Protein AF-A0A5N6PUS5-F1 (afdb_monomer)

Structure (mmCIF, N/CA/C/O backbone):
data_AF-A0A5N6PUS5-F1
#
_entry.id   AF-A0A5N6PUS5-F1
#
loop_
_atom_site.group_PDB
_atom_site.id
_atom_site.type_symbol
_atom_site.label_atom_id
_atom_site.label_alt_id
_atom_site.label_comp_id
_atom_site.label_asym_id
_atom_site.label_entity_id
_atom_site.label_seq_id
_atom_site.pdbx_PDB_ins_code
_atom_site.Cartn_x
_atom_site.Cartn_y
_atom_site.Cartn_z
_atom_site.occupancy
_atom_site.B_iso_or_equiv
_atom_site.auth_seq_id
_atom_site.auth_comp_id
_atom_site.auth_asym_id
_atom_site.auth_atom_id
_atom_site.pdbx_PDB_model_num
ATOM 1 N N . MET A 1 1 ? -18.507 -4.371 29.393 1.00 54.44 1 MET A N 1
ATOM 2 C CA . MET A 1 1 ? -17.569 -3.638 28.522 1.00 54.44 1 MET A CA 1
ATOM 3 C C . MET A 1 1 ? -17.018 -4.650 27.536 1.00 54.44 1 MET A C 1
ATOM 5 O O . MET A 1 1 ? -16.801 -5.781 27.949 1.00 54.44 1 MET A O 1
ATOM 9 N N . ALA A 1 2 ? -16.879 -4.298 26.260 1.00 67.06 2 ALA A N 1
ATOM 10 C CA . ALA A 1 2 ? -16.208 -5.157 25.285 1.00 67.06 2 ALA A CA 1
ATOM 11 C C . ALA A 1 2 ? -14.748 -4.707 25.155 1.00 67.06 2 ALA A C 1
ATOM 13 O O . ALA A 1 2 ? -14.490 -3.565 24.769 1.00 67.06 2 ALA A O 1
ATOM 14 N N . THR A 1 3 ? -13.807 -5.587 25.488 1.00 74.38 3 THR A N 1
ATOM 15 C CA . THR A 1 3 ? -12.372 -5.272 25.500 1.00 74.38 3 THR A CA 1
ATOM 16 C C . THR A 1 3 ? -11.717 -5.771 24.218 1.00 74.38 3 THR A C 1
ATOM 18 O O . THR A 1 3 ? -11.930 -6.908 23.800 1.00 74.38 3 THR A O 1
ATOM 21 N N . ARG A 1 4 ? -10.933 -4.910 23.560 1.00 80.06 4 ARG A N 1
ATOM 22 C CA . ARG A 1 4 ? -10.190 -5.272 22.345 1.00 80.06 4 ARG A CA 1
ATOM 23 C C . ARG A 1 4 ? -8.853 -5.885 22.725 1.00 80.06 4 ARG A C 1
ATOM 25 O O . ARG A 1 4 ? -8.134 -5.323 23.544 1.00 80.06 4 ARG A O 1
ATOM 32 N N . LEU A 1 5 ? -8.515 -6.992 22.078 1.00 77.88 5 LEU A N 1
ATOM 33 C CA . LEU A 1 5 ? -7.284 -7.725 22.326 1.00 77.88 5 LEU A CA 1
ATOM 34 C C . LEU A 1 5 ? -6.725 -8.280 21.016 1.00 77.88 5 LEU A C 1
ATOM 36 O O . LEU A 1 5 ? -7.470 -8.484 20.058 1.00 77.88 5 LEU A O 1
ATOM 40 N N . GLN A 1 6 ? -5.418 -8.529 20.989 1.00 83.06 6 GLN A N 1
ATOM 41 C CA . GLN A 1 6 ? -4.729 -9.219 19.900 1.00 83.06 6 GLN A CA 1
ATOM 42 C C . GLN A 1 6 ? -3.880 -10.352 20.475 1.00 83.06 6 GLN A C 1
ATOM 44 O O . GLN A 1 6 ? -3.219 -10.175 21.501 1.00 83.06 6 GLN A O 1
ATOM 49 N N . PHE A 1 7 ? -3.910 -11.513 19.822 1.00 80.88 7 PHE A N 1
ATOM 50 C CA . PHE A 1 7 ? -2.999 -12.613 20.119 1.00 80.88 7 PHE A CA 1
ATOM 51 C C . PHE A 1 7 ? -1.847 -12.539 19.122 1.00 80.88 7 PHE A C 1
ATOM 53 O O . PHE A 1 7 ? -2.042 -12.780 17.930 1.00 80.88 7 PHE A O 1
ATOM 60 N N . GLU A 1 8 ? -0.660 -12.162 19.600 1.00 86.31 8 GLU A N 1
ATOM 61 C CA . GLU A 1 8 ? 0.466 -11.787 18.736 1.00 86.31 8 GLU A CA 1
ATOM 62 C C . GLU A 1 8 ? 0.026 -10.702 17.730 1.00 86.31 8 GLU A C 1
ATOM 64 O O . GLU A 1 8 ? -0.339 -9.606 18.147 1.00 86.31 8 GLU A O 1
ATOM 69 N N . ASN A 1 9 ? 0.002 -11.011 16.431 1.00 84.25 9 ASN A N 1
ATOM 70 C CA . ASN A 1 9 ? -0.460 -10.107 15.371 1.00 84.25 9 ASN A CA 1
ATOM 71 C C . ASN A 1 9 ? -1.858 -10.468 14.831 1.00 84.25 9 ASN A C 1
ATOM 73 O O . ASN A 1 9 ? -2.300 -9.889 13.839 1.00 84.25 9 ASN A O 1
ATOM 77 N N . SER A 1 10 ? -2.551 -11.435 15.441 1.00 79.56 10 SER A N 1
ATOM 78 C CA . SER A 1 10 ? -3.880 -11.869 15.009 1.00 79.56 10 SER A CA 1
ATOM 79 C C . SER A 1 10 ? -4.992 -11.163 15.783 1.00 79.56 10 SER A C 1
ATOM 81 O O . SER A 1 10 ? -4.964 -11.059 17.013 1.00 79.56 10 SER A O 1
ATOM 83 N N . CYS A 1 11 ? -6.011 -10.718 15.046 1.00 82.88 11 CYS A N 1
ATOM 84 C CA . CYS A 1 11 ? -7.251 -10.169 15.602 1.00 82.88 11 CYS A CA 1
ATOM 85 C C . CYS A 1 11 ? -8.307 -11.259 15.886 1.00 82.88 11 CYS A C 1
ATOM 87 O O . CYS A 1 11 ? -9.386 -10.961 16.400 1.00 82.88 11 CYS A O 1
ATOM 89 N N . GLU A 1 12 ? -8.023 -12.525 15.569 1.00 80.56 12 GLU A N 1
ATOM 90 C CA . GLU A 1 12 ? -8.956 -13.648 15.720 1.00 80.56 12 GLU A CA 1
ATOM 91 C C . GLU A 1 12 ? -8.853 -14.294 17.106 1.00 80.56 12 GLU A C 1
ATOM 93 O O . GLU A 1 12 ? -8.429 -15.437 17.264 1.00 80.56 12 GLU A O 1
ATOM 98 N N . ILE A 1 13 ? -9.245 -13.559 18.146 1.00 86.44 13 ILE A N 1
ATOM 99 C CA . ILE A 1 13 ? -9.073 -14.013 19.535 1.00 86.44 13 ILE A CA 1
ATOM 100 C C . ILE A 1 13 ? -9.804 -15.328 19.830 1.00 86.44 13 ILE A C 1
ATOM 102 O O . ILE A 1 13 ? -9.251 -16.175 20.528 1.00 86.44 13 ILE A O 1
ATOM 106 N N . GLY A 1 14 ? -10.979 -15.553 19.230 1.00 84.88 14 GLY A N 1
ATOM 107 C CA . GLY A 1 14 ? -11.744 -16.797 19.379 1.00 84.88 14 GLY A CA 1
ATOM 108 C C . GLY A 1 14 ? -11.031 -18.051 18.856 1.00 84.88 14 GLY A C 1
ATOM 109 O O . GLY A 1 14 ? -11.430 -19.163 19.181 1.00 84.88 14 GLY A O 1
ATOM 110 N N . VAL A 1 15 ? -9.946 -17.907 18.086 1.00 87.69 15 VAL A N 1
ATOM 111 C CA . VAL A 1 15 ? -9.086 -19.040 17.713 1.00 87.69 15 VAL A CA 1
ATOM 112 C C . VAL A 1 15 ? -8.223 -19.495 18.891 1.00 87.69 15 VAL A C 1
ATOM 114 O O . VAL A 1 15 ? -7.979 -20.690 19.063 1.00 87.69 15 VAL A O 1
ATOM 117 N N . PHE A 1 16 ? -7.774 -18.551 19.716 1.00 91.00 16 PHE A N 1
ATOM 118 C CA . PHE A 1 16 ? -6.767 -18.758 20.758 1.00 91.00 16 PHE A CA 1
ATOM 119 C C . PHE A 1 16 ? -7.355 -18.782 22.171 1.00 91.00 16 PHE A C 1
ATOM 121 O O . PHE A 1 16 ? -6.625 -19.018 23.132 1.00 91.00 16 PHE A O 1
ATOM 128 N N . SER A 1 17 ? -8.655 -18.543 22.328 1.00 91.75 17 SER A N 1
ATOM 129 C CA . SER A 1 17 ? -9.325 -18.618 23.622 1.00 91.75 17 SER A CA 1
ATOM 130 C C . SER A 1 17 ? -10.715 -19.235 23.527 1.00 91.75 17 SER A C 1
ATOM 132 O O . SER A 1 17 ? -11.356 -19.238 22.476 1.00 91.75 17 SER A O 1
ATOM 134 N N . LYS A 1 18 ? -11.189 -19.764 24.656 1.00 92.69 18 LYS A N 1
ATOM 135 C CA . LYS A 1 18 ? -12.570 -20.207 24.841 1.00 92.69 18 LYS A CA 1
ATOM 136 C C . LYS A 1 18 ? -13.110 -19.608 26.130 1.00 92.69 18 LYS A C 1
ATOM 138 O O . LYS A 1 18 ? -12.505 -19.780 27.185 1.00 92.69 18 LYS A O 1
ATOM 143 N N . LEU A 1 19 ? -14.229 -18.898 26.053 1.00 91.62 19 LEU A N 1
ATOM 144 C CA . LEU A 1 19 ? -14.862 -18.259 27.204 1.00 91.62 19 LEU A CA 1
ATOM 145 C C . LEU A 1 19 ? -16.230 -18.889 27.456 1.00 91.62 19 LEU A C 1
ATOM 147 O O . LEU A 1 19 ? -17.052 -18.958 26.546 1.00 91.62 19 LEU A O 1
ATOM 151 N N . THR A 1 20 ? -16.468 -19.317 28.692 1.00 91.38 20 THR A N 1
ATOM 152 C CA . THR A 1 20 ? -17.756 -19.844 29.157 1.00 91.38 20 THR A CA 1
ATOM 153 C C . THR A 1 20 ? -18.191 -19.109 30.425 1.00 91.38 20 THR A C 1
ATOM 155 O O . THR A 1 20 ? -17.453 -18.282 30.961 1.00 91.38 20 THR A O 1
ATOM 158 N N . ASN A 1 21 ? -19.377 -19.432 30.944 1.00 88.62 21 ASN A N 1
ATOM 159 C CA . ASN A 1 21 ? -19.853 -18.863 32.206 1.00 88.62 21 ASN A CA 1
ATOM 160 C C . ASN A 1 21 ? -19.131 -19.417 33.451 1.00 88.62 21 ASN A C 1
ATOM 162 O O . ASN A 1 21 ? -19.280 -18.833 34.520 1.00 88.62 21 ASN A O 1
ATOM 166 N N . ALA A 1 22 ? -18.384 -20.526 33.345 1.00 89.25 22 ALA A N 1
ATOM 167 C CA . ALA A 1 22 ? -17.718 -21.165 34.490 1.00 89.25 22 ALA A CA 1
ATOM 168 C C . ALA A 1 22 ? -16.186 -21.151 34.418 1.00 89.25 22 ALA A C 1
ATOM 170 O O . ALA A 1 22 ? -15.532 -21.308 35.444 1.00 89.25 22 ALA A O 1
ATOM 171 N N . TYR A 1 23 ? -15.604 -21.000 33.229 1.00 92.94 23 TYR A N 1
ATOM 172 C CA . TYR A 1 23 ? -14.157 -21.038 33.022 1.00 92.94 23 TYR A CA 1
ATOM 173 C C . TYR A 1 23 ? -13.755 -20.345 31.720 1.00 92.94 23 TYR A C 1
ATOM 175 O O . TYR A 1 23 ? -14.545 -20.228 30.777 1.00 92.94 23 TYR A O 1
ATOM 183 N N . CYS A 1 24 ? -12.491 -19.935 31.651 1.00 93.19 24 CYS A N 1
ATOM 184 C CA . CYS A 1 24 ? -11.868 -19.419 30.444 1.00 93.19 24 CYS A CA 1
ATOM 185 C C . CYS A 1 24 ? -10.597 -20.213 30.128 1.00 93.19 24 CYS A C 1
ATOM 187 O O . CYS A 1 24 ? -9.759 -20.431 30.998 1.00 93.19 24 CYS A O 1
ATOM 189 N N . LEU A 1 25 ? -10.447 -20.640 28.877 1.00 94.25 25 LEU A N 1
ATOM 190 C CA . LEU A 1 25 ? -9.237 -21.270 28.363 1.00 94.25 25 LEU A CA 1
ATOM 191 C C . LEU A 1 25 ? -8.501 -20.278 27.467 1.00 94.25 25 LEU A C 1
ATOM 193 O O . LEU A 1 25 ? -9.117 -19.645 26.609 1.00 94.25 25 LEU A O 1
ATOM 197 N N . VAL A 1 26 ? -7.185 -20.181 27.623 1.00 93.50 26 VAL A N 1
ATOM 198 C CA . VAL A 1 26 ? -6.317 -19.335 26.794 1.00 93.50 26 VAL A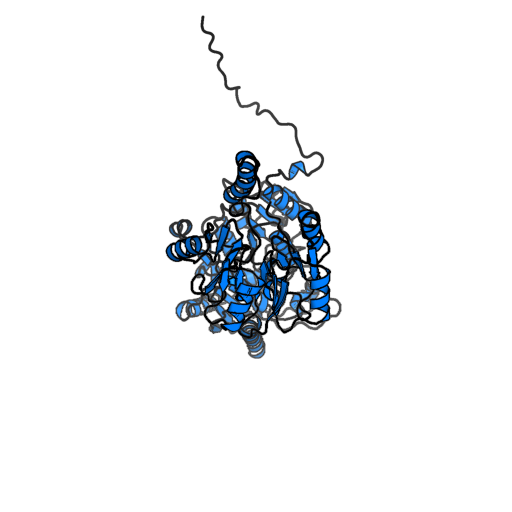 CA 1
ATOM 199 C C . VAL A 1 26 ? -5.114 -20.129 26.291 1.00 93.50 26 VAL A C 1
ATOM 201 O O . VAL A 1 26 ? -4.553 -20.961 27.007 1.00 93.50 26 VAL A O 1
ATOM 204 N N . ALA A 1 27 ? -4.731 -19.900 25.036 1.00 93.31 27 ALA A N 1
ATOM 205 C CA . ALA A 1 27 ? -3.623 -20.600 24.406 1.00 93.31 27 ALA A CA 1
ATOM 206 C C . ALA A 1 27 ? -2.291 -20.253 25.074 1.00 93.31 27 ALA A C 1
ATOM 208 O O . ALA A 1 27 ? -2.034 -19.096 25.407 1.00 93.31 27 ALA A O 1
ATOM 209 N N . ILE A 1 28 ? -1.413 -21.246 25.204 1.00 92.00 28 ILE A N 1
ATOM 210 C CA . ILE A 1 28 ? -0.015 -21.011 25.581 1.00 92.00 28 ILE A CA 1
ATOM 211 C C . ILE A 1 28 ? 0.748 -20.239 24.490 1.00 92.00 28 ILE A C 1
ATOM 213 O O . ILE A 1 28 ? 0.422 -20.294 23.303 1.00 92.00 28 ILE A O 1
ATOM 217 N N . GLY A 1 29 ? 1.816 -19.547 24.892 1.00 84.50 29 GLY A N 1
ATOM 218 C CA . GLY A 1 29 ? 2.688 -18.790 23.985 1.00 84.50 29 GLY A CA 1
ATOM 219 C C . GLY A 1 29 ? 2.187 -17.396 23.588 1.00 84.50 29 GLY A C 1
ATOM 220 O O . GLY A 1 29 ? 2.844 -16.746 22.787 1.00 84.50 29 GLY A O 1
ATOM 221 N N . GLY A 1 30 ? 1.070 -16.917 24.147 1.00 84.25 30 GLY A N 1
ATOM 222 C CA . GLY A 1 30 ? 0.651 -15.517 24.032 1.00 84.25 30 GLY A CA 1
ATOM 223 C C . GLY A 1 30 ? 1.570 -14.542 24.781 1.00 84.25 30 GLY A C 1
ATOM 224 O O . GLY A 1 30 ? 2.323 -14.937 25.675 1.00 84.25 30 GLY A O 1
ATOM 225 N N . SER A 1 31 ? 1.495 -13.257 24.425 1.00 87.06 31 SER A N 1
ATOM 226 C CA . SER A 1 31 ? 2.196 -12.176 25.130 1.00 87.06 31 SER A CA 1
ATOM 227 C C . SER A 1 31 ? 1.599 -11.932 26.521 1.00 87.06 31 SER A C 1
ATOM 229 O O . SER A 1 31 ? 0.433 -12.240 26.765 1.00 87.06 31 SER A O 1
ATOM 231 N N . GLU A 1 32 ? 2.361 -11.328 27.439 1.00 88.19 32 GLU A N 1
ATOM 232 C CA . GLU A 1 32 ? 1.824 -10.983 28.767 1.00 88.19 32 GLU A CA 1
ATOM 233 C C . GLU A 1 32 ? 0.604 -10.065 28.680 1.00 88.19 32 GLU A C 1
ATOM 235 O O . GLU A 1 32 ? -0.339 -10.258 29.436 1.00 88.19 32 GLU A O 1
ATOM 240 N N . ASN A 1 33 ? 0.570 -9.157 27.699 1.00 86.56 33 ASN A N 1
ATOM 241 C CA . ASN A 1 33 ? -0.585 -8.295 27.445 1.00 86.56 33 ASN A CA 1
ATOM 242 C C . ASN A 1 33 ? -1.867 -9.094 27.130 1.00 86.56 33 ASN A C 1
ATOM 244 O O . ASN A 1 33 ? -2.971 -8.712 27.524 1.00 86.56 33 ASN A O 1
ATOM 248 N N . PHE A 1 34 ? -1.726 -10.224 26.426 1.00 87.12 34 PHE A N 1
ATOM 249 C CA . PHE A 1 34 ? -2.846 -11.115 26.141 1.00 87.12 34 PHE A CA 1
ATOM 250 C C . PHE A 1 34 ? -3.414 -11.700 27.434 1.00 87.12 34 PHE A C 1
ATOM 252 O O . PHE A 1 34 ? -4.609 -11.582 27.696 1.00 87.12 34 PHE A O 1
ATOM 259 N N . TYR A 1 35 ? -2.556 -12.274 28.277 1.00 88.44 35 TYR A N 1
ATOM 260 C CA . TYR A 1 35 ? -2.996 -12.889 29.528 1.00 88.44 35 TYR A CA 1
ATOM 261 C C . TYR A 1 35 ? -3.499 -11.870 30.543 1.00 88.44 35 TYR A C 1
ATOM 263 O O . TYR A 1 35 ? -4.546 -12.100 31.142 1.00 88.44 35 TYR A O 1
ATOM 271 N N . SER A 1 36 ? -2.807 -10.739 30.697 1.00 87.75 36 SER A N 1
ATOM 272 C CA . SER A 1 36 ? -3.160 -9.714 31.679 1.00 87.75 36 SER A CA 1
ATOM 273 C C . SER A 1 36 ? -4.561 -9.168 31.452 1.00 87.75 36 SER A C 1
ATOM 275 O O . SER A 1 36 ? -5.240 -8.859 32.417 1.00 87.75 36 SER A O 1
ATOM 277 N N . THR A 1 37 ? -5.009 -9.092 30.195 1.00 87.19 37 THR A N 1
ATOM 278 C CA . THR A 1 37 ? -6.355 -8.619 29.849 1.00 87.19 37 THR A CA 1
ATOM 279 C C . THR A 1 37 ? -7.445 -9.606 30.278 1.00 87.19 37 THR A C 1
ATOM 281 O O . THR A 1 37 ? -8.481 -9.196 30.795 1.00 87.19 37 THR A O 1
ATOM 284 N N . PHE A 1 38 ? -7.233 -10.913 30.085 1.00 85.31 38 PHE A N 1
ATOM 285 C CA . PHE A 1 38 ? -8.179 -11.923 30.577 1.00 85.31 38 PHE A CA 1
ATOM 286 C C . PHE A 1 38 ? -8.151 -12.004 32.101 1.00 85.31 38 PHE A C 1
ATOM 288 O O . PHE A 1 38 ? -9.201 -12.049 32.732 1.00 85.31 38 PHE A O 1
ATOM 295 N N . GLU A 1 39 ? -6.960 -11.999 32.696 1.00 87.12 39 GLU A N 1
ATOM 296 C CA . GLU A 1 39 ? -6.797 -12.078 34.145 1.00 87.12 39 GLU A CA 1
ATOM 297 C C . GLU A 1 39 ? -7.387 -10.841 34.842 1.00 87.12 39 GLU A C 1
ATOM 299 O O . GLU A 1 39 ? -8.082 -10.997 35.839 1.00 87.12 39 GLU A O 1
ATOM 304 N N . SER A 1 40 ? -7.218 -9.633 34.292 1.00 86.56 40 SER A N 1
ATOM 305 C CA . SER A 1 40 ? -7.763 -8.408 34.893 1.00 86.56 40 SER A CA 1
ATOM 306 C C . SER A 1 40 ? -9.289 -8.360 34.916 1.00 86.56 40 SER A C 1
ATOM 308 O O . SER A 1 40 ? -9.860 -7.748 35.812 1.00 86.56 40 SER A O 1
ATOM 310 N N . GLU A 1 41 ? -9.948 -8.960 33.923 1.00 82.81 41 GLU A N 1
ATOM 311 C CA . GLU A 1 41 ? -11.410 -8.926 33.800 1.00 82.81 41 GLU A CA 1
ATOM 312 C C . GLU A 1 41 ? -12.089 -10.152 34.425 1.00 82.81 41 GLU A C 1
ATOM 314 O O . GLU A 1 41 ? -13.239 -10.063 34.855 1.00 82.81 41 GLU A O 1
ATOM 319 N N . LEU A 1 42 ? -11.414 -11.309 34.450 1.00 85.12 42 LEU A N 1
ATOM 320 C CA . LEU A 1 42 ? -12.048 -12.592 34.766 1.00 85.12 42 LEU A CA 1
ATOM 321 C C . LEU A 1 42 ? -11.478 -13.306 35.990 1.00 85.12 42 LEU A C 1
ATOM 323 O O . LEU A 1 42 ? -12.208 -14.117 36.556 1.00 85.12 42 LEU A O 1
ATOM 327 N N . ALA A 1 43 ? -10.230 -13.049 36.405 1.00 81.62 43 ALA A N 1
ATOM 328 C CA . ALA A 1 43 ? -9.564 -13.885 37.415 1.00 81.62 43 ALA A CA 1
ATOM 329 C C . ALA A 1 43 ? -10.289 -13.906 38.770 1.00 81.62 43 ALA A C 1
ATOM 331 O O . ALA A 1 43 ? -10.211 -14.904 39.484 1.00 81.62 43 ALA A O 1
ATOM 332 N N . ASP A 1 44 ? -11.027 -12.843 39.097 1.00 82.62 44 ASP A N 1
ATOM 333 C CA . ASP A 1 44 ? -11.814 -12.750 40.331 1.00 82.62 44 ASP A CA 1
ATOM 334 C C . ASP A 1 44 ? -13.121 -13.567 40.287 1.00 82.62 44 ASP A C 1
ATOM 336 O O . ASP A 1 44 ? -13.739 -13.797 41.327 1.00 82.62 44 ASP A O 1
ATOM 340 N N . VAL A 1 45 ? -13.571 -13.994 39.099 1.00 85.62 45 VAL A N 1
ATOM 341 C CA . VAL A 1 45 ? -14.897 -14.606 38.888 1.00 85.62 45 VAL A CA 1
ATOM 342 C C . VAL A 1 45 ? -14.801 -16.041 38.377 1.00 85.62 45 VAL A C 1
ATOM 344 O O . VAL A 1 45 ? -15.523 -16.909 38.866 1.00 85.62 45 VAL A O 1
ATOM 347 N N . ILE A 1 46 ? -13.932 -16.304 37.399 1.00 90.12 46 ILE A N 1
ATOM 348 C CA . ILE A 1 46 ? -13.758 -17.627 36.789 1.00 90.12 46 ILE A CA 1
ATOM 349 C C . ILE A 1 46 ? -12.272 -17.944 36.569 1.00 90.12 46 ILE A C 1
ATOM 351 O O . ILE A 1 46 ? -11.481 -17.045 36.278 1.00 90.12 46 ILE A O 1
ATOM 355 N N . PRO A 1 47 ? -11.866 -19.223 36.655 1.00 92.19 47 PRO A N 1
ATOM 356 C CA . PRO A 1 47 ? -10.489 -19.616 36.395 1.00 92.19 47 PRO A CA 1
ATOM 357 C C . PRO A 1 47 ? -10.102 -19.360 34.933 1.00 92.19 47 PRO A C 1
ATOM 359 O O . PRO A 1 47 ? -10.791 -19.799 34.006 1.00 92.19 47 PRO A O 1
ATOM 362 N N . VAL A 1 48 ? -8.964 -18.686 34.740 1.00 92.06 48 VAL A N 1
ATOM 363 C CA . VAL A 1 48 ? -8.304 -18.500 33.440 1.00 92.06 48 VAL A CA 1
ATOM 364 C C . VAL A 1 48 ? -7.177 -19.527 33.318 1.00 92.06 48 VAL A C 1
ATOM 366 O O . VAL A 1 48 ? -6.146 -19.425 33.982 1.00 92.06 48 VAL A O 1
ATOM 369 N N . VAL A 1 49 ? -7.374 -20.540 32.477 1.00 95.00 49 VAL A N 1
ATOM 370 C CA . VAL A 1 49 ? -6.479 -21.697 32.351 1.00 95.00 49 VAL A CA 1
ATOM 371 C C . VAL A 1 49 ? -5.655 -21.595 31.070 1.00 95.00 49 VAL A C 1
ATOM 373 O O . VAL A 1 49 ? -6.193 -21.599 29.962 1.00 95.00 49 VAL A O 1
ATOM 376 N N . LYS A 1 50 ? -4.328 -21.542 31.218 1.00 95.56 50 LYS A N 1
ATOM 377 C CA . LYS A 1 50 ? -3.369 -21.522 30.101 1.00 95.56 50 LYS A CA 1
ATOM 378 C C . LYS A 1 50 ? -3.100 -22.945 29.628 1.00 95.56 50 LYS A C 1
ATOM 380 O O . LYS A 1 50 ? -2.594 -23.753 30.399 1.00 95.56 50 LYS A O 1
ATOM 385 N N . THR A 1 51 ? -3.431 -23.278 28.384 1.00 95.81 51 THR A N 1
ATOM 386 C CA . THR A 1 51 ? -3.312 -24.661 27.897 1.00 95.81 51 THR A CA 1
ATOM 387 C C . THR A 1 51 ? -3.023 -24.755 26.396 1.00 95.81 51 THR A C 1
ATOM 389 O O . THR A 1 51 ? -3.123 -23.773 25.658 1.00 95.81 51 THR A O 1
ATOM 392 N N . SER A 1 52 ? -2.646 -25.949 25.950 1.00 95.88 52 SER A N 1
ATOM 393 C CA . SER A 1 52 ? -2.631 -26.366 24.548 1.00 95.88 52 SER A CA 1
ATOM 394 C C . SER A 1 52 ? -3.611 -27.520 24.362 1.00 95.88 52 SER A C 1
ATOM 396 O O . SER A 1 52 ? -3.978 -28.196 25.323 1.00 95.88 52 SER A O 1
ATOM 398 N N . ILE A 1 53 ? -4.046 -27.739 23.124 1.00 94.69 53 ILE A N 1
ATOM 399 C CA . ILE A 1 53 ? -4.879 -28.890 22.763 1.00 94.69 53 ILE A CA 1
ATOM 400 C C . ILE A 1 53 ? -4.211 -29.587 21.585 1.00 94.69 53 ILE A C 1
ATOM 402 O O . ILE A 1 53 ? -4.022 -28.980 20.524 1.00 94.69 53 ILE A O 1
ATOM 406 N N . GLY A 1 54 ? -3.796 -30.838 21.791 1.00 92.06 54 GLY A N 1
ATOM 407 C CA . GLY A 1 54 ? -3.042 -31.605 20.801 1.00 92.06 54 GLY A CA 1
ATOM 408 C C . GLY A 1 54 ? -1.702 -30.955 20.452 1.00 92.06 54 GLY A C 1
ATOM 409 O O . GLY A 1 54 ? -1.278 -30.999 19.300 1.00 92.06 54 GLY A O 1
ATOM 410 N N . GLY A 1 55 ? -1.070 -30.271 21.416 1.00 91.88 55 GLY A N 1
ATOM 411 C CA . GLY A 1 55 ? 0.174 -29.524 21.203 1.00 91.88 55 GLY A CA 1
ATOM 412 C C . GLY A 1 55 ? 0.027 -28.260 20.347 1.00 91.88 55 GLY A C 1
ATOM 413 O O . GLY A 1 55 ? 1.030 -27.676 19.938 1.00 91.88 55 GLY A O 1
ATOM 414 N N . THR A 1 56 ? -1.202 -27.818 20.061 1.00 92.94 56 THR A N 1
ATOM 415 C CA . THR A 1 56 ? -1.465 -26.623 19.248 1.00 92.94 56 THR A CA 1
ATOM 416 C C . THR A 1 56 ? -1.955 -25.438 20.082 1.00 92.94 56 THR A C 1
ATOM 418 O O . THR A 1 56 ? -2.414 -25.586 21.217 1.00 92.94 56 THR A O 1
ATOM 421 N N . ARG A 1 57 ? -1.875 -24.241 19.486 1.00 92.19 57 ARG A N 1
ATOM 422 C CA . ARG A 1 57 ? -2.312 -22.966 20.084 1.00 92.19 57 ARG A CA 1
ATOM 423 C C . ARG A 1 57 ? -3.739 -22.562 19.694 1.00 92.19 57 ARG A C 1
ATOM 425 O O . ARG A 1 57 ? -4.273 -21.612 20.247 1.00 92.19 57 ARG A O 1
ATOM 432 N N . ILE A 1 58 ? -4.380 -23.272 18.768 1.00 91.19 58 ILE A N 1
ATOM 433 C CA . ILE A 1 58 ? -5.709 -22.927 18.229 1.00 91.19 58 ILE A CA 1
ATOM 434 C C . ILE A 1 58 ? -6.847 -23.506 19.084 1.00 91.19 58 ILE A C 1
ATOM 436 O O . ILE A 1 58 ? -7.795 -24.116 18.586 1.00 91.19 58 ILE A O 1
ATOM 440 N N . ILE A 1 59 ? -6.727 -23.360 20.404 1.00 93.50 59 ILE A N 1
ATOM 441 C CA . ILE A 1 59 ? -7.570 -24.074 21.364 1.00 93.50 59 ILE A CA 1
ATOM 442 C C . ILE A 1 59 ? -9.058 -23.742 21.212 1.00 93.50 59 ILE A C 1
ATOM 444 O O . ILE A 1 59 ? -9.890 -24.631 21.364 1.00 93.50 59 ILE A O 1
ATOM 448 N N . GLY A 1 60 ? -9.404 -22.504 20.846 1.00 89.19 60 GLY A N 1
ATOM 449 C CA . GLY A 1 60 ? -10.794 -22.060 20.726 1.00 89.19 60 GLY A CA 1
ATOM 450 C C . GLY A 1 60 ? -11.535 -22.725 19.565 1.00 89.19 60 GLY A C 1
ATOM 451 O O . GLY A 1 60 ? -12.746 -22.932 19.647 1.00 89.19 60 GLY A O 1
ATOM 452 N N . ARG A 1 61 ? -10.785 -23.149 18.535 1.00 89.00 61 ARG A N 1
ATOM 453 C CA . ARG A 1 61 ? -11.286 -23.926 17.388 1.00 89.00 61 ARG A CA 1
ATOM 454 C C . ARG A 1 61 ? -11.384 -25.409 17.692 1.00 89.00 61 ARG A C 1
ATOM 456 O O . ARG A 1 61 ? -12.256 -26.088 17.165 1.00 89.00 61 ARG A O 1
ATOM 463 N N . LEU A 1 62 ? -10.474 -25.926 18.509 1.00 92.69 62 LEU A N 1
ATOM 464 C CA . LEU A 1 62 ? -10.395 -27.357 18.780 1.00 92.69 62 LEU A CA 1
ATOM 465 C C . LEU A 1 62 ? -11.379 -27.824 19.850 1.00 92.69 62 LEU A C 1
ATOM 467 O O . LEU A 1 62 ? -11.775 -28.983 19.804 1.00 92.69 62 LEU A O 1
ATOM 471 N N . CYS A 1 63 ? -11.786 -26.955 20.777 1.00 93.62 63 CYS A N 1
ATOM 472 C CA . CYS A 1 63 ? -12.717 -27.305 21.848 1.00 93.62 63 CYS A CA 1
ATOM 473 C C . CYS A 1 63 ? -14.018 -26.501 21.818 1.00 93.62 63 CYS A C 1
ATOM 475 O O . CYS A 1 63 ? -14.113 -25.401 21.260 1.00 93.62 63 CYS A O 1
ATOM 477 N N . ILE A 1 64 ? -15.026 -27.056 22.482 1.00 94.81 64 ILE A N 1
ATOM 478 C CA . ILE A 1 64 ? -16.305 -26.404 22.740 1.00 94.81 64 ILE A CA 1
ATOM 479 C C . ILE A 1 64 ? -16.764 -26.745 24.154 1.00 94.81 64 ILE A C 1
ATOM 481 O O . ILE A 1 64 ? -16.464 -27.822 24.665 1.00 94.81 64 ILE A O 1
ATOM 485 N N . GLY A 1 65 ? -17.464 -25.826 24.807 1.00 93.88 65 GLY A N 1
ATOM 486 C CA . GLY A 1 65 ? -17.913 -26.042 26.169 1.00 93.88 65 GLY A CA 1
ATOM 487 C C . GLY A 1 65 ? -18.845 -24.951 26.660 1.00 93.88 65 GLY A C 1
ATOM 488 O O . GLY A 1 65 ? -18.898 -23.853 26.103 1.00 93.88 65 GLY A O 1
ATOM 489 N N . ASN A 1 66 ? -19.564 -25.276 27.723 1.00 93.94 66 ASN A N 1
ATOM 490 C CA . ASN A 1 66 ? -20.427 -24.370 28.467 1.00 93.94 66 ASN A CA 1
ATOM 491 C C . ASN A 1 66 ? -20.114 -24.510 29.965 1.00 93.94 66 ASN A C 1
ATOM 493 O O . ASN A 1 66 ? -19.085 -25.077 30.334 1.00 93.94 66 ASN A O 1
ATOM 497 N N . LYS A 1 67 ? -20.975 -24.005 30.854 1.00 93.00 67 LYS A N 1
ATOM 498 C CA . LYS A 1 67 ? -20.713 -24.116 32.299 1.00 93.00 67 LYS A CA 1
ATOM 499 C C . LYS A 1 67 ? -20.715 -25.553 32.851 1.00 93.00 67 LYS A C 1
ATOM 501 O O . LYS A 1 67 ? -20.196 -25.756 33.943 1.00 93.00 67 LYS A O 1
ATOM 506 N N . ASN A 1 68 ? -21.328 -26.508 32.148 1.00 94.75 68 ASN A N 1
ATOM 507 C CA . ASN A 1 68 ? -21.528 -27.884 32.614 1.00 94.75 68 ASN A CA 1
ATOM 508 C C . ASN A 1 68 ? -20.431 -28.832 32.109 1.00 94.75 68 ASN A C 1
ATOM 510 O O . ASN A 1 68 ? -20.096 -29.800 32.786 1.00 94.75 68 ASN A O 1
ATOM 514 N N . GLY A 1 69 ? -19.857 -28.564 30.933 1.00 95.75 69 GLY A N 1
ATOM 515 C CA . GLY A 1 69 ? -18.902 -29.477 30.315 1.00 95.75 69 GLY A CA 1
ATOM 516 C C . GLY A 1 69 ? -17.943 -28.826 29.325 1.00 95.75 69 GLY A C 1
ATOM 517 O O . GLY A 1 69 ? -18.158 -27.706 28.855 1.00 95.75 69 GLY A O 1
ATOM 518 N N . LEU A 1 70 ? -16.867 -29.554 29.025 1.00 97.38 70 LEU A N 1
ATOM 519 C CA . LEU A 1 70 ? -15.836 -29.218 28.047 1.00 97.38 70 LEU A CA 1
ATOM 520 C C . LEU A 1 70 ? -15.554 -30.438 27.165 1.00 97.38 70 LEU A C 1
ATOM 522 O O . LEU A 1 70 ? -15.146 -31.494 27.655 1.00 97.38 70 LEU A O 1
ATOM 526 N N . LEU A 1 71 ? -15.716 -30.257 25.859 1.00 96.75 71 LEU A N 1
ATOM 527 C CA . LEU A 1 71 ? -15.451 -31.263 24.841 1.00 96.75 71 LEU A CA 1
ATOM 528 C C . LEU A 1 71 ? -14.118 -30.995 24.153 1.00 96.75 71 LEU A C 1
ATOM 530 O O . LEU A 1 71 ? -13.839 -29.886 23.690 1.00 96.75 71 LEU A O 1
ATOM 534 N N . LEU A 1 72 ? -13.303 -32.042 24.082 1.00 96.56 72 LEU A N 1
ATOM 535 C CA . LEU A 1 72 ? -11.944 -32.011 23.559 1.00 96.56 72 LEU A CA 1
ATOM 536 C C . LEU A 1 72 ? -11.788 -33.021 22.415 1.00 96.56 72 LEU A C 1
ATOM 538 O O . LEU A 1 72 ? -12.408 -34.086 22.454 1.00 96.56 72 LEU A O 1
ATOM 542 N N . PRO A 1 73 ? -10.937 -32.749 21.415 1.00 95.19 73 PRO A N 1
ATOM 543 C CA . PRO A 1 73 ? -10.699 -33.693 20.333 1.00 95.19 73 PRO A CA 1
ATOM 544 C C . PRO A 1 73 ? -9.886 -34.901 20.823 1.00 95.19 73 PRO A C 1
ATOM 546 O O . PRO A 1 73 ? -9.142 -34.816 21.809 1.00 95.19 73 PRO A O 1
ATOM 549 N N . HIS A 1 74 ? -9.960 -36.016 20.092 1.00 92.94 74 HIS A N 1
ATOM 550 C CA . HIS A 1 74 ? -9.171 -37.225 20.361 1.00 92.94 74 HIS A CA 1
ATOM 551 C C . HIS A 1 74 ? -7.649 -36.987 20.348 1.00 92.94 74 HIS A C 1
ATOM 553 O O . HIS A 1 74 ? -6.909 -37.725 20.992 1.00 92.94 74 HIS A O 1
ATOM 559 N N . THR A 1 75 ? -7.178 -35.946 19.652 1.00 93.62 75 THR A N 1
ATOM 560 C CA . THR A 1 75 ? -5.760 -35.554 19.578 1.00 93.62 75 THR A CA 1
ATOM 561 C C . THR A 1 75 ? -5.214 -34.964 20.881 1.00 93.62 75 THR A C 1
ATOM 563 O O . THR A 1 75 ? -4.004 -34.788 21.011 1.00 93.62 75 THR A O 1
ATOM 566 N N . THR A 1 76 ? -6.078 -34.662 21.854 1.00 96.12 76 THR A N 1
ATOM 567 C CA . THR A 1 76 ? -5.675 -34.102 23.149 1.00 96.12 76 THR A CA 1
ATOM 568 C C . THR A 1 76 ? -4.828 -35.091 23.942 1.00 96.12 76 THR A C 1
ATOM 570 O O . THR A 1 76 ? -5.242 -36.225 24.179 1.00 96.12 76 THR A O 1
ATOM 573 N N . THR A 1 77 ? -3.667 -34.655 24.428 1.00 96.19 77 THR A N 1
ATOM 574 C CA . THR A 1 77 ? -2.758 -35.519 25.197 1.00 96.19 77 THR A CA 1
ATOM 575 C C . THR A 1 77 ? -3.270 -35.786 26.618 1.00 96.19 77 THR A C 1
ATOM 577 O O . THR A 1 77 ? -4.080 -35.034 27.169 1.00 96.19 77 THR A O 1
ATOM 580 N N . ASP A 1 78 ? -2.804 -36.867 27.252 1.00 95.31 78 ASP A N 1
ATOM 581 C CA . ASP A 1 78 ? -3.159 -37.204 28.646 1.00 95.31 78 ASP A CA 1
ATOM 582 C C . ASP A 1 78 ? -2.678 -36.159 29.650 1.00 95.31 78 ASP A C 1
ATOM 584 O O . ASP A 1 78 ? -3.374 -35.880 30.624 1.00 95.31 78 ASP A O 1
ATOM 588 N N . GLN A 1 79 ? -1.550 -35.508 29.367 1.00 95.50 79 GLN A N 1
ATOM 589 C CA . GLN A 1 79 ? -1.051 -34.400 30.177 1.00 95.50 79 GLN A CA 1
ATOM 590 C C . GLN A 1 79 ? -1.962 -33.171 30.082 1.00 95.50 79 GLN A C 1
ATOM 592 O O . GLN A 1 79 ? -2.320 -32.607 31.114 1.00 95.50 79 GLN A O 1
ATOM 597 N N . GLU A 1 80 ? -2.387 -32.787 28.873 1.00 96.75 80 GLU A N 1
ATOM 598 C CA . GLU A 1 80 ? -3.325 -31.672 28.667 1.00 96.75 80 GLU A CA 1
ATOM 599 C C . GLU A 1 80 ? -4.682 -31.953 29.326 1.00 96.75 80 GLU A C 1
ATOM 601 O O . GLU A 1 80 ? -5.224 -31.096 30.021 1.00 96.75 80 GLU A O 1
ATOM 606 N N . LEU A 1 81 ? -5.208 -33.174 29.175 1.00 95.88 81 LEU A N 1
ATOM 607 C CA . LEU A 1 81 ? -6.475 -33.568 29.794 1.00 95.88 81 LEU A CA 1
ATOM 608 C C . LEU A 1 81 ? -6.395 -33.537 31.325 1.00 95.88 81 LEU A C 1
ATOM 610 O O . LEU A 1 81 ? -7.311 -33.034 31.975 1.00 95.88 81 LEU A O 1
ATOM 614 N N . GLN A 1 82 ? -5.312 -34.058 31.905 1.00 95.69 82 GLN A N 1
ATOM 615 C CA . GLN A 1 82 ? -5.119 -34.031 33.353 1.00 95.69 82 GLN A CA 1
ATOM 616 C C . GLN A 1 82 ? -4.962 -32.596 33.867 1.00 95.69 82 GLN A C 1
ATOM 618 O O . GLN A 1 82 ? -5.529 -32.256 34.902 1.00 95.69 82 GLN A O 1
ATOM 623 N N . HIS A 1 83 ? -4.229 -31.750 33.140 1.00 96.44 83 HIS A N 1
ATOM 624 C CA . HIS A 1 83 ? -4.088 -30.333 33.463 1.00 96.44 83 HIS A CA 1
ATOM 625 C C . HIS A 1 83 ? -5.449 -29.627 33.477 1.00 96.44 83 HIS A C 1
ATOM 627 O O . HIS A 1 83 ? -5.794 -28.995 34.470 1.00 96.44 83 HIS A O 1
ATOM 633 N N . LEU A 1 84 ? -6.262 -29.812 32.432 1.00 96.50 84 LEU A N 1
ATOM 634 C CA . LEU A 1 84 ? -7.609 -29.243 32.358 1.00 96.50 84 LEU A CA 1
ATOM 635 C C . LEU A 1 84 ? -8.497 -29.712 33.515 1.00 96.50 84 LEU A C 1
ATOM 637 O O . LEU A 1 84 ? -9.120 -28.882 34.167 1.00 96.50 84 LEU A O 1
ATOM 641 N N . ARG A 1 85 ? -8.503 -31.012 33.831 1.00 95.44 85 ARG A N 1
ATOM 642 C CA . ARG A 1 85 ? -9.273 -31.556 34.965 1.00 95.44 85 ARG A CA 1
ATOM 643 C C . ARG A 1 85 ? -8.836 -31.002 36.319 1.00 95.44 85 ARG A C 1
ATOM 645 O O . ARG A 1 85 ? -9.673 -30.837 37.190 1.00 95.44 85 ARG A O 1
ATOM 652 N N . ASN A 1 86 ? -7.548 -30.721 36.494 1.00 95.88 86 ASN A N 1
ATOM 653 C CA . ASN A 1 86 ? -7.030 -30.160 37.741 1.00 95.88 86 ASN A CA 1
ATOM 654 C C . ASN A 1 86 ? -7.318 -28.656 37.882 1.00 95.88 86 ASN A C 1
ATOM 656 O O . ASN A 1 86 ? -7.310 -28.141 38.997 1.00 95.88 86 ASN A O 1
ATOM 660 N N . SER A 1 87 ? -7.482 -27.939 36.766 1.00 95.44 87 SER A N 1
ATOM 661 C CA . SER A 1 87 ? -7.650 -26.480 36.752 1.00 95.44 87 SER A CA 1
ATOM 662 C C . SER A 1 87 ? -9.101 -26.018 36.615 1.00 95.44 87 SER A C 1
ATOM 664 O O . SER A 1 87 ? -9.399 -24.868 36.936 1.00 95.44 87 SER A O 1
ATOM 666 N N . LEU A 1 88 ? -9.990 -26.873 36.110 1.00 95.12 88 LEU A N 1
ATOM 667 C CA . LEU A 1 88 ? -11.412 -26.578 35.954 1.00 95.12 88 LEU A CA 1
ATOM 668 C C . LEU A 1 88 ? -12.193 -26.899 37.240 1.00 95.12 88 LEU A C 1
ATOM 670 O O . LEU A 1 88 ? -11.777 -27.771 38.000 1.00 95.12 88 LEU A O 1
ATOM 674 N N . PRO A 1 89 ? -13.332 -26.227 37.494 1.00 94.12 89 PRO A N 1
ATOM 675 C CA . PRO A 1 89 ? -14.203 -26.571 38.616 1.00 94.12 89 PRO A CA 1
ATOM 676 C C . PRO A 1 89 ? -14.724 -28.013 38.515 1.00 94.12 89 PRO A C 1
ATOM 678 O O . PRO A 1 89 ? -15.087 -28.450 37.425 1.00 94.12 89 PRO A O 1
ATOM 681 N N . ASP A 1 90 ? -14.877 -28.704 39.650 1.00 91.81 90 ASP A N 1
ATOM 682 C CA . ASP A 1 90 ? -15.332 -30.110 39.716 1.00 91.81 90 ASP A CA 1
ATOM 683 C C . ASP A 1 90 ? -16.700 -30.364 39.055 1.00 91.81 90 ASP A C 1
ATOM 685 O O . ASP A 1 90 ? -17.023 -31.489 38.681 1.00 91.81 90 ASP A O 1
ATOM 689 N N . ALA A 1 91 ? -17.519 -29.318 38.918 1.00 93.44 91 ALA A N 1
ATOM 690 C CA . ALA A 1 91 ? -18.815 -29.387 38.250 1.00 93.44 91 ALA A CA 1
ATOM 691 C C . ALA A 1 91 ? -18.710 -29.524 36.719 1.00 93.44 91 ALA A C 1
ATOM 693 O O . ALA A 1 91 ? -19.699 -29.881 36.084 1.00 93.44 91 ALA A O 1
ATOM 694 N N . VAL A 1 92 ? -17.548 -29.224 36.127 1.00 95.81 92 VAL A N 1
ATOM 695 C CA . VAL A 1 92 ? -17.339 -29.242 34.676 1.00 95.81 92 VAL A CA 1
ATOM 696 C C . VAL A 1 92 ? -16.880 -30.627 34.232 1.00 95.81 92 VAL A C 1
ATOM 698 O O . VAL A 1 92 ? -15.766 -31.063 34.528 1.00 95.81 92 VAL A O 1
ATOM 701 N N . VAL A 1 93 ? -17.710 -31.311 33.449 1.00 96.62 93 VAL A N 1
ATOM 702 C CA . VAL A 1 93 ? -17.369 -32.617 32.876 1.00 96.62 93 VAL A CA 1
ATOM 703 C C . VAL A 1 93 ? -16.430 -32.435 31.682 1.00 96.62 93 VAL A C 1
ATOM 705 O O . VAL A 1 93 ? -16.813 -31.887 30.651 1.00 96.62 93 VAL A O 1
ATOM 708 N N . VAL A 1 94 ? -15.189 -32.912 31.804 1.00 96.94 94 VAL A N 1
ATOM 709 C CA . VAL A 1 94 ? -14.183 -32.844 30.730 1.00 96.94 94 VAL A CA 1
ATOM 710 C C . VAL A 1 94 ? -14.084 -34.183 30.001 1.00 96.94 94 VAL A C 1
ATOM 712 O O . VAL A 1 94 ? -13.576 -35.166 30.565 1.00 96.94 94 VAL A O 1
ATOM 715 N N . GLN A 1 95 ? -14.511 -34.200 28.737 1.00 95.88 95 GLN A N 1
ATOM 716 C CA . GLN A 1 95 ? -14.622 -35.407 27.919 1.00 95.88 95 GLN A CA 1
ATOM 717 C C . GLN A 1 95 ? -13.909 -35.254 26.567 1.00 95.88 95 GLN A C 1
ATOM 719 O O . GLN A 1 95 ? -13.999 -34.218 25.910 1.00 95.88 95 GLN A O 1
ATOM 724 N N . ARG A 1 96 ? -13.202 -36.309 26.136 1.00 95.38 96 ARG A N 1
ATOM 725 C CA . ARG A 1 96 ? -12.668 -36.405 24.770 1.00 95.38 96 ARG A CA 1
ATOM 726 C C . ARG A 1 96 ? -13.673 -37.090 23.856 1.00 95.38 96 ARG A C 1
ATOM 728 O O . ARG A 1 96 ? -14.277 -38.082 24.260 1.00 95.38 96 ARG A O 1
ATOM 735 N N . ILE A 1 97 ? -13.777 -36.600 22.628 1.00 92.44 97 ILE A N 1
ATOM 736 C CA . ILE A 1 97 ? -14.625 -37.169 21.582 1.00 92.44 97 ILE A CA 1
ATOM 737 C C . ILE A 1 97 ? -13.771 -37.509 20.351 1.00 92.44 97 ILE A C 1
ATOM 739 O O . ILE A 1 97 ? -12.889 -36.734 19.965 1.00 92.44 97 ILE A O 1
ATOM 743 N N . ASP A 1 98 ? -14.026 -38.673 19.744 1.00 87.50 98 ASP A N 1
ATOM 744 C CA . ASP A 1 98 ? -13.487 -39.040 18.428 1.00 87.50 98 ASP A CA 1
ATOM 745 C C . ASP A 1 98 ? -14.453 -38.582 17.332 1.00 87.50 98 ASP A C 1
ATOM 747 O O . ASP A 1 98 ? -15.327 -39.327 16.910 1.00 87.50 98 ASP A O 1
ATOM 751 N N . GLU A 1 99 ? -14.296 -37.331 16.905 1.00 85.50 99 GLU A N 1
ATOM 752 C CA . GLU A 1 99 ? -15.006 -36.754 15.762 1.00 85.50 99 GLU A CA 1
ATOM 753 C C . GLU A 1 99 ? -13.998 -36.457 14.643 1.00 85.50 99 GLU A C 1
ATOM 755 O O . GLU A 1 99 ? -12.894 -35.965 14.907 1.00 85.50 99 GLU A O 1
ATOM 760 N N . ARG A 1 100 ? -14.355 -36.782 13.394 1.00 80.75 100 ARG A N 1
ATOM 761 C CA . ARG A 1 100 ? -13.444 -36.767 12.235 1.00 80.75 100 ARG A CA 1
ATOM 762 C C . ARG A 1 100 ? -13.818 -35.756 11.156 1.00 80.75 100 ARG A C 1
ATOM 764 O O . ARG A 1 100 ? -13.002 -35.531 10.266 1.00 80.75 100 ARG A O 1
ATOM 771 N N . LEU A 1 101 ? -15.003 -35.149 11.221 1.00 80.12 101 LEU A N 1
ATOM 772 C CA . LEU A 1 101 ? -15.468 -34.185 10.220 1.00 80.12 101 LEU A CA 1
ATOM 773 C C . LEU A 1 101 ? -14.630 -32.903 10.213 1.00 80.12 101 LEU A C 1
ATOM 775 O O . LEU A 1 101 ? -14.091 -32.498 9.185 1.00 80.12 101 LEU A O 1
ATOM 779 N N . SER A 1 102 ? -14.527 -32.243 11.365 1.00 84.69 102 SER A N 1
ATOM 780 C CA . SER A 1 102 ? -13.736 -31.025 11.539 1.00 84.69 102 SER A CA 1
ATOM 781 C C . SER A 1 102 ? -13.432 -30.791 13.018 1.00 84.69 102 SER A C 1
ATOM 783 O O . SER A 1 102 ? -13.772 -31.596 13.884 1.00 84.69 102 SER A O 1
ATOM 785 N N . ALA A 1 103 ? -12.787 -29.667 13.318 1.00 88.12 103 ALA A N 1
ATOM 786 C CA . ALA A 1 103 ? -12.552 -29.240 14.687 1.00 88.12 103 ALA A CA 1
ATOM 787 C C . ALA A 1 103 ? -13.883 -28.952 15.410 1.00 88.12 103 ALA A C 1
ATOM 789 O O . ALA A 1 103 ? -14.763 -28.292 14.853 1.00 88.12 103 ALA A O 1
ATOM 790 N N . LEU A 1 104 ? -14.013 -29.406 16.663 1.00 90.88 104 LEU A N 1
ATOM 791 C CA . LEU A 1 104 ? -15.263 -29.316 17.432 1.00 90.88 104 LEU A CA 1
ATOM 792 C C . LEU A 1 104 ? -15.792 -27.879 17.536 1.00 90.88 104 LEU A C 1
ATOM 794 O O . LEU A 1 104 ? -16.989 -27.657 17.401 1.00 90.88 104 LEU A O 1
ATOM 798 N N . GLY A 1 105 ? -14.906 -26.897 17.713 1.00 89.62 105 GLY A N 1
ATOM 799 C CA . GLY A 1 105 ? -15.275 -25.484 17.785 1.00 89.62 105 GLY A CA 1
ATOM 800 C C . GLY A 1 105 ? -15.744 -24.887 16.456 1.00 89.62 105 GLY A C 1
ATOM 801 O O . GLY A 1 105 ? -16.431 -23.884 16.484 1.00 89.62 105 GLY A O 1
ATOM 802 N N . ASN A 1 106 ? -15.445 -25.499 15.305 1.00 90.44 106 ASN A N 1
ATOM 803 C CA . ASN A 1 106 ? -16.010 -25.067 14.019 1.00 90.44 106 ASN A CA 1
ATOM 804 C C . ASN A 1 106 ? -17.378 -25.706 13.751 1.00 90.44 106 ASN A C 1
ATOM 806 O O . ASN A 1 106 ? -18.230 -25.108 13.095 1.00 90.44 106 ASN A O 1
ATOM 810 N N . CYS A 1 107 ? -17.577 -26.936 14.225 1.00 91.44 107 CYS A N 1
ATOM 811 C CA . CYS A 1 107 ? -18.800 -27.703 13.996 1.00 91.44 107 CYS A CA 1
ATOM 812 C C . CYS A 1 107 ? -19.913 -27.405 15.000 1.00 91.44 107 CYS A C 1
ATOM 814 O O . CYS A 1 107 ? -21.046 -27.805 14.747 1.00 91.44 107 CYS A O 1
ATOM 816 N N . ILE A 1 108 ? -19.601 -26.791 16.145 1.00 93.56 108 ILE A N 1
ATOM 817 C CA . ILE A 1 108 ? -20.521 -26.691 17.280 1.00 93.56 108 ILE A CA 1
ATOM 818 C C . ILE A 1 108 ? -20.494 -25.271 17.848 1.00 93.56 108 ILE A C 1
ATOM 820 O O . ILE A 1 108 ? -19.442 -24.783 18.260 1.00 93.56 108 ILE A O 1
ATOM 824 N N . ALA A 1 109 ? -21.668 -24.649 17.947 1.00 93.00 109 ALA A N 1
ATOM 825 C CA . ALA A 1 109 ? -21.892 -23.409 18.685 1.00 93.00 109 ALA A CA 1
ATOM 826 C C . ALA A 1 109 ? -22.901 -23.681 19.807 1.00 93.00 109 ALA A C 1
ATOM 828 O O . ALA A 1 109 ? -23.963 -24.239 19.546 1.00 93.00 109 ALA A O 1
ATOM 829 N N . CYS A 1 110 ? -22.604 -23.313 21.054 1.00 94.00 110 CYS A N 1
ATOM 830 C CA . CYS A 1 110 ? -23.482 -23.626 22.186 1.00 94.00 110 CYS A CA 1
ATOM 831 C C . CYS A 1 110 ? -23.550 -22.512 23.230 1.00 94.00 110 CYS A C 1
ATOM 833 O O . CYS A 1 110 ? -22.599 -21.750 23.412 1.00 94.00 110 CYS A O 1
ATOM 835 N N . ASN A 1 111 ? -24.649 -22.498 23.982 1.00 92.56 111 ASN A N 1
ATOM 836 C CA . ASN A 1 111 ? -24.771 -21.796 25.256 1.00 92.56 111 ASN A CA 1
ATOM 837 C C . ASN A 1 111 ? -25.059 -22.807 26.393 1.00 92.56 111 ASN A C 1
ATOM 839 O O . ASN A 1 111 ? -24.740 -23.991 26.270 1.00 92.56 111 ASN A O 1
ATOM 843 N N . ASP A 1 112 ? -25.617 -22.372 27.526 1.00 92.44 112 ASP A N 1
ATOM 844 C CA . ASP A 1 112 ? -25.913 -23.282 28.648 1.00 92.44 112 ASP A CA 1
ATOM 845 C C . ASP A 1 112 ? -27.206 -24.102 28.470 1.00 92.44 112 ASP A C 1
ATOM 847 O O . ASP A 1 112 ? -27.540 -24.892 29.352 1.00 92.44 112 ASP A O 1
ATOM 851 N N . HIS A 1 113 ? -27.962 -23.880 27.392 1.00 92.50 113 HIS A N 1
ATOM 852 C CA . HIS A 1 113 ? -29.300 -24.444 27.187 1.00 92.50 113 HIS A CA 1
ATOM 853 C C . HIS A 1 113 ? -29.444 -25.185 25.854 1.00 92.50 113 HIS A C 1
ATOM 855 O O . HIS A 1 113 ? -30.104 -26.220 25.798 1.00 92.50 113 HIS A O 1
ATOM 861 N N . VAL A 1 114 ? -28.824 -24.666 24.793 1.00 95.44 114 VAL A N 1
ATOM 862 C CA . VAL A 1 114 ? -28.970 -25.135 23.415 1.00 95.44 114 VAL A CA 1
ATOM 863 C C . VAL A 1 114 ? -27.606 -25.186 22.720 1.00 95.44 114 VAL A C 1
ATOM 865 O O . VAL A 1 114 ? -26.749 -24.322 22.936 1.00 95.44 114 VAL A O 1
ATOM 868 N N . ALA A 1 115 ? -27.420 -26.176 21.849 1.00 95.94 115 ALA A N 1
ATOM 869 C CA . ALA A 1 115 ? -26.299 -26.279 20.925 1.00 95.94 115 ALA A CA 1
ATOM 870 C C . ALA A 1 115 ? -26.775 -26.409 19.472 1.00 95.94 115 ALA A C 1
ATOM 872 O O . ALA A 1 115 ? -27.667 -27.193 19.158 1.00 95.94 115 ALA A O 1
ATOM 873 N N . LEU A 1 116 ? -26.125 -25.668 18.577 1.00 95.38 116 LEU A N 1
ATOM 874 C CA . LEU A 1 116 ? -26.198 -25.849 17.134 1.00 95.38 116 LEU A CA 1
ATOM 875 C C . LEU A 1 116 ? -25.015 -26.693 16.681 1.00 95.38 116 LEU A C 1
ATOM 877 O O . LEU A 1 116 ? -23.877 -26.439 17.084 1.00 95.38 116 LEU A O 1
ATOM 881 N N . THR A 1 117 ? -25.280 -27.665 15.818 1.00 95.56 117 THR A N 1
ATOM 882 C CA . THR A 1 117 ? -24.272 -28.592 15.299 1.00 95.56 117 THR A CA 1
ATOM 883 C C . THR A 1 117 ? -24.312 -28.694 13.782 1.00 95.56 117 THR A C 1
ATOM 885 O O . THR A 1 117 ? -25.324 -28.405 13.138 1.00 95.56 117 THR A O 1
ATOM 888 N N . HIS A 1 118 ? -23.184 -29.128 13.224 1.00 93.88 118 HIS A N 1
ATOM 889 C CA . HIS A 1 118 ? -23.049 -29.525 11.830 1.00 93.88 118 HIS A CA 1
ATOM 890 C C . HIS A 1 118 ? -24.109 -30.570 11.436 1.00 93.88 118 HIS A C 1
ATOM 892 O O . HIS A 1 118 ? -24.369 -31.514 12.182 1.00 93.88 118 HIS A O 1
ATOM 898 N N . THR A 1 119 ? -24.694 -30.451 10.241 1.00 90.75 119 THR A N 1
ATOM 899 C CA . THR A 1 119 ? -25.793 -31.329 9.791 1.00 90.75 119 THR A CA 1
ATOM 900 C C . THR A 1 119 ? -25.397 -32.797 9.670 1.00 90.75 119 THR A C 1
ATOM 902 O O . THR A 1 119 ? -26.216 -33.678 9.930 1.00 90.75 119 THR A O 1
ATOM 905 N N . ASP A 1 120 ? -24.136 -33.055 9.329 1.00 92.00 120 ASP A N 1
ATOM 906 C CA . ASP A 1 120 ? -23.618 -34.405 9.065 1.00 92.00 120 ASP A CA 1
ATOM 907 C C . ASP A 1 120 ? -22.925 -35.049 10.275 1.00 92.00 120 ASP A C 1
ATOM 909 O O . ASP A 1 120 ? -22.259 -36.065 10.117 1.00 92.00 120 ASP A O 1
ATOM 913 N N . LEU A 1 121 ? -23.053 -34.464 11.472 1.00 89.62 121 LEU A N 1
ATOM 914 C CA . LEU A 1 121 ? -22.416 -34.980 12.687 1.00 89.62 121 LEU A CA 1
ATOM 915 C C . LEU A 1 121 ? -22.919 -36.397 13.027 1.00 89.62 121 LEU A C 1
ATOM 917 O O . LEU A 1 121 ? -24.113 -36.695 12.873 1.00 89.62 121 LEU A O 1
ATOM 921 N N . ASP A 1 122 ? -22.030 -37.267 13.507 1.00 89.94 122 ASP A N 1
ATOM 922 C CA . ASP A 1 122 ? -22.397 -38.634 13.884 1.00 89.94 122 ASP A CA 1
ATOM 923 C C . ASP A 1 122 ? -23.354 -38.635 15.087 1.00 89.94 122 ASP A C 1
ATOM 925 O O . ASP A 1 122 ? -23.252 -37.809 15.996 1.00 89.94 122 ASP A O 1
ATOM 929 N N . ARG A 1 123 ? -24.306 -39.579 15.112 1.00 90.19 123 ARG A N 1
ATOM 930 C CA . ARG A 1 123 ? -25.326 -39.634 16.177 1.00 90.19 123 ARG A CA 1
ATOM 931 C C . ARG A 1 123 ? -24.711 -39.886 17.557 1.00 90.19 123 ARG A C 1
ATOM 933 O O . ARG A 1 123 ? -25.180 -39.331 18.540 1.00 90.19 123 ARG A O 1
ATOM 940 N N . GLU A 1 124 ? -23.644 -40.681 17.619 1.00 91.44 124 GLU A N 1
ATOM 941 C CA . GLU A 1 124 ? -22.895 -40.925 18.859 1.00 91.44 124 GLU A CA 1
ATOM 942 C C . GLU A 1 124 ? -22.235 -39.636 19.377 1.00 91.44 124 GLU A C 1
ATOM 944 O O . GLU A 1 124 ? -22.286 -39.346 20.572 1.00 91.44 124 GLU A O 1
ATOM 949 N N . THR A 1 125 ? -21.666 -38.823 18.478 1.00 91.88 125 THR A N 1
ATOM 950 C CA . THR A 1 125 ? -21.097 -37.509 18.809 1.00 91.88 125 THR A CA 1
ATOM 951 C C . THR A 1 125 ? -22.189 -36.563 19.321 1.00 91.88 125 THR A C 1
ATOM 953 O O . THR A 1 125 ? -21.981 -35.875 20.317 1.00 91.88 125 THR A O 1
ATOM 956 N N . GLU A 1 126 ? -23.365 -36.553 18.689 1.00 93.38 126 GLU A N 1
ATOM 957 C CA . GLU A 1 126 ? -24.516 -35.736 19.099 1.00 93.38 126 GLU A CA 1
ATOM 958 C C . GLU A 1 126 ? -25.030 -36.105 20.500 1.00 93.38 126 GLU A C 1
ATOM 960 O O . GLU A 1 126 ? -25.215 -35.219 21.336 1.00 93.38 126 GLU A O 1
ATOM 965 N N . GLU A 1 127 ? -25.187 -37.403 20.779 1.00 94.06 127 GLU A N 1
ATOM 966 C CA . GLU A 1 127 ? -25.575 -37.922 22.099 1.00 94.06 127 GLU A CA 1
ATOM 967 C C . GLU A 1 127 ? -24.549 -37.502 23.171 1.00 94.06 127 GLU A C 1
ATOM 969 O O . GLU A 1 127 ? -24.923 -36.986 24.224 1.00 94.06 127 GLU A O 1
ATOM 974 N N . MET A 1 128 ? -23.245 -37.592 22.874 1.00 93.75 128 MET A N 1
ATOM 975 C CA . MET A 1 128 ? -22.202 -37.121 23.793 1.00 93.75 128 MET A CA 1
ATOM 976 C C . MET A 1 128 ? -22.220 -35.604 24.020 1.00 93.75 128 MET A C 1
ATOM 978 O O . MET A 1 128 ? -21.924 -35.155 25.129 1.00 93.75 128 MET A O 1
ATOM 982 N N . ILE A 1 129 ? -22.549 -34.801 23.003 1.00 95.31 129 ILE A N 1
ATOM 983 C CA . ILE A 1 129 ? -22.685 -33.346 23.161 1.00 95.31 129 ILE A CA 1
ATOM 984 C C . ILE A 1 129 ? -23.841 -33.032 24.111 1.00 95.31 129 ILE A C 1
ATOM 986 O O . ILE A 1 129 ? -23.658 -32.244 25.042 1.00 95.31 129 ILE A O 1
ATOM 990 N N . ALA A 1 130 ? -24.997 -33.666 23.903 1.00 96.06 130 ALA A N 1
ATOM 991 C CA . ALA A 1 130 ? -26.173 -33.480 24.744 1.00 96.06 130 ALA A CA 1
ATOM 992 C C . ALA A 1 130 ? -25.894 -33.877 26.203 1.00 96.06 130 ALA A C 1
ATOM 994 O O . ALA A 1 130 ? -26.192 -33.103 27.114 1.00 96.06 130 ALA A O 1
ATOM 995 N N . ASP A 1 131 ? -25.248 -35.025 26.420 1.00 95.19 131 ASP A N 1
ATOM 996 C CA . ASP A 1 131 ? -24.966 -35.557 27.756 1.00 95.19 131 ASP A CA 1
ATOM 997 C C . ASP A 1 131 ? -23.916 -34.736 28.518 1.00 95.19 131 ASP A C 1
ATOM 999 O O . ASP A 1 131 ? -24.097 -34.431 29.698 1.00 95.19 131 ASP A O 1
ATOM 1003 N N . VAL A 1 132 ? -22.809 -34.361 27.864 1.00 96.19 132 VAL A N 1
ATOM 1004 C CA . VAL A 1 132 ? -21.698 -33.661 28.534 1.00 96.19 132 VAL A CA 1
ATOM 1005 C C . VAL A 1 132 ? -22.007 -32.182 28.750 1.00 96.19 132 VAL A C 1
ATOM 1007 O O . VAL A 1 132 ? -21.681 -31.634 29.804 1.00 96.19 132 VAL A O 1
ATOM 1010 N N . LEU A 1 133 ? -22.618 -31.513 27.768 1.00 96.19 133 LEU A N 1
ATOM 1011 C CA . LEU A 1 133 ? -22.964 -30.095 27.892 1.00 96.19 133 LEU A CA 1
ATOM 1012 C C . LEU A 1 133 ? -24.309 -29.890 28.603 1.00 96.19 133 LEU A C 1
ATOM 1014 O O . LEU A 1 133 ? -24.559 -28.799 29.122 1.00 96.19 133 LEU A O 1
ATOM 1018 N N . GLY A 1 134 ? -25.167 -30.911 28.665 1.00 95.56 134 GLY A N 1
ATOM 1019 C CA . GLY A 1 134 ? -26.494 -30.825 29.275 1.00 95.56 134 GLY A CA 1
ATOM 1020 C C . GLY A 1 134 ? -27.421 -29.870 28.522 1.00 95.56 134 GLY A C 1
ATOM 1021 O O . GLY A 1 134 ? -28.071 -29.036 29.151 1.00 95.56 134 GLY A O 1
ATOM 1022 N N . VAL A 1 135 ? -27.422 -29.940 27.188 1.00 96.19 135 VAL A N 1
ATOM 1023 C CA . VAL A 1 135 ? -28.151 -29.020 26.296 1.00 96.19 135 VAL A CA 1
ATOM 1024 C C . VAL A 1 135 ? -28.945 -29.770 25.238 1.00 96.19 135 VAL A C 1
ATOM 1026 O O . VAL A 1 135 ? -28.594 -30.886 24.858 1.00 96.19 135 VAL A O 1
ATOM 1029 N N . GLU A 1 136 ? -29.989 -29.128 24.720 1.00 95.06 136 GLU A N 1
ATOM 1030 C CA . GLU A 1 136 ? -30.687 -29.617 23.532 1.00 95.06 136 GLU A CA 1
ATOM 1031 C C . GLU A 1 136 ? -29.847 -29.340 22.282 1.00 95.06 136 GLU A C 1
ATOM 1033 O O . GLU A 1 136 ? -29.328 -28.235 22.104 1.00 95.06 136 GLU A O 1
ATOM 1038 N N . VAL A 1 137 ? -29.697 -30.346 21.420 1.00 96.31 137 VAL A N 1
ATOM 1039 C CA . VAL A 1 137 ? -28.862 -30.259 20.219 1.00 96.31 137 VAL A CA 1
ATOM 1040 C C . VAL A 1 137 ? -29.742 -30.155 18.980 1.00 96.31 137 VAL A C 1
ATOM 1042 O O . VAL A 1 137 ? -30.636 -30.970 18.769 1.00 96.31 137 VAL A O 1
ATOM 1045 N N . PHE A 1 138 ? -29.467 -29.158 18.141 1.00 95.56 138 PHE A N 1
ATOM 1046 C CA . PHE A 1 138 ? -30.130 -28.968 16.856 1.00 95.56 138 PHE A CA 1
ATOM 1047 C C . PHE A 1 138 ? -29.102 -28.949 15.730 1.00 95.56 138 PHE A C 1
ATOM 1049 O O . PHE A 1 138 ? -28.062 -28.291 15.812 1.00 95.56 138 PHE A O 1
ATOM 1056 N N . ARG A 1 139 ? -29.405 -29.662 14.649 1.00 94.62 139 ARG A N 1
ATOM 1057 C CA . ARG A 1 139 ? -28.628 -29.630 13.407 1.00 94.62 139 ARG A CA 1
ATOM 1058 C C . ARG A 1 139 ? -29.139 -28.486 12.547 1.00 94.62 139 ARG A C 1
ATOM 1060 O O . ARG A 1 139 ? -30.320 -28.471 12.210 1.00 94.62 139 ARG A O 1
ATOM 1067 N N . GLN A 1 140 ? -28.274 -27.537 12.207 1.00 93.44 140 GLN A N 1
ATOM 1068 C CA . GLN A 1 140 ? -28.682 -26.358 11.445 1.00 93.44 140 GLN A CA 1
ATOM 1069 C C . GLN A 1 140 ? -27.541 -25.838 10.564 1.00 93.44 140 GLN A C 1
ATOM 1071 O O . GLN A 1 140 ? -26.393 -26.248 10.712 1.00 93.44 140 GLN A O 1
ATOM 1076 N N . THR A 1 141 ? -27.854 -24.936 9.638 1.00 92.00 141 THR A N 1
ATOM 1077 C CA . THR A 1 141 ? -26.873 -24.195 8.833 1.00 92.00 141 THR A CA 1
ATOM 1078 C C . THR A 1 141 ? -27.028 -22.694 9.050 1.00 92.00 141 THR A C 1
ATOM 1080 O O . THR A 1 141 ? -28.108 -22.220 9.390 1.00 92.00 141 THR A O 1
ATOM 1083 N N . ILE A 1 142 ? -25.949 -21.930 8.863 1.00 89.06 142 ILE A N 1
ATOM 1084 C CA . ILE A 1 142 ? -25.963 -20.468 9.016 1.00 89.06 142 ILE A CA 1
ATOM 1085 C C . ILE A 1 142 ? -25.577 -19.823 7.688 1.00 89.06 142 ILE A C 1
ATOM 1087 O O . ILE A 1 142 ? -24.444 -19.972 7.225 1.00 89.06 142 ILE A O 1
ATOM 1091 N N . ALA A 1 143 ? -26.521 -19.117 7.059 1.00 87.19 143 ALA A N 1
ATOM 1092 C CA . ALA A 1 143 ? -26.344 -18.517 5.732 1.00 87.19 143 ALA A CA 1
ATOM 1093 C C . ALA A 1 143 ? -25.823 -19.524 4.678 1.00 87.19 143 ALA A C 1
ATOM 1095 O O . ALA A 1 143 ? -24.920 -19.213 3.902 1.00 87.19 143 ALA A O 1
ATOM 1096 N N . GLY A 1 144 ? -26.338 -20.759 4.705 1.00 85.62 144 GLY A N 1
ATOM 1097 C CA . GLY A 1 144 ? -25.905 -21.853 3.826 1.00 85.62 144 GLY A CA 1
ATOM 1098 C C . GLY A 1 144 ? -24.579 -22.522 4.212 1.00 85.62 144 GLY A C 1
ATOM 1099 O O . GLY A 1 144 ? -24.140 -23.434 3.516 1.00 85.62 144 GLY A O 1
ATOM 1100 N N . ASN A 1 145 ? -23.940 -22.112 5.314 1.00 87.56 145 ASN A N 1
ATOM 1101 C CA . ASN A 1 145 ? -22.714 -22.734 5.811 1.00 87.56 145 ASN A CA 1
ATOM 1102 C C . ASN A 1 145 ? -23.012 -23.797 6.871 1.00 87.56 145 ASN A C 1
ATOM 1104 O O . ASN A 1 145 ? -23.750 -23.561 7.826 1.00 87.56 145 ASN A O 1
ATOM 1108 N N . ILE A 1 146 ? -22.360 -24.949 6.724 1.00 90.88 146 ILE A N 1
ATOM 1109 C CA . ILE A 1 146 ? -22.467 -26.110 7.622 1.00 90.88 146 ILE A CA 1
ATOM 1110 C C . ILE A 1 146 ? -21.605 -25.985 8.892 1.00 90.88 146 ILE A C 1
ATOM 1112 O O . ILE A 1 146 ? -21.875 -26.634 9.900 1.00 90.88 146 ILE A O 1
ATOM 1116 N N . LEU A 1 147 ? -20.574 -25.132 8.874 1.00 89.50 147 LEU A N 1
ATOM 1117 C CA . LEU A 1 147 ? -19.683 -24.883 10.015 1.00 89.50 147 LEU A CA 1
ATOM 1118 C C . LEU A 1 147 ? -20.297 -23.858 10.974 1.00 89.50 147 LEU A C 1
ATOM 1120 O O . LEU A 1 147 ? -19.867 -22.706 11.041 1.00 89.50 147 LEU A O 1
ATOM 1124 N N . VAL A 1 148 ? -21.340 -24.272 11.689 1.00 90.94 148 VAL A N 1
ATOM 1125 C CA . VAL A 1 148 ? -22.133 -23.379 12.546 1.00 90.94 148 VAL A CA 1
ATOM 1126 C C . VAL A 1 148 ? -21.324 -22.699 13.645 1.00 90.94 148 VAL A C 1
ATOM 1128 O O . VAL A 1 148 ? -21.644 -21.564 13.969 1.00 90.94 148 VAL A O 1
ATOM 1131 N N . GLY A 1 149 ? -20.271 -23.341 14.162 1.00 86.75 149 GLY A N 1
ATOM 1132 C CA . GLY A 1 149 ? -19.322 -22.726 15.091 1.00 86.75 149 GLY A CA 1
ATOM 1133 C C . GLY A 1 149 ? -18.739 -21.472 14.466 1.00 86.75 149 GLY A C 1
ATOM 1134 O O . GLY A 1 149 ? -19.071 -20.366 14.864 1.00 86.75 149 GLY A O 1
ATOM 1135 N N . SER A 1 150 ? -18.019 -21.619 13.355 1.00 85.94 150 SER A N 1
ATOM 1136 C CA . SER A 1 150 ? -17.348 -20.515 12.656 1.00 85.94 150 SER A CA 1
ATOM 1137 C C . SER A 1 150 ? -18.243 -19.314 12.313 1.00 85.94 150 SER A C 1
ATOM 1139 O O . SER A 1 150 ? -17.754 -18.182 12.261 1.00 85.94 150 SER A O 1
ATOM 1141 N N . TYR A 1 151 ? -19.531 -19.560 12.057 1.00 87.00 151 TYR A N 1
ATOM 1142 C CA . TYR A 1 151 ? -20.490 -18.582 11.534 1.00 87.00 151 TYR A CA 1
ATOM 1143 C C . TYR A 1 151 ? -21.624 -18.211 12.503 1.00 87.00 151 TYR A C 1
ATOM 1145 O O . TYR A 1 151 ? -22.527 -17.458 12.121 1.00 87.00 151 TYR A O 1
ATOM 1153 N N . CYS A 1 152 ? -21.566 -18.657 13.763 1.00 87.62 152 CYS A N 1
ATOM 1154 C CA . CYS A 1 152 ? -22.495 -18.238 14.809 1.00 87.62 152 CYS A CA 1
ATOM 1155 C C . CYS A 1 152 ? -21.826 -18.245 16.187 1.00 87.62 152 CYS A C 1
ATOM 1157 O O . CYS A 1 152 ? -21.239 -19.234 16.608 1.00 87.62 152 CYS A O 1
ATOM 1159 N N . ALA A 1 153 ? -21.976 -17.152 16.934 1.00 88.00 153 ALA A N 1
ATOM 1160 C CA . ALA A 1 153 ? -21.587 -17.099 18.338 1.00 88.00 153 ALA A CA 1
ATOM 1161 C C . ALA A 1 153 ? -22.735 -16.548 19.176 1.00 88.00 153 ALA A C 1
ATOM 1163 O O . ALA A 1 153 ? -23.229 -15.446 18.932 1.00 88.00 153 ALA A O 1
ATOM 1164 N N . PHE A 1 154 ? -23.153 -17.297 20.193 1.00 88.56 154 PHE A N 1
ATOM 1165 C CA . PHE A 1 154 ? -24.274 -16.912 21.038 1.00 88.56 154 PHE A CA 1
ATOM 1166 C C . PHE A 1 154 ? -24.046 -17.268 22.503 1.00 88.56 154 PHE A C 1
ATOM 1168 O O . PHE A 1 154 ? -23.262 -18.142 22.854 1.00 88.56 154 PHE A O 1
ATOM 1175 N N . SER A 1 155 ? -24.738 -16.538 23.369 1.00 88.06 155 SER A N 1
ATOM 1176 C CA . SER A 1 155 ? -24.785 -16.755 24.812 1.00 88.06 155 SER A CA 1
ATOM 1177 C C . SER A 1 155 ? -26.218 -17.003 25.265 1.00 88.06 155 SER A C 1
ATOM 1179 O O . SER A 1 155 ? -27.145 -17.045 24.458 1.00 88.06 155 SER A O 1
ATOM 1181 N N . ASN A 1 156 ? -26.432 -17.090 26.576 1.00 87.25 156 ASN A N 1
ATOM 1182 C CA . ASN A 1 156 ? -27.776 -17.177 27.153 1.00 87.25 156 ASN A CA 1
ATOM 1183 C C . ASN A 1 156 ? -28.597 -15.883 26.980 1.00 87.25 156 ASN A C 1
ATOM 1185 O O . ASN A 1 156 ? -29.770 -15.858 27.333 1.00 87.25 156 ASN A O 1
ATOM 1189 N N . ARG A 1 157 ? -27.984 -14.778 26.528 1.00 82.44 157 ARG A N 1
ATOM 1190 C CA . ARG A 1 157 ? -28.646 -13.462 26.427 1.00 82.44 157 ARG A CA 1
ATOM 1191 C C . ARG A 1 157 ? -28.911 -13.010 24.999 1.00 82.44 157 ARG A C 1
ATOM 1193 O O . ARG A 1 157 ? -29.756 -12.145 24.793 1.00 82.44 157 ARG A O 1
ATOM 1200 N N . GLY A 1 158 ? -28.172 -13.553 24.045 1.00 85.19 158 GLY A N 1
ATOM 1201 C CA . GLY A 1 158 ? -28.217 -13.144 22.652 1.00 85.19 158 GLY A CA 1
ATOM 1202 C C . GLY A 1 158 ? -27.018 -13.672 21.887 1.00 85.19 158 GLY A C 1
ATOM 1203 O O . GLY A 1 158 ? -26.068 -14.198 22.480 1.00 85.19 158 GLY A O 1
ATOM 1204 N N . GLY A 1 159 ? -27.064 -13.518 20.572 1.00 84.25 159 GLY A N 1
ATOM 1205 C CA . GLY A 1 159 ? -26.026 -14.004 19.679 1.00 84.25 159 GLY A CA 1
ATOM 1206 C C . GLY A 1 159 ? -25.877 -13.184 18.412 1.00 84.25 159 GLY A C 1
ATOM 1207 O O . GLY A 1 159 ? -26.654 -12.274 18.123 1.00 84.25 159 GLY A O 1
ATOM 1208 N N . MET A 1 160 ? -24.832 -13.514 17.672 1.00 84.69 160 MET A N 1
ATOM 1209 C CA . MET A 1 160 ? -24.498 -12.903 16.404 1.00 84.69 160 MET A CA 1
ATOM 1210 C C . MET A 1 160 ? -24.209 -13.993 15.378 1.00 84.69 160 MET A C 1
ATOM 1212 O O . MET A 1 160 ? -23.531 -14.977 15.677 1.00 84.69 160 MET A O 1
ATOM 1216 N N . VAL A 1 161 ? -24.731 -13.796 14.175 1.00 87.62 161 VAL A N 1
ATOM 1217 C CA . VAL A 1 161 ? -24.611 -14.728 13.048 1.00 87.62 161 VAL A CA 1
ATOM 1218 C C . VAL A 1 161 ? -24.035 -14.022 11.828 1.00 87.62 161 VAL A C 1
ATOM 1220 O O . VAL A 1 161 ? -23.923 -12.791 11.797 1.00 87.62 161 VAL A O 1
ATOM 1223 N N . HIS A 1 162 ? -23.685 -14.809 10.812 1.00 85.62 162 HIS A N 1
ATOM 1224 C CA . HIS A 1 162 ? -23.113 -14.326 9.559 1.00 85.62 162 HIS A CA 1
ATOM 1225 C C . HIS A 1 162 ? -23.925 -13.159 8.955 1.00 85.62 162 HIS A C 1
ATOM 1227 O O . HIS A 1 162 ? -25.157 -13.231 8.929 1.00 85.62 162 HIS A O 1
ATOM 1233 N N . PRO A 1 163 ? -23.281 -12.099 8.422 1.00 83.44 163 PRO A N 1
ATOM 1234 C CA . PRO A 1 163 ? -23.969 -10.905 7.915 1.00 83.44 163 PRO A CA 1
ATOM 1235 C C . PRO A 1 163 ? -24.935 -11.178 6.754 1.00 83.44 163 PRO A C 1
ATOM 1237 O O . PRO A 1 163 ? -25.882 -10.425 6.565 1.00 83.44 163 PRO A O 1
ATOM 1240 N N . HIS A 1 164 ? -24.716 -12.253 5.990 1.00 85.19 164 HIS A N 1
ATOM 1241 C CA . HIS A 1 164 ? -25.601 -12.657 4.888 1.00 85.19 164 HIS A CA 1
ATOM 1242 C C . HIS A 1 164 ? -26.717 -13.623 5.319 1.00 85.19 164 HIS A C 1
ATOM 1244 O O . HIS A 1 164 ? -27.369 -14.214 4.463 1.00 85.19 164 HIS A O 1
ATOM 1250 N N . THR A 1 165 ? -26.918 -13.836 6.622 1.00 86.75 165 THR A N 1
ATOM 1251 C CA . THR A 1 165 ? -28.050 -14.638 7.112 1.00 86.75 165 THR A CA 1
ATOM 1252 C C . THR A 1 165 ? -29.346 -13.906 6.782 1.00 86.75 165 THR A C 1
ATOM 1254 O O . THR A 1 165 ? -29.458 -12.705 7.042 1.00 86.75 165 THR A O 1
ATOM 1257 N N . SER A 1 166 ? -30.305 -14.605 6.172 1.00 87.88 166 SER A N 1
ATOM 1258 C CA . SER A 1 166 ? -31.581 -13.995 5.804 1.00 87.88 166 SER A CA 1
ATOM 1259 C C . SER A 1 166 ? -32.380 -13.610 7.057 1.00 87.88 166 SER A C 1
ATOM 1261 O O . SER A 1 166 ? -32.151 -14.140 8.143 1.00 87.88 166 SER A O 1
ATOM 1263 N N . ILE A 1 167 ? -33.316 -12.666 6.923 1.00 88.44 167 ILE A N 1
ATOM 1264 C CA . ILE A 1 167 ? -34.183 -12.258 8.043 1.00 88.44 167 ILE A CA 1
ATOM 1265 C C . ILE A 1 167 ? -35.067 -13.433 8.494 1.00 88.44 167 ILE A C 1
ATOM 1267 O O . ILE A 1 167 ? -35.298 -13.599 9.685 1.00 88.44 167 ILE A O 1
ATOM 1271 N N . GLU A 1 168 ? -35.496 -14.275 7.553 1.00 90.62 168 GLU A N 1
ATOM 1272 C CA . GLU A 1 168 ? -36.283 -15.478 7.839 1.00 90.62 168 GLU A CA 1
ATOM 1273 C C . GLU A 1 168 ? -35.470 -16.485 8.667 1.00 90.62 168 GLU A C 1
ATOM 1275 O O . GLU A 1 168 ? -35.927 -16.903 9.731 1.00 90.62 168 GLU A O 1
ATOM 1280 N N . ASP A 1 169 ? -34.232 -16.786 8.252 1.00 90.00 169 ASP A N 1
ATOM 1281 C CA . ASP A 1 169 ? -33.335 -17.674 9.007 1.00 90.00 169 ASP A CA 1
ATOM 1282 C C . ASP A 1 169 ? -32.997 -17.088 10.387 1.00 90.00 169 ASP A C 1
ATOM 1284 O O . ASP A 1 169 ? -32.908 -17.813 11.375 1.00 90.00 169 ASP A O 1
ATOM 1288 N N . LEU A 1 170 ? -32.807 -15.766 10.481 1.00 87.31 170 LEU A N 1
ATOM 1289 C CA . LEU A 1 170 ? -32.565 -15.066 11.747 1.00 87.31 170 LEU A CA 1
ATOM 1290 C C . LEU A 1 170 ? -33.726 -15.243 12.731 1.00 87.31 170 LEU A C 1
ATOM 1292 O O . LEU A 1 170 ? -33.484 -15.531 13.904 1.00 87.31 170 LEU A O 1
ATOM 1296 N N . ASP A 1 171 ? -34.964 -15.066 12.269 1.00 86.56 171 ASP A N 1
ATOM 1297 C CA . ASP A 1 171 ? -36.164 -15.205 13.095 1.00 86.56 171 ASP A CA 1
ATOM 1298 C C . ASP A 1 171 ? -36.392 -16.666 13.513 1.00 86.56 171 ASP A C 1
ATOM 1300 O O . ASP A 1 171 ? -36.739 -16.934 14.671 1.00 86.56 171 ASP A O 1
ATOM 1304 N N . GLU A 1 172 ? -36.130 -17.620 12.614 1.00 91.19 172 GLU A N 1
ATOM 1305 C CA . GLU A 1 172 ? -36.168 -19.053 12.916 1.00 91.19 172 GLU A CA 1
ATOM 1306 C C . GLU A 1 172 ? -35.132 -19.419 13.986 1.00 91.19 172 GLU A C 1
ATOM 1308 O O . GLU A 1 172 ? -35.481 -19.996 15.018 1.00 91.19 172 GLU A O 1
ATOM 1313 N N . LEU A 1 173 ? -33.871 -19.022 13.793 1.00 91.38 173 LEU A N 1
ATOM 1314 C CA . LEU A 1 173 ? -32.778 -19.286 14.730 1.00 91.38 173 LEU A CA 1
ATOM 1315 C C . LEU A 1 173 ? -33.004 -18.606 16.085 1.00 91.38 173 LEU A C 1
ATOM 1317 O O . LEU A 1 173 ? -32.741 -19.205 17.125 1.00 91.38 173 LEU A O 1
ATOM 1321 N N . SER A 1 174 ? -33.508 -17.372 16.096 1.00 86.62 174 SER A N 1
ATOM 1322 C CA . SER A 1 174 ? -33.843 -16.633 17.321 1.00 86.62 174 SER A CA 1
ATOM 1323 C C . SER A 1 174 ? -34.951 -17.340 18.108 1.00 86.62 174 SER A C 1
ATOM 1325 O O . SER A 1 174 ? -34.872 -17.476 19.332 1.00 86.62 174 SER A O 1
ATOM 1327 N N . THR A 1 175 ? -35.953 -17.871 17.400 1.00 89.56 175 THR A N 1
ATOM 1328 C CA . THR A 1 175 ? -37.031 -18.670 17.996 1.00 89.56 175 THR A CA 1
ATOM 1329 C C . THR A 1 175 ? -36.513 -20.010 18.511 1.00 89.56 175 THR A C 1
ATOM 1331 O O . THR A 1 175 ? -36.875 -20.422 19.609 1.00 89.56 175 THR A O 1
ATOM 1334 N N . LEU A 1 176 ? -35.637 -20.683 17.769 1.00 91.69 176 LEU A N 1
ATOM 1335 C CA . LEU A 1 176 ? -35.062 -21.966 18.169 1.00 91.69 176 LEU A CA 1
ATOM 1336 C C . LEU A 1 176 ? -34.143 -21.823 19.391 1.00 91.69 176 LEU A C 1
ATOM 1338 O O . LEU A 1 176 ? -34.257 -22.591 20.341 1.00 91.69 176 LEU A O 1
ATOM 1342 N N . LEU A 1 177 ? -33.274 -20.809 19.411 1.00 88.94 177 LEU A N 1
ATOM 1343 C CA . LEU A 1 177 ? -32.338 -20.566 20.515 1.00 88.94 177 LEU A CA 1
ATOM 1344 C C . LEU A 1 177 ? -32.970 -19.841 21.712 1.00 88.94 177 LEU A C 1
ATOM 1346 O O . LEU A 1 177 ? -32.336 -19.746 22.763 1.00 88.94 177 LEU A O 1
ATOM 1350 N N . GLN A 1 178 ? -34.186 -19.302 21.557 1.00 89.31 178 GLN A N 1
ATOM 1351 C CA . GLN A 1 178 ? -34.888 -18.482 22.555 1.00 89.31 178 GLN A CA 1
ATOM 1352 C C . GLN A 1 178 ? -34.081 -17.248 23.013 1.00 89.31 178 GLN A C 1
ATOM 1354 O O . GLN A 1 178 ? -34.255 -16.749 24.127 1.00 89.31 178 GLN A O 1
ATOM 1359 N N . VAL A 1 179 ? -33.193 -16.734 22.154 1.00 86.81 179 VAL A N 1
ATOM 1360 C CA . VAL A 1 179 ? -32.374 -15.542 22.415 1.00 86.81 179 VAL A CA 1
ATOM 1361 C C . VAL A 1 179 ? -32.329 -14.642 21.180 1.00 86.81 179 VAL A C 1
ATOM 1363 O O . VAL A 1 179 ? -32.292 -15.150 20.062 1.00 86.81 179 VAL A O 1
ATOM 1366 N N . PRO A 1 180 ? -32.286 -13.307 21.346 1.00 82.88 180 PRO A N 1
ATOM 1367 C CA . PRO A 1 180 ? -32.216 -12.392 20.215 1.00 82.88 180 PRO A CA 1
ATOM 1368 C C . PRO A 1 180 ? -30.909 -12.566 19.434 1.00 82.88 180 PRO A C 1
ATOM 1370 O O . PRO A 1 180 ? -29.819 -12.565 20.017 1.00 82.88 180 PRO A O 1
ATOM 1373 N N . LEU A 1 181 ? -31.024 -12.650 18.108 1.00 84.38 181 LEU A N 1
ATOM 1374 C CA . LEU A 1 181 ? -29.895 -12.735 17.185 1.00 84.38 181 LEU A CA 1
ATOM 1375 C C . LEU A 1 181 ? -29.784 -11.489 16.311 1.00 84.38 181 LEU A C 1
ATOM 1377 O O . LEU A 1 181 ? -30.779 -10.848 15.976 1.00 84.38 181 LEU A O 1
ATOM 1381 N N . VAL A 1 182 ? -28.553 -11.159 15.929 1.00 82.75 182 VAL A N 1
ATOM 1382 C CA . VAL A 1 182 ? -28.250 -10.072 14.993 1.00 82.75 182 VAL A CA 1
ATOM 1383 C C . VAL A 1 182 ? -27.252 -10.572 13.953 1.00 82.75 182 VAL A C 1
ATOM 1385 O O . VAL A 1 182 ? -26.251 -11.195 14.299 1.00 82.75 182 VAL A O 1
ATOM 1388 N N . ALA A 1 183 ? -27.490 -10.280 12.677 1.00 84.00 183 ALA A N 1
ATOM 1389 C CA . ALA A 1 183 ? -26.492 -10.490 11.632 1.00 84.00 183 ALA A CA 1
ATOM 1390 C C . ALA A 1 183 ? -25.472 -9.342 11.641 1.00 84.00 183 ALA A C 1
ATOM 1392 O O . ALA A 1 183 ? -25.849 -8.167 11.642 1.00 84.00 183 ALA A O 1
ATOM 1393 N N . GLY A 1 184 ? -24.178 -9.662 11.663 1.00 79.44 184 GLY A N 1
ATOM 1394 C CA . GLY A 1 184 ? -23.138 -8.639 11.751 1.00 79.44 184 GLY A CA 1
ATOM 1395 C C . GLY A 1 184 ? -21.729 -9.157 11.498 1.00 79.44 184 GLY A C 1
ATOM 1396 O O . GLY A 1 184 ? -21.486 -10.357 11.431 1.00 79.44 184 GLY A O 1
ATOM 1397 N N . THR A 1 185 ? -20.790 -8.224 11.353 1.00 76.06 185 THR A N 1
ATOM 1398 C CA . THR A 1 185 ? -19.364 -8.514 11.149 1.00 76.06 185 THR A CA 1
ATOM 1399 C C . THR A 1 185 ? -18.533 -8.074 12.340 1.00 76.06 185 THR A C 1
ATOM 1401 O O . THR A 1 185 ? -18.818 -7.057 12.978 1.00 76.06 185 THR A O 1
ATOM 1404 N N . VAL A 1 186 ? -17.422 -8.765 12.549 1.00 73.06 186 VAL A N 1
ATOM 1405 C CA . VAL A 1 186 ? -16.347 -8.376 13.467 1.00 73.06 186 VAL A CA 1
ATOM 1406 C C . VAL A 1 186 ? -15.054 -8.163 12.680 1.00 73.06 186 VAL A C 1
ATOM 1408 O O . VAL A 1 186 ? -14.941 -8.588 11.532 1.00 73.06 186 VAL A O 1
ATOM 1411 N N . ASN A 1 187 ? -14.092 -7.445 13.270 1.00 72.25 187 ASN A N 1
ATOM 1412 C CA . ASN A 1 187 ? -12.757 -7.216 12.697 1.00 72.25 187 ASN A CA 1
ATOM 1413 C C . ASN A 1 187 ? -12.713 -6.594 11.283 1.00 72.25 187 ASN A C 1
ATOM 1415 O O . ASN A 1 187 ? -11.887 -6.997 10.475 1.00 72.25 187 ASN A O 1
ATOM 1419 N N . ARG A 1 188 ? -13.538 -5.570 10.998 1.00 55.59 188 ARG A N 1
ATOM 1420 C CA . ARG A 1 188 ? -13.531 -4.833 9.711 1.00 55.59 188 ARG A CA 1
ATOM 1421 C C . ARG A 1 188 ? -13.612 -5.780 8.495 1.00 55.59 188 ARG A C 1
ATOM 1423 O O . ARG A 1 188 ? -12.682 -5.810 7.699 1.00 55.59 188 ARG A O 1
ATOM 1430 N N . ASP A 1 189 ? -14.745 -6.479 8.364 1.00 52.94 189 ASP A N 1
ATOM 1431 C CA . ASP A 1 189 ? -15.143 -7.289 7.189 1.00 52.94 189 ASP A CA 1
ATOM 1432 C C . ASP A 1 189 ? -14.800 -8.797 7.216 1.00 52.94 189 ASP A C 1
ATOM 1434 O O . ASP A 1 189 ? -14.895 -9.480 6.200 1.00 52.94 189 ASP A O 1
ATOM 1438 N N . THR A 1 190 ? -14.464 -9.377 8.378 1.00 48.75 190 THR A N 1
ATOM 1439 C CA . THR A 1 190 ? -14.399 -10.849 8.493 1.00 48.75 190 THR A CA 1
ATOM 1440 C C . THR A 1 190 ? -15.778 -11.446 8.775 1.00 48.75 190 THR A C 1
ATOM 1442 O O . THR A 1 190 ? -16.505 -10.991 9.662 1.00 48.75 190 THR A O 1
ATOM 1445 N N . THR A 1 191 ? -16.128 -12.486 8.018 1.00 45.12 191 THR A N 1
ATOM 1446 C CA . THR A 1 191 ? -17.401 -13.218 8.094 1.00 45.12 191 THR A CA 1
ATOM 1447 C C . THR A 1 191 ? -17.452 -14.255 9.218 1.00 45.12 191 THR A C 1
ATOM 1449 O O . THR A 1 191 ? -18.524 -14.778 9.515 1.00 45.12 191 THR A O 1
ATOM 1452 N N . ALA A 1 192 ? -16.320 -14.542 9.867 1.00 44.72 192 ALA A N 1
ATOM 1453 C CA . ALA A 1 192 ? -16.259 -15.408 11.036 1.00 44.72 192 ALA A CA 1
ATOM 1454 C C . ALA A 1 192 ? -16.822 -14.661 12.254 1.00 44.72 192 ALA A C 1
ATOM 1456 O O . ALA A 1 192 ? -16.174 -13.792 12.834 1.00 44.72 192 ALA A O 1
ATOM 1457 N N . THR A 1 193 ? -18.054 -14.976 12.636 1.00 49.78 193 THR A N 1
ATOM 1458 C CA . THR A 1 193 ? -18.784 -14.307 13.728 1.00 49.78 193 THR A CA 1
ATOM 1459 C C . THR A 1 193 ? -18.370 -14.778 15.118 1.00 49.78 193 THR A C 1
ATOM 1461 O O . THR A 1 193 ? -18.917 -14.305 16.112 1.00 49.78 193 THR A O 1
ATOM 1464 N N . GLU A 1 194 ? -17.389 -15.674 15.218 1.00 48.41 194 GLU A N 1
ATOM 1465 C CA . GLU A 1 194 ? -16.821 -16.122 16.490 1.00 48.41 194 GLU A CA 1
ATOM 1466 C C . GLU A 1 194 ? -15.844 -15.110 17.088 1.00 48.41 194 GLU A C 1
ATOM 1468 O O . GLU A 1 194 ? -14.629 -15.311 17.145 1.00 48.41 194 GLU A O 1
ATOM 1473 N N . LEU A 1 195 ? -16.408 -14.017 17.596 1.00 38.66 195 LEU A N 1
ATOM 1474 C CA . LEU A 1 195 ? -15.771 -13.168 18.593 1.00 38.66 195 LEU A CA 1
ATOM 1475 C C . LEU A 1 195 ? -16.711 -12.993 19.792 1.00 38.66 195 LEU A C 1
ATOM 1477 O O . LEU A 1 195 ? -17.886 -12.679 19.634 1.00 38.66 195 LEU A O 1
ATOM 1481 N N . SER A 1 196 ? -16.163 -13.144 21.000 1.00 38.81 196 SER A N 1
ATOM 1482 C CA . SER A 1 196 ? -16.756 -12.693 22.265 1.00 38.81 196 SER A CA 1
ATOM 1483 C C . SER A 1 196 ? -17.003 -11.178 22.248 1.00 38.81 196 SER A C 1
ATOM 1485 O O . SER A 1 196 ? -16.206 -10.417 21.701 1.00 38.81 196 SER A O 1
ATOM 1487 N N . VAL A 1 197 ? -18.114 -10.745 22.846 1.00 46.97 197 VAL A N 1
ATOM 1488 C CA . VAL A 1 197 ? -19.055 -9.859 22.158 1.00 46.97 197 VAL A CA 1
ATOM 1489 C C . VAL A 1 197 ? -19.088 -8.396 22.620 1.00 46.97 197 VAL A C 1
ATOM 1491 O O . VAL A 1 197 ? -18.784 -8.027 23.752 1.00 46.97 197 VAL A O 1
ATOM 1494 N N . ILE A 1 198 ? -19.534 -7.587 21.659 1.00 39.84 198 ILE A N 1
ATOM 1495 C CA . ILE A 1 198 ? -20.038 -6.220 21.693 1.00 39.84 198 ILE A CA 1
ATOM 1496 C C . ILE A 1 198 ? -21.193 -6.030 22.700 1.00 39.84 198 ILE A C 1
ATOM 1498 O O . ILE A 1 198 ? -22.178 -6.760 22.777 1.00 39.84 198 ILE A O 1
ATOM 1502 N N . GLU A 1 199 ? -21.092 -4.929 23.425 1.00 36.16 199 GLU A N 1
ATOM 1503 C CA . GLU A 1 199 ? -21.973 -4.436 24.481 1.00 36.16 199 GLU A CA 1
ATOM 1504 C C . GLU A 1 199 ? -23.492 -4.424 24.190 1.00 36.16 199 GLU A C 1
ATOM 1506 O O . GLU A 1 199 ? -24.291 -4.536 25.122 1.00 36.16 199 GLU A O 1
ATOM 1511 N N . SER A 1 200 ? -23.913 -4.339 22.923 1.00 33.59 200 SER A N 1
ATOM 1512 C CA . SER A 1 200 ? -25.318 -4.155 22.527 1.00 33.59 200 SER A CA 1
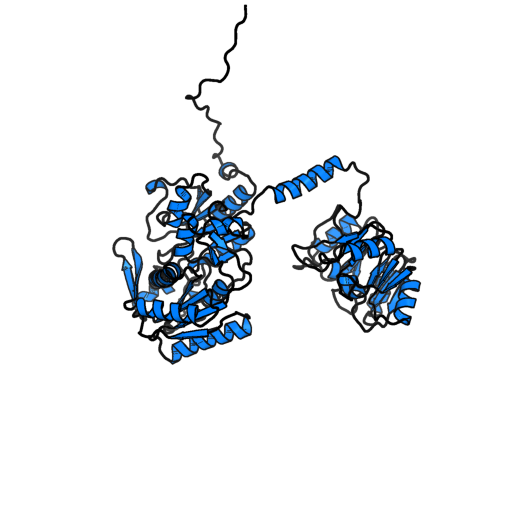ATOM 1513 C C . SER A 1 200 ? -26.188 -5.413 22.646 1.00 33.59 200 SER A C 1
ATOM 1515 O O . SER A 1 200 ? -27.371 -5.294 22.960 1.00 33.59 200 SER A O 1
ATOM 1517 N N . VAL A 1 201 ? -25.624 -6.610 22.448 1.00 41.88 201 VAL A N 1
ATOM 1518 C CA . VAL A 1 201 ? -26.382 -7.881 22.477 1.00 41.88 201 VAL A CA 1
ATOM 1519 C C . VAL A 1 201 ? -26.351 -8.531 23.871 1.00 41.88 201 VAL A C 1
ATOM 1521 O O . VAL A 1 201 ? -27.290 -9.215 24.266 1.00 41.88 201 VAL A O 1
ATOM 1524 N N . PHE A 1 202 ? -25.315 -8.261 24.677 1.00 48.62 202 PHE A N 1
ATOM 1525 C CA . PHE A 1 202 ? -25.040 -9.007 25.918 1.00 48.62 202 PHE A CA 1
ATOM 1526 C C . PHE A 1 202 ? -25.516 -8.297 27.200 1.00 48.62 202 PHE A C 1
ATOM 1528 O O . PHE A 1 202 ? -25.449 -8.878 28.290 1.00 48.62 202 PHE A O 1
ATOM 1535 N N . ARG A 1 203 ? -26.030 -7.057 27.085 1.00 43.12 203 ARG A N 1
ATOM 1536 C CA . ARG A 1 203 ? -26.593 -6.242 28.189 1.00 43.12 203 ARG A CA 1
ATOM 1537 C C . ARG A 1 203 ? -25.749 -6.314 29.477 1.00 43.12 203 ARG A C 1
ATOM 1539 O O . ARG A 1 203 ? -26.241 -6.677 30.543 1.00 43.12 203 ARG A O 1
ATOM 1546 N N . LEU A 1 204 ? -24.451 -6.017 29.383 1.00 48.94 204 LEU A N 1
ATOM 1547 C CA . LEU A 1 204 ? -23.473 -6.251 30.462 1.00 48.94 204 LEU A CA 1
ATOM 1548 C C . LEU A 1 204 ? -23.476 -5.202 31.605 1.00 48.94 204 LEU A C 1
ATOM 1550 O O . LEU A 1 204 ? -22.559 -5.218 32.422 1.00 48.94 204 LEU A O 1
ATOM 1554 N N . ARG A 1 205 ? -24.469 -4.299 31.710 1.00 40.16 205 ARG A N 1
ATOM 1555 C CA . ARG A 1 205 ? -24.628 -3.368 32.853 1.00 40.16 205 ARG A CA 1
ATOM 1556 C C . ARG A 1 205 ? -26.104 -3.078 33.174 1.00 40.16 205 ARG A C 1
ATOM 1558 O O . ARG A 1 205 ? -26.880 -2.793 32.270 1.00 40.16 205 ARG A O 1
ATOM 1565 N N . GLU A 1 206 ? -26.443 -3.043 34.469 1.00 39.88 206 GLU A N 1
ATOM 1566 C CA . GLU A 1 206 ? -27.641 -2.377 35.036 1.00 39.88 206 GLU A CA 1
ATOM 1567 C C . GLU A 1 206 ? -27.406 -0.871 35.311 1.00 39.88 206 GLU A C 1
ATOM 1569 O O . GLU A 1 206 ? -28.141 -0.228 36.056 1.00 39.88 206 GLU A O 1
ATOM 1574 N N . ALA A 1 207 ? -26.376 -0.266 34.717 1.00 34.31 207 ALA A N 1
ATOM 1575 C CA . ALA A 1 207 ? -26.151 1.174 34.812 1.00 34.31 207 ALA A CA 1
ATOM 1576 C C . ALA A 1 207 ? -26.880 1.880 33.665 1.00 34.31 207 ALA A C 1
ATOM 1578 O O . ALA A 1 207 ? -26.812 1.425 32.524 1.00 34.31 207 ALA A O 1
ATOM 1579 N N . GLN A 1 208 ? -27.584 2.972 33.987 1.00 34.47 208 GLN A N 1
ATOM 1580 C CA . GLN A 1 208 ? -28.456 3.702 33.067 1.00 34.47 208 GLN A CA 1
ATOM 1581 C C . GLN A 1 208 ? -27.847 3.847 31.656 1.00 34.47 208 GLN A C 1
ATOM 1583 O O . GLN A 1 208 ? -26.737 4.369 31.528 1.00 34.47 208 GLN A O 1
ATOM 1588 N N . PRO A 1 209 ? -28.583 3.445 30.599 1.00 38.78 209 PRO A N 1
ATOM 1589 C CA . PRO A 1 209 ? -28.093 3.434 29.223 1.00 38.78 209 PRO A CA 1
ATOM 1590 C C . PRO A 1 209 ? -27.583 4.787 28.729 1.00 38.78 209 PRO A C 1
ATOM 1592 O O . PRO A 1 209 ? -26.748 4.822 27.841 1.00 38.78 209 PRO A O 1
ATOM 1595 N N . SER A 1 210 ? -28.064 5.904 29.275 1.00 38.09 210 SER A N 1
ATOM 1596 C CA . SER A 1 210 ? -27.809 7.232 28.715 1.00 38.09 210 SER A CA 1
ATOM 1597 C C . SER A 1 210 ? -26.331 7.617 28.708 1.00 38.09 210 SER A C 1
ATOM 1599 O O . SER A 1 210 ? -25.853 8.063 27.680 1.00 38.09 210 SER A O 1
ATOM 1601 N N . ALA A 1 211 ? -25.571 7.394 29.783 1.00 36.22 211 ALA A N 1
ATOM 1602 C CA . ALA A 1 211 ? -24.198 7.907 29.859 1.00 36.22 211 ALA A CA 1
ATOM 1603 C C . ALA A 1 211 ? -23.206 7.144 28.960 1.00 36.22 211 ALA A C 1
ATOM 1605 O O . ALA A 1 211 ? -22.378 7.761 28.298 1.00 36.22 211 ALA A O 1
ATOM 1606 N N . ILE A 1 212 ? -23.312 5.812 28.905 1.00 44.56 212 ILE A N 1
ATOM 1607 C CA . ILE A 1 212 ? -22.391 4.955 28.136 1.00 44.56 212 ILE A CA 1
ATOM 1608 C C . ILE A 1 212 ? -22.846 4.839 26.685 1.00 44.56 212 ILE A C 1
ATOM 1610 O O . ILE A 1 212 ? -22.009 4.842 25.788 1.00 44.56 212 ILE A O 1
ATOM 1614 N N . VAL A 1 213 ? -24.162 4.817 26.425 1.00 40.81 213 VAL A N 1
ATOM 1615 C CA . VAL A 1 213 ? -24.653 4.993 25.059 1.00 40.81 213 VAL A CA 1
ATOM 1616 C C . VAL A 1 213 ? -24.255 6.375 24.580 1.00 40.81 213 VAL A C 1
ATOM 1618 O O . VAL A 1 213 ? -23.732 6.434 23.494 1.00 40.81 213 VAL A O 1
ATOM 1621 N N . ASP A 1 214 ? -24.345 7.466 25.339 1.00 37.97 214 ASP A N 1
ATOM 1622 C CA . ASP A 1 214 ? -23.868 8.767 24.843 1.00 37.97 214 ASP A CA 1
ATOM 1623 C C . ASP A 1 214 ? -22.344 8.828 24.642 1.00 37.97 214 ASP A C 1
ATOM 1625 O O . ASP A 1 214 ? -21.888 9.594 23.800 1.00 37.97 214 ASP A O 1
ATOM 1629 N N . GLU A 1 215 ? -21.549 8.003 25.329 1.00 39.78 215 GLU A N 1
ATOM 1630 C CA . GLU A 1 215 ? -20.086 7.936 25.183 1.00 39.78 215 GLU A CA 1
ATOM 1631 C C . GLU A 1 215 ? -19.632 7.009 24.036 1.00 39.78 215 GLU A C 1
ATOM 1633 O O . GLU A 1 215 ? -18.810 7.400 23.209 1.00 39.78 215 GLU A O 1
ATOM 1638 N N . MET A 1 216 ? -20.226 5.819 23.894 1.00 37.59 216 MET A N 1
ATOM 1639 C CA . MET A 1 216 ? -20.032 4.926 22.743 1.00 37.59 216 MET A CA 1
ATOM 1640 C C . MET A 1 216 ? -20.684 5.476 21.487 1.00 37.59 216 MET A C 1
ATOM 1642 O O . MET A 1 216 ? -20.127 5.348 20.405 1.00 37.59 216 MET A O 1
ATOM 1646 N N . ARG A 1 217 ? -21.853 6.103 21.615 1.00 37.97 217 ARG A N 1
ATOM 1647 C CA . ARG A 1 217 ? -22.479 6.868 20.547 1.00 37.97 217 ARG A CA 1
ATOM 1648 C C . ARG A 1 217 ? -21.631 8.093 20.292 1.00 37.97 217 ARG A C 1
ATOM 1650 O O . ARG A 1 217 ? -21.468 8.330 19.129 1.00 37.97 217 ARG A O 1
ATOM 1657 N N . LYS A 1 218 ? -20.983 8.779 21.245 1.00 36.69 218 LYS A N 1
ATOM 1658 C CA . LYS A 1 218 ? -19.953 9.793 20.922 1.00 36.69 218 LYS A CA 1
ATOM 1659 C C . LYS A 1 218 ? -18.752 9.213 20.190 1.00 36.69 218 LYS A C 1
ATOM 1661 O O . LYS A 1 218 ? -18.316 9.846 19.258 1.00 36.69 218 LYS A O 1
ATOM 1666 N N . SER A 1 219 ? -18.244 8.030 20.530 1.00 39.72 219 SER A N 1
ATOM 1667 C CA . SER A 1 219 ? -17.114 7.400 19.824 1.00 39.72 219 SER A CA 1
ATOM 1668 C C . SER A 1 219 ? -17.495 6.900 18.423 1.00 39.72 219 SER A C 1
ATOM 1670 O O . SER A 1 219 ? -16.752 7.100 17.464 1.00 39.72 219 SER A O 1
ATOM 1672 N N . LEU A 1 220 ? -18.669 6.284 18.280 1.00 38.34 220 LEU A N 1
ATOM 1673 C CA . LEU A 1 220 ? -19.225 5.833 17.008 1.00 38.34 220 LEU A CA 1
ATOM 1674 C C . LEU A 1 220 ? -19.705 7.023 16.174 1.00 38.34 220 LEU A C 1
ATOM 1676 O O . LEU A 1 220 ? -19.381 7.062 15.005 1.00 38.34 220 LEU A O 1
ATOM 1680 N N . ILE A 1 221 ? -20.371 8.026 16.746 1.00 41.06 221 ILE A N 1
ATOM 1681 C CA . ILE A 1 221 ? -20.690 9.323 16.114 1.00 41.06 221 ILE A CA 1
ATOM 1682 C C . ILE A 1 221 ? -19.387 10.019 15.740 1.00 41.06 221 ILE A C 1
ATOM 1684 O O . ILE A 1 221 ? -19.248 10.375 14.591 1.00 41.06 221 ILE A O 1
ATOM 1688 N N . ASP A 1 222 ? -18.377 10.124 16.597 1.00 42.47 222 ASP A N 1
ATOM 1689 C CA . ASP A 1 222 ? -17.097 10.757 16.244 1.00 42.47 222 ASP A CA 1
ATOM 1690 C C . ASP A 1 222 ? -16.396 10.027 15.090 1.00 42.47 222 ASP A C 1
ATOM 1692 O O . ASP A 1 222 ? -15.678 10.666 14.328 1.00 42.47 222 ASP A O 1
ATOM 1696 N N . THR A 1 223 ? -16.637 8.722 14.906 1.00 41.53 223 THR A N 1
ATOM 1697 C CA . THR A 1 223 ? -16.129 7.944 13.758 1.00 41.53 223 THR A CA 1
ATOM 1698 C C . THR A 1 223 ? -17.065 7.997 12.536 1.00 41.53 223 THR A C 1
ATOM 1700 O O . THR A 1 223 ? -16.599 7.943 11.407 1.00 41.53 223 THR A O 1
ATOM 1703 N N . TYR A 1 224 ? -18.379 8.146 12.731 1.00 41.03 224 TYR A N 1
ATOM 1704 C CA . TYR A 1 224 ? -19.384 8.338 11.673 1.00 41.03 224 TYR A CA 1
ATOM 1705 C C . TYR A 1 224 ? -19.456 9.796 11.185 1.00 41.03 224 TYR A C 1
ATOM 1707 O O . TYR A 1 224 ? -20.031 10.065 10.135 1.00 41.03 224 TYR A O 1
ATOM 1715 N N . TRP A 1 225 ? -18.908 10.742 11.951 1.00 46.94 225 TRP A N 1
ATOM 1716 C CA . TRP A 1 225 ? -18.970 12.184 11.700 1.00 46.94 225 TRP A CA 1
ATOM 1717 C C . TRP A 1 225 ? -17.612 12.757 11.297 1.00 46.94 225 TRP A C 1
ATOM 1719 O O . TRP A 1 225 ? -17.559 13.873 10.778 1.00 46.94 225 TRP A O 1
ATOM 1729 N N . LYS A 1 226 ? -16.515 12.012 11.490 1.00 62.16 226 LYS A N 1
ATOM 1730 C CA . LYS A 1 226 ? -15.205 12.375 10.947 1.00 62.16 226 LYS A CA 1
ATOM 1731 C C . LYS A 1 226 ? -14.967 11.621 9.649 1.00 62.16 226 LYS A C 1
ATOM 1733 O O . LYS A 1 226 ? -14.873 10.398 9.626 1.00 62.16 226 LYS A O 1
ATOM 1738 N N . ARG A 1 227 ? -14.872 12.386 8.563 1.00 83.19 227 ARG A N 1
ATOM 1739 C CA . ARG A 1 227 ? -14.416 11.886 7.264 1.00 83.19 227 ARG A CA 1
ATOM 1740 C C . ARG A 1 227 ? -13.039 11.204 7.408 1.00 83.19 227 ARG A C 1
ATOM 1742 O O . ARG A 1 227 ? -12.255 11.662 8.245 1.00 83.19 227 ARG A O 1
ATOM 1749 N N . PRO A 1 228 ? -12.730 10.160 6.614 1.00 90.38 228 PRO A N 1
ATOM 1750 C CA . PRO A 1 228 ? -11.394 9.571 6.574 1.00 90.38 228 PRO A CA 1
ATOM 1751 C C . PRO A 1 228 ? -10.330 10.636 6.319 1.00 90.38 228 PRO A C 1
ATOM 1753 O O . PRO A 1 228 ? -10.494 11.468 5.427 1.00 90.38 228 PRO A O 1
ATOM 1756 N N . TYR A 1 229 ? -9.245 10.595 7.088 1.00 95.94 229 TYR A N 1
ATOM 1757 C CA . TYR A 1 229 ? -8.161 11.552 6.951 1.00 95.94 229 TYR A CA 1
ATOM 1758 C C . TYR A 1 229 ? -7.270 11.193 5.760 1.00 95.94 229 TYR A C 1
ATOM 1760 O O . TYR A 1 229 ? -6.569 10.174 5.795 1.00 95.94 229 TYR A O 1
ATOM 1768 N N . THR A 1 230 ? -7.270 12.040 4.730 1.00 97.31 230 THR A N 1
ATOM 1769 C CA . THR A 1 230 ? -6.522 11.792 3.490 1.00 97.31 230 THR A CA 1
ATOM 1770 C C . THR A 1 230 ? -5.285 12.681 3.402 1.00 97.31 230 THR A C 1
ATOM 1772 O O . THR A 1 230 ? -5.378 13.911 3.381 1.00 97.31 230 THR A O 1
ATOM 1775 N N . SER A 1 231 ? -4.110 12.063 3.301 1.00 98.38 231 SER A N 1
ATOM 1776 C CA . SER A 1 231 ? -2.832 12.753 3.118 1.00 98.38 231 SER A CA 1
ATOM 1777 C C . SER A 1 231 ? -2.278 12.540 1.716 1.00 98.38 231 SER A C 1
ATOM 1779 O O . SER A 1 231 ? -2.310 11.431 1.200 1.00 98.38 231 SER A O 1
ATOM 1781 N N . VAL A 1 232 ? -1.696 13.575 1.118 1.00 98.56 232 VAL A N 1
ATOM 1782 C CA . VAL A 1 232 ? -0.907 13.459 -0.115 1.00 98.56 232 VAL A CA 1
ATOM 1783 C C . VAL A 1 232 ? 0.573 13.589 0.238 1.00 98.56 232 VAL A C 1
ATOM 1785 O O . VAL A 1 232 ? 0.959 14.539 0.916 1.00 98.56 232 VAL A O 1
ATOM 1788 N N . LEU A 1 233 ? 1.406 12.653 -0.216 1.00 98.44 233 LEU A N 1
ATOM 1789 C CA . LEU A 1 233 ? 2.864 12.723 -0.095 1.00 98.44 233 LEU A CA 1
ATOM 1790 C C . LEU A 1 233 ? 3.474 12.918 -1.482 1.00 98.44 233 LEU A C 1
ATOM 1792 O O . LEU A 1 233 ? 3.336 12.044 -2.341 1.00 98.44 233 LEU A O 1
ATOM 1796 N N . ILE A 1 234 ? 4.149 14.051 -1.674 1.00 97.56 234 ILE A N 1
ATOM 1797 C CA . ILE A 1 234 ? 4.744 14.459 -2.947 1.00 97.56 234 ILE A CA 1
ATOM 1798 C C . ILE A 1 234 ? 6.253 14.594 -2.763 1.00 97.56 234 ILE A C 1
ATOM 1800 O O . ILE A 1 234 ? 6.712 15.402 -1.959 1.00 97.56 234 ILE A O 1
ATOM 1804 N N . VAL A 1 235 ? 7.022 13.841 -3.544 1.00 95.88 235 VAL A N 1
ATOM 1805 C CA . VAL A 1 235 ? 8.456 14.076 -3.742 1.00 95.88 235 VAL A CA 1
ATOM 1806 C C . VAL A 1 235 ? 8.713 14.094 -5.245 1.00 95.88 235 VAL A C 1
ATOM 1808 O O . VAL A 1 235 ? 8.806 13.022 -5.844 1.00 95.88 235 VAL A O 1
ATOM 1811 N N . PRO A 1 236 ? 8.767 15.276 -5.884 1.00 91.56 236 PRO A N 1
ATOM 1812 C CA . PRO A 1 236 ? 8.805 15.335 -7.337 1.00 91.56 236 PRO A CA 1
ATOM 1813 C C . PRO A 1 236 ? 10.012 14.599 -7.918 1.00 91.56 236 PRO A C 1
ATOM 1815 O O . PRO A 1 236 ? 11.105 14.586 -7.357 1.00 91.56 236 PRO A O 1
ATOM 1818 N N . THR A 1 237 ? 9.784 13.976 -9.061 1.00 88.12 237 THR A N 1
ATOM 1819 C CA . THR A 1 237 ? 10.753 13.135 -9.754 1.00 88.12 237 THR A CA 1
ATOM 1820 C C . THR A 1 237 ? 11.875 13.981 -10.377 1.00 88.12 237 THR A C 1
ATOM 1822 O O . THR A 1 237 ? 11.607 15.036 -10.947 1.00 88.12 237 THR A O 1
ATOM 1825 N N . GLY A 1 238 ? 13.133 13.530 -10.296 1.00 87.56 238 GLY A N 1
ATOM 1826 C CA . GLY A 1 238 ? 14.258 14.150 -11.021 1.00 87.56 238 GLY A CA 1
ATOM 1827 C C . GLY A 1 238 ? 14.757 15.498 -10.480 1.00 87.56 238 GLY A C 1
ATOM 1828 O O . GLY A 1 238 ? 15.454 16.225 -11.189 1.00 87.56 238 GLY A O 1
ATOM 1829 N N . ILE A 1 239 ? 14.423 15.850 -9.233 1.00 91.31 239 ILE A N 1
ATOM 1830 C CA . ILE A 1 239 ? 14.845 17.115 -8.595 1.00 91.31 239 ILE A CA 1
ATOM 1831 C C . ILE A 1 239 ? 16.012 16.954 -7.608 1.00 91.31 239 ILE A C 1
ATOM 1833 O O . ILE A 1 239 ? 16.361 17.905 -6.911 1.00 91.31 239 ILE A O 1
ATOM 1837 N N . GLY A 1 240 ? 16.584 15.752 -7.495 1.00 90.44 240 GLY A N 1
ATOM 1838 C CA . GLY A 1 240 ? 17.679 15.474 -6.559 1.00 90.44 240 GLY A CA 1
ATOM 1839 C C . GLY A 1 240 ? 17.276 15.622 -5.090 1.00 90.44 240 GLY A C 1
ATOM 1840 O O . GLY A 1 240 ? 18.039 16.173 -4.304 1.00 90.44 240 GLY A O 1
ATOM 1841 N N . ALA A 1 241 ? 16.063 15.191 -4.729 1.00 93.75 241 ALA A N 1
ATOM 1842 C CA . ALA A 1 241 ? 15.589 15.258 -3.352 1.00 93.75 241 ALA A CA 1
ATOM 1843 C C . ALA A 1 241 ? 16.471 14.417 -2.415 1.00 93.75 241 ALA A C 1
ATOM 1845 O O . ALA A 1 241 ? 16.801 13.269 -2.710 1.00 93.75 241 ALA A O 1
ATOM 1846 N N . SER A 1 242 ? 16.815 14.967 -1.252 1.00 93.94 242 SER A N 1
ATOM 1847 C CA . SER A 1 242 ? 17.629 14.278 -0.239 1.00 93.94 242 SER A CA 1
ATOM 1848 C C . SER A 1 242 ? 16.979 12.993 0.302 1.00 93.94 242 SER A C 1
ATOM 1850 O O . SER A 1 242 ? 17.685 12.078 0.749 1.00 93.94 242 SER A O 1
ATOM 1852 N N . ILE A 1 243 ? 15.644 12.932 0.277 1.00 93.56 243 ILE A N 1
ATOM 1853 C CA . ILE A 1 243 ? 14.800 11.764 0.555 1.00 93.56 243 ILE A CA 1
ATOM 1854 C C . ILE A 1 243 ? 13.749 11.675 -0.560 1.00 93.56 243 ILE A C 1
ATOM 1856 O O . ILE A 1 243 ? 12.976 12.612 -0.751 1.00 93.56 243 ILE A O 1
ATOM 1860 N N . GLY A 1 244 ? 13.681 10.548 -1.262 1.00 91.44 244 GLY A N 1
ATOM 1861 C CA . GLY A 1 244 ? 12.835 10.338 -2.446 1.00 91.44 244 GLY A CA 1
ATOM 1862 C C . GLY A 1 244 ? 13.515 10.705 -3.765 1.00 91.44 244 GLY A C 1
ATOM 1863 O O . GLY A 1 244 ? 12.833 10.842 -4.779 1.00 91.44 244 GLY A O 1
ATOM 1864 N N . GLY A 1 245 ? 14.835 10.916 -3.743 1.00 90.94 245 GLY A N 1
ATOM 1865 C CA . GLY A 1 245 ? 15.668 11.086 -4.938 1.00 90.94 245 GLY A CA 1
ATOM 1866 C C . GLY A 1 245 ? 16.297 9.783 -5.444 1.00 90.94 245 GLY A C 1
ATOM 1867 O O . GLY A 1 245 ? 16.945 9.804 -6.490 1.00 90.94 245 GLY A O 1
ATOM 1868 N N . TYR A 1 246 ? 16.118 8.676 -4.715 1.00 90.69 246 TYR A N 1
ATOM 1869 C CA . TYR A 1 246 ? 16.621 7.344 -5.062 1.00 90.69 246 TYR A CA 1
ATOM 1870 C C . TYR A 1 246 ? 15.471 6.345 -5.088 1.00 90.69 246 TYR A C 1
ATOM 1872 O O . TYR A 1 246 ? 14.482 6.529 -4.374 1.00 90.69 246 TYR A O 1
ATOM 1880 N N . ALA A 1 247 ? 15.581 5.266 -5.865 1.00 88.31 247 ALA A N 1
ATOM 1881 C CA . ALA A 1 247 ? 14.501 4.288 -5.929 1.00 88.31 247 ALA A CA 1
ATOM 1882 C C . ALA A 1 247 ? 14.194 3.699 -4.535 1.00 88.31 247 ALA A C 1
ATOM 1884 O O . ALA A 1 247 ? 14.946 2.895 -3.980 1.00 88.31 247 ALA A O 1
ATOM 1885 N N . GLY A 1 248 ? 13.042 4.072 -3.974 1.00 86.38 248 GLY A N 1
ATOM 1886 C CA . GLY A 1 248 ? 12.501 3.506 -2.742 1.00 86.38 248 GLY A CA 1
ATOM 1887 C C . GLY A 1 248 ? 12.946 4.157 -1.439 1.00 86.38 248 GLY A C 1
ATOM 1888 O O . GLY A 1 248 ? 12.478 3.738 -0.379 1.00 86.38 248 GLY A O 1
ATOM 1889 N N . ASP A 1 249 ? 13.804 5.177 -1.459 1.00 92.31 249 ASP A N 1
ATOM 1890 C CA . ASP A 1 249 ? 14.318 5.781 -0.222 1.00 92.31 249 ASP A CA 1
ATOM 1891 C C . ASP A 1 249 ? 13.269 6.643 0.516 1.00 92.31 249 ASP A C 1
ATOM 1893 O O . ASP A 1 249 ? 13.374 6.840 1.729 1.00 92.31 249 ASP A O 1
ATOM 1897 N N . ALA A 1 250 ? 12.199 7.069 -0.168 1.00 94.81 250 ALA A N 1
ATOM 1898 C CA . ALA A 1 250 ? 11.008 7.673 0.444 1.00 94.81 250 ALA A CA 1
ATOM 1899 C C . ALA A 1 250 ? 9.937 6.656 0.890 1.00 94.81 250 ALA A C 1
ATOM 1901 O O . ALA A 1 250 ? 8.996 7.025 1.602 1.00 94.81 250 ALA A O 1
ATOM 1902 N N . LEU A 1 251 ? 10.074 5.368 0.557 1.00 94.50 251 LEU A N 1
ATOM 1903 C CA . LEU A 1 251 ? 9.111 4.333 0.948 1.00 94.50 251 LEU A CA 1
ATOM 1904 C C . LEU A 1 251 ? 8.933 4.217 2.480 1.00 94.50 251 LEU A C 1
ATOM 1906 O O . LEU A 1 251 ? 7.792 4.074 2.933 1.00 94.50 251 LEU A O 1
ATOM 1910 N N . PRO A 1 252 ? 9.985 4.343 3.322 1.00 96.38 252 PRO A N 1
ATOM 1911 C CA . PRO A 1 252 ? 9.822 4.397 4.777 1.00 96.38 252 PRO A CA 1
ATOM 1912 C C . PRO A 1 252 ? 8.958 5.573 5.252 1.00 96.38 252 PRO A C 1
ATOM 1914 O O . PRO A 1 252 ? 8.185 5.419 6.203 1.00 96.38 252 PRO A O 1
ATOM 1917 N N . VAL A 1 253 ? 9.044 6.731 4.586 1.00 97.38 253 VAL A N 1
ATOM 1918 C CA . VAL A 1 253 ? 8.207 7.903 4.888 1.00 97.38 253 VAL A CA 1
ATOM 1919 C C . VAL A 1 253 ? 6.752 7.597 4.554 1.00 97.38 253 VAL A C 1
ATOM 1921 O O . VAL A 1 253 ? 5.888 7.769 5.414 1.00 97.38 253 VAL A O 1
ATOM 1924 N N . ALA A 1 254 ? 6.486 7.078 3.352 1.00 97.38 254 ALA A N 1
ATOM 1925 C CA . ALA A 1 254 ? 5.141 6.695 2.925 1.00 97.38 254 ALA A CA 1
ATOM 1926 C C . ALA A 1 254 ? 4.518 5.660 3.871 1.00 97.38 254 ALA A C 1
ATOM 1928 O O . ALA A 1 254 ? 3.386 5.833 4.320 1.00 97.38 254 ALA A O 1
ATOM 1929 N N . ARG A 1 255 ? 5.285 4.633 4.258 1.00 96.81 255 ARG A N 1
ATOM 1930 C CA . ARG A 1 255 ? 4.849 3.593 5.200 1.00 96.81 255 ARG A CA 1
ATOM 1931 C C . ARG A 1 255 ? 4.521 4.153 6.577 1.00 96.81 255 ARG A C 1
ATOM 1933 O O . ARG A 1 255 ? 3.520 3.767 7.179 1.00 96.81 255 ARG A O 1
ATOM 1940 N N . THR A 1 256 ? 5.354 5.055 7.087 1.00 97.81 256 THR A N 1
ATOM 1941 C CA . THR A 1 256 ? 5.123 5.659 8.403 1.00 97.81 256 THR A CA 1
ATOM 1942 C C . THR A 1 256 ? 3.908 6.584 8.358 1.00 97.81 256 THR A C 1
ATOM 1944 O O . THR A 1 256 ? 3.052 6.508 9.237 1.00 97.81 256 THR A O 1
ATOM 1947 N N . LEU A 1 257 ? 3.757 7.384 7.299 1.00 98.19 257 LEU A N 1
ATOM 1948 C CA . LEU A 1 257 ? 2.582 8.229 7.087 1.00 98.19 257 LEU A CA 1
ATOM 1949 C C . LEU A 1 257 ? 1.292 7.402 6.979 1.00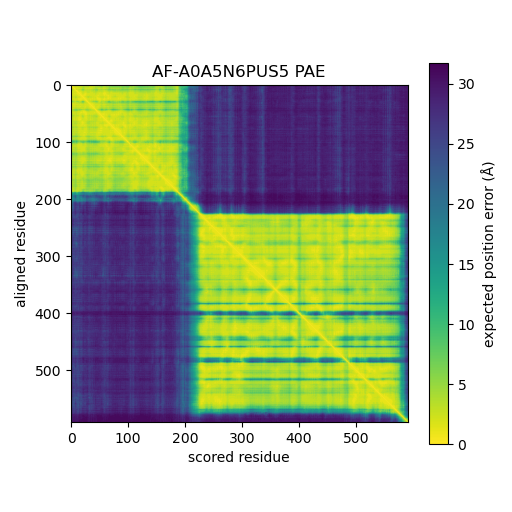 98.19 257 LEU A C 1
ATOM 1951 O O . LEU A 1 257 ? 0.291 7.751 7.604 1.00 98.19 257 LEU A O 1
ATOM 1955 N N . ALA A 1 258 ? 1.330 6.279 6.260 1.00 97.00 258 ALA A N 1
ATOM 1956 C CA . ALA A 1 258 ? 0.207 5.356 6.111 1.00 97.00 258 ALA A CA 1
ATOM 1957 C C . ALA A 1 258 ? -0.232 4.707 7.434 1.00 97.00 258 ALA A C 1
ATOM 1959 O O . ALA A 1 258 ? -1.367 4.258 7.544 1.00 97.00 258 ALA A O 1
ATOM 1960 N N . SER A 1 259 ? 0.622 4.682 8.463 1.00 96.50 259 SER A N 1
ATOM 1961 C CA . SER A 1 259 ? 0.215 4.226 9.800 1.00 96.50 259 SER A CA 1
ATOM 1962 C C . SER A 1 259 ? -0.624 5.255 10.572 1.00 96.50 259 SER A C 1
ATOM 1964 O O . SER A 1 259 ? -1.308 4.898 11.530 1.00 96.50 259 SER A O 1
ATOM 1966 N N . VAL A 1 260 ? -0.581 6.528 10.159 1.00 96.94 260 VAL A N 1
ATOM 1967 C CA . VAL A 1 260 ? -1.254 7.649 10.832 1.00 96.94 260 VAL A CA 1
ATOM 1968 C C . VAL A 1 260 ? -2.463 8.138 10.031 1.00 96.94 260 VAL A C 1
ATOM 1970 O O . VAL A 1 260 ? -3.527 8.368 10.610 1.00 96.94 260 VAL A O 1
ATOM 1973 N N . ALA A 1 261 ? -2.332 8.295 8.713 1.00 96.88 261 ALA A N 1
ATOM 1974 C CA . ALA A 1 261 ? -3.422 8.699 7.826 1.00 96.88 261 ALA A CA 1
ATOM 1975 C C . ALA A 1 261 ? -4.355 7.518 7.502 1.00 96.88 261 ALA A C 1
ATOM 1977 O O . ALA A 1 261 ? -3.926 6.367 7.476 1.00 96.88 261 ALA A O 1
ATOM 1978 N N . ASP A 1 262 ? -5.639 7.794 7.250 1.00 95.94 262 ASP A N 1
ATOM 1979 C CA . ASP A 1 262 ? -6.589 6.744 6.847 1.00 95.94 262 ASP A CA 1
ATOM 1980 C C . ASP A 1 262 ? -6.434 6.392 5.365 1.00 95.94 262 ASP A C 1
ATOM 1982 O O . ASP A 1 262 ? -6.612 5.237 4.990 1.00 95.94 262 ASP A O 1
ATOM 1986 N N . CYS A 1 263 ? -6.047 7.368 4.540 1.00 96.88 263 CYS A N 1
ATOM 1987 C CA . CYS A 1 263 ? -5.672 7.186 3.144 1.00 96.88 263 CYS A CA 1
ATOM 1988 C C . CYS A 1 263 ? -4.438 8.037 2.824 1.00 96.88 263 CYS A C 1
ATOM 1990 O O . CYS A 1 263 ? -4.360 9.202 3.217 1.00 96.88 263 CYS A O 1
ATOM 1992 N N . VAL A 1 264 ? -3.479 7.466 2.096 1.00 98.38 264 VAL A N 1
ATOM 1993 C CA . VAL A 1 264 ? -2.323 8.193 1.568 1.00 98.38 264 VAL A CA 1
ATOM 1994 C C . VAL A 1 264 ? -2.350 8.138 0.052 1.00 98.38 264 VAL A C 1
ATOM 1996 O O . VAL A 1 264 ? -2.411 7.065 -0.530 1.00 98.38 264 VAL A O 1
ATOM 1999 N N . ILE A 1 265 ? -2.260 9.285 -0.601 1.00 98.44 265 ILE A N 1
ATOM 2000 C CA . ILE A 1 265 ? -2.072 9.383 -2.044 1.00 98.44 265 ILE A CA 1
ATOM 2001 C C . ILE A 1 265 ? -0.602 9.706 -2.286 1.00 98.44 265 ILE A C 1
ATOM 2003 O O . ILE A 1 265 ? -0.082 10.690 -1.758 1.00 98.44 265 ILE A O 1
ATOM 2007 N N . SER A 1 266 ? 0.081 8.880 -3.070 1.00 97.44 266 SER A N 1
ATOM 2008 C CA . SER A 1 266 ? 1.454 9.154 -3.489 1.00 97.44 266 SER A CA 1
ATOM 2009 C C . SER A 1 266 ? 1.710 8.571 -4.873 1.00 97.44 266 SER A C 1
ATOM 2011 O O . SER A 1 266 ? 0.814 7.993 -5.485 1.00 97.44 266 SER A O 1
ATOM 2013 N N . HIS A 1 267 ? 2.914 8.760 -5.392 1.00 95.19 267 HIS A N 1
ATOM 2014 C CA . HIS A 1 267 ? 3.227 8.521 -6.795 1.00 95.19 267 HIS A CA 1
ATOM 2015 C C . HIS A 1 267 ? 4.389 7.535 -6.971 1.00 95.19 267 HIS A C 1
ATOM 2017 O O . HIS A 1 267 ? 5.126 7.286 -6.011 1.00 95.19 267 HIS A O 1
ATOM 2023 N N . PRO A 1 268 ? 4.589 6.984 -8.187 1.00 93.50 268 PRO A N 1
ATOM 2024 C CA . PRO A 1 268 ? 5.611 5.976 -8.472 1.00 93.50 268 PRO A CA 1
ATOM 2025 C C . PRO A 1 268 ? 6.991 6.282 -7.879 1.00 93.50 268 PRO A C 1
ATOM 2027 O O . PRO A 1 268 ? 7.542 5.431 -7.198 1.00 93.50 268 PRO A O 1
ATOM 2030 N N . ASN A 1 269 ? 7.501 7.510 -8.037 1.00 91.94 269 ASN A N 1
ATOM 2031 C CA . ASN A 1 269 ? 8.821 7.905 -7.516 1.00 91.94 269 ASN A CA 1
ATOM 2032 C C . ASN A 1 269 ? 8.990 7.723 -5.988 1.00 91.94 269 ASN A C 1
ATOM 2034 O O . ASN A 1 269 ? 10.089 7.469 -5.519 1.00 91.94 269 ASN A O 1
ATOM 2038 N N . VAL A 1 270 ? 7.912 7.784 -5.197 1.00 94.12 270 VAL A N 1
ATOM 2039 C CA . VAL A 1 270 ?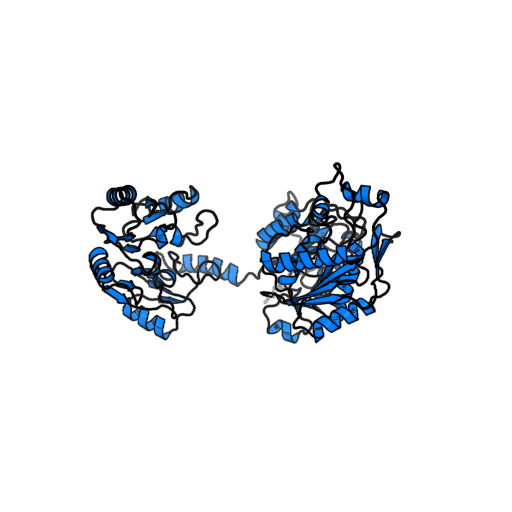 7.972 7.508 -3.747 1.00 94.12 270 VAL A CA 1
ATOM 2040 C C . VAL A 1 270 ? 7.815 6.015 -3.436 1.00 94.12 270 VAL A C 1
ATOM 2042 O O . VAL A 1 270 ? 8.354 5.524 -2.445 1.00 94.12 270 VAL A O 1
ATOM 2045 N N . LEU A 1 271 ? 7.024 5.302 -4.241 1.00 94.31 271 LEU A N 1
ATOM 2046 C CA . LEU A 1 271 ? 6.531 3.958 -3.924 1.00 94.31 271 LEU A CA 1
ATOM 2047 C C . LEU A 1 271 ? 7.340 2.831 -4.583 1.00 94.31 271 LEU A C 1
ATOM 2049 O O . LEU A 1 271 ? 7.317 1.699 -4.097 1.00 94.31 271 LEU A O 1
ATOM 2053 N N . ASN A 1 272 ? 8.042 3.128 -5.673 1.00 92.25 272 ASN A N 1
ATOM 2054 C CA . ASN A 1 272 ? 8.853 2.176 -6.418 1.00 92.25 272 ASN A CA 1
ATOM 2055 C C . ASN A 1 272 ? 10.247 2.063 -5.804 1.00 92.25 272 ASN A C 1
ATOM 2057 O O . ASN A 1 272 ? 10.897 3.072 -5.561 1.00 92.25 272 ASN A O 1
ATOM 2061 N N . ALA A 1 273 ? 10.723 0.834 -5.608 1.00 91.38 273 ALA A N 1
ATOM 2062 C CA . ALA A 1 273 ? 12.049 0.542 -5.066 1.00 91.38 273 ALA A CA 1
ATOM 2063 C C . ALA A 1 273 ? 12.739 -0.574 -5.874 1.00 91.38 273 ALA A C 1
ATOM 2065 O O . ALA A 1 273 ? 13.262 -1.543 -5.323 1.00 91.38 273 ALA A O 1
ATOM 2066 N N . ALA A 1 274 ? 12.677 -0.459 -7.205 1.00 88.56 274 ALA A N 1
ATOM 2067 C CA . ALA A 1 274 ? 13.146 -1.451 -8.172 1.00 88.56 274 ALA A CA 1
ATOM 2068 C C . ALA A 1 274 ? 12.544 -2.857 -7.941 1.00 88.56 274 ALA A C 1
ATOM 2070 O O . ALA A 1 274 ? 11.389 -3.111 -8.292 1.00 88.56 274 ALA A O 1
ATOM 2071 N N . MET A 1 275 ? 13.308 -3.785 -7.356 1.00 87.19 275 MET A N 1
ATOM 2072 C CA . MET A 1 275 ? 12.812 -5.120 -6.986 1.00 87.19 275 MET A CA 1
ATOM 2073 C C . MET A 1 275 ? 12.085 -5.157 -5.643 1.00 87.19 275 MET A C 1
ATOM 2075 O O . MET A 1 275 ? 11.339 -6.099 -5.369 1.00 87.19 275 MET A O 1
ATOM 2079 N N . LEU A 1 276 ? 12.318 -4.163 -4.791 1.00 86.81 276 LEU A N 1
ATOM 2080 C CA . LEU A 1 276 ? 11.688 -4.068 -3.490 1.00 86.81 276 LEU A CA 1
ATOM 2081 C C . LEU A 1 276 ? 10.307 -3.430 -3.653 1.00 86.81 276 LEU A C 1
ATOM 2083 O O . LEU A 1 276 ? 10.112 -2.463 -4.387 1.00 86.81 276 LEU A O 1
ATOM 2087 N N . TYR A 1 277 ? 9.327 -3.984 -2.953 1.00 85.31 277 TYR A N 1
ATOM 2088 C CA . TYR A 1 277 ? 8.010 -3.383 -2.815 1.00 85.31 277 TYR A CA 1
ATOM 2089 C C . TYR A 1 277 ? 7.479 -3.697 -1.417 1.00 85.31 277 TYR A C 1
ATOM 2091 O O . TYR A 1 277 ? 7.817 -4.727 -0.828 1.00 85.31 277 TYR A O 1
ATOM 2099 N N . TRP A 1 278 ? 6.650 -2.808 -0.873 1.00 88.00 278 TRP A N 1
ATOM 2100 C CA . TRP A 1 278 ? 6.010 -3.010 0.424 1.00 88.00 278 TRP A CA 1
ATOM 2101 C C . TRP A 1 278 ? 4.496 -2.828 0.286 1.00 88.00 278 TRP A C 1
ATOM 2103 O O . TRP A 1 278 ? 4.058 -1.739 -0.093 1.00 88.00 278 TRP A O 1
ATOM 2113 N N . PRO A 1 279 ? 3.674 -3.851 0.582 1.00 85.62 279 PRO A N 1
ATOM 2114 C CA . PRO A 1 279 ? 2.229 -3.736 0.448 1.00 85.62 279 PRO A CA 1
ATOM 2115 C C . PRO A 1 279 ? 1.667 -2.779 1.507 1.00 85.62 279 PRO A C 1
ATOM 2117 O O . PRO A 1 279 ? 1.873 -2.964 2.708 1.00 85.62 279 PRO A O 1
ATOM 2120 N N . MET A 1 280 ? 0.944 -1.753 1.057 1.00 93.50 280 MET A N 1
ATOM 2121 C CA . MET A 1 280 ? 0.269 -0.777 1.916 1.00 93.50 280 MET A CA 1
ATOM 2122 C C . MET A 1 280 ? -1.188 -0.627 1.452 1.00 93.50 280 MET A C 1
ATOM 2124 O O . MET A 1 280 ? -1.431 0.034 0.445 1.00 93.50 280 MET A O 1
ATOM 2128 N N . PRO A 1 281 ? -2.165 -1.242 2.145 1.00 90.31 281 PRO A N 1
ATOM 2129 C CA . PRO A 1 281 ? -3.547 -1.336 1.658 1.00 90.31 281 PRO A CA 1
ATOM 2130 C C . PRO A 1 281 ? -4.289 0.007 1.623 1.00 90.31 281 PRO A C 1
ATOM 2132 O O . PRO A 1 281 ? -5.309 0.126 0.955 1.00 90.31 281 PRO A O 1
ATOM 2135 N N . ASN A 1 282 ? -3.793 1.018 2.336 1.00 95.12 282 ASN A N 1
ATOM 2136 C CA . ASN A 1 282 ? -4.372 2.357 2.397 1.00 95.12 282 ASN A CA 1
ATOM 2137 C C . ASN A 1 282 ? -3.562 3.414 1.625 1.00 95.12 282 ASN A C 1
ATOM 2139 O O . ASN A 1 282 ? -3.762 4.611 1.840 1.00 95.12 282 ASN A O 1
ATOM 2143 N N . VAL A 1 283 ? -2.651 2.990 0.743 1.00 97.25 283 VAL A N 1
ATOM 2144 C CA . VAL A 1 283 ? -1.876 3.887 -0.123 1.00 97.25 283 VAL A CA 1
ATOM 2145 C C . VAL A 1 283 ? -2.364 3.755 -1.563 1.00 97.25 283 VAL A C 1
ATOM 2147 O O . VAL A 1 283 ? -2.367 2.666 -2.130 1.00 97.25 283 VAL A O 1
ATOM 2150 N N . LEU A 1 284 ? -2.749 4.873 -2.170 1.00 97.50 284 LEU A N 1
ATOM 2151 C CA . LEU A 1 284 ? -3.133 4.959 -3.571 1.00 97.50 284 LEU A CA 1
ATOM 2152 C C . LEU A 1 284 ? -1.924 5.317 -4.433 1.00 97.50 284 LEU A C 1
ATOM 2154 O O . LEU A 1 284 ? -1.289 6.351 -4.223 1.00 97.50 284 LEU A O 1
ATOM 2158 N N . TYR A 1 285 ? -1.653 4.460 -5.416 1.00 97.44 285 TYR A N 1
ATOM 2159 C CA . TYR A 1 285 ? -0.568 4.594 -6.384 1.00 97.44 285 TYR A CA 1
ATOM 2160 C C . TYR A 1 285 ? -1.011 5.465 -7.568 1.00 97.44 285 TYR A C 1
ATOM 2162 O O . TYR A 1 285 ? -1.655 4.984 -8.500 1.00 97.44 285 TYR A O 1
ATOM 2170 N N . VAL A 1 286 ? -0.720 6.764 -7.518 1.00 97.81 286 VAL A N 1
ATOM 2171 C CA . VAL A 1 286 ? -1.234 7.758 -8.471 1.00 97.81 286 VAL A CA 1
ATOM 2172 C C . VAL A 1 286 ? -0.094 8.377 -9.262 1.00 97.81 286 VAL A C 1
ATOM 2174 O O . VAL A 1 286 ? 0.831 8.952 -8.705 1.00 97.81 286 VAL A O 1
ATOM 2177 N N . GLU A 1 287 ? -0.168 8.267 -10.580 1.00 97.12 287 GLU A N 1
ATOM 2178 C CA . GLU A 1 287 ? 0.788 8.877 -11.497 1.00 97.12 287 GLU A CA 1
ATOM 2179 C C . GLU A 1 287 ? 0.804 10.420 -11.341 1.00 97.12 287 GLU A C 1
ATOM 2181 O O . GLU A 1 287 ? -0.206 11.022 -10.976 1.00 97.12 287 GLU A O 1
ATOM 2186 N N . GLY A 1 288 ? 1.953 11.069 -11.559 1.00 95.12 288 GLY A N 1
ATOM 2187 C CA . GLY A 1 288 ? 2.155 12.496 -11.276 1.00 95.12 288 GLY A CA 1
ATOM 2188 C C . GLY A 1 288 ? 1.202 13.428 -12.033 1.00 95.12 288 GLY A C 1
ATOM 2189 O O . GLY A 1 288 ? 0.569 14.276 -11.410 1.00 95.12 288 GLY A O 1
ATOM 2190 N N . TYR A 1 289 ? 0.999 13.220 -13.337 1.00 96.75 289 TYR A N 1
ATOM 2191 C CA . TYR A 1 289 ? 0.036 14.021 -14.097 1.00 96.75 289 TYR A CA 1
ATOM 2192 C C . TYR A 1 289 ? -1.398 13.771 -13.616 1.00 96.75 289 TYR A C 1
ATOM 2194 O O . TYR A 1 289 ? -2.181 14.711 -13.469 1.00 96.75 289 TYR A O 1
ATOM 2202 N N . ALA A 1 290 ? -1.760 12.519 -13.313 1.00 97.50 290 ALA A N 1
ATOM 2203 C CA . ALA A 1 290 ? -3.058 12.223 -12.702 1.00 97.50 290 ALA A CA 1
ATOM 2204 C C . ALA A 1 290 ? -3.245 12.941 -11.354 1.00 97.50 290 ALA A C 1
ATOM 2206 O O . ALA A 1 290 ? -4.342 13.433 -11.074 1.00 97.50 290 ALA A O 1
ATOM 2207 N N . LEU A 1 291 ? -2.189 13.035 -10.540 1.00 97.62 291 LEU A N 1
ATOM 2208 C CA . LEU A 1 291 ? -2.197 13.753 -9.268 1.00 97.62 291 LEU A CA 1
ATOM 2209 C C . LEU A 1 291 ? -2.436 15.256 -9.468 1.00 97.62 291 LEU A C 1
ATOM 2211 O O . LEU A 1 291 ? -3.240 15.836 -8.734 1.00 97.62 291 LEU A O 1
ATOM 2215 N N . ASP A 1 292 ? -1.826 15.866 -10.486 1.00 96.94 292 ASP A N 1
ATOM 2216 C CA . ASP A 1 292 ? -2.074 17.265 -10.851 1.00 96.94 292 ASP A CA 1
ATOM 2217 C C . ASP A 1 292 ? -3.545 17.479 -11.244 1.00 96.94 292 ASP A C 1
ATOM 2219 O O . ASP A 1 292 ? -4.241 18.333 -10.687 1.00 96.94 292 ASP A O 1
ATOM 2223 N N . ARG A 1 293 ? -4.082 16.637 -12.141 1.00 97.19 293 ARG A N 1
ATOM 2224 C CA . ARG A 1 293 ? -5.494 16.714 -12.573 1.00 97.19 293 ARG A CA 1
ATOM 2225 C C . ARG A 1 293 ? -6.480 16.460 -11.433 1.00 97.19 293 ARG A C 1
ATOM 2227 O O . ARG A 1 293 ? -7.567 17.054 -11.411 1.00 97.19 293 ARG A O 1
ATOM 2234 N N . PHE A 1 294 ? -6.118 15.586 -10.498 1.00 96.69 294 PHE A N 1
ATOM 2235 C CA . PHE A 1 294 ? -6.863 15.354 -9.267 1.00 96.69 294 PHE A CA 1
ATOM 2236 C C . PHE A 1 294 ? -6.866 16.612 -8.398 1.00 96.69 294 PHE A C 1
ATOM 2238 O O . PHE A 1 294 ? -7.943 17.097 -8.056 1.00 96.69 294 PHE A O 1
ATOM 2245 N N . ALA A 1 295 ? -5.701 17.196 -8.107 1.00 96.44 295 ALA A N 1
ATOM 2246 C CA . ALA A 1 295 ? -5.563 18.406 -7.296 1.00 96.44 295 ALA A CA 1
ATOM 2247 C C . ALA A 1 295 ? -6.371 19.592 -7.859 1.00 96.44 295 ALA A C 1
ATOM 2249 O O . ALA A 1 295 ? -7.087 20.280 -7.119 1.00 96.44 295 ALA A O 1
ATOM 2250 N N . GLU A 1 296 ? -6.365 19.758 -9.185 1.00 95.31 296 GLU A N 1
ATOM 2251 C CA . GLU A 1 296 ? -7.190 20.726 -9.925 1.00 95.31 296 GLU A CA 1
ATOM 2252 C C . GLU A 1 296 ? -8.706 20.462 -9.831 1.00 95.31 296 GLU A C 1
ATOM 2254 O O . GLU A 1 296 ? -9.520 21.279 -10.261 1.00 95.31 296 GLU A O 1
ATOM 2259 N N . SER A 1 297 ? -9.121 19.344 -9.229 1.00 93.12 297 SER A N 1
ATOM 2260 C CA . SER A 1 297 ? -10.519 18.896 -9.114 1.00 93.12 297 SER A CA 1
ATOM 2261 C C . SER A 1 297 ? -11.186 18.627 -10.462 1.00 93.12 297 SER A C 1
ATOM 2263 O O . SER A 1 297 ? -12.407 18.759 -10.603 1.00 93.12 297 SER A O 1
ATOM 2265 N N . VAL A 1 298 ? -10.380 18.272 -11.464 1.00 94.12 298 VAL A N 1
ATOM 2266 C CA . VAL A 1 298 ? -10.879 17.853 -12.774 1.00 94.12 298 VAL A CA 1
ATOM 2267 C C . VAL A 1 298 ? -11.069 16.344 -12.803 1.00 94.12 298 VAL A C 1
ATOM 2269 O O . VAL A 1 298 ? -12.005 15.877 -13.450 1.00 94.12 298 VAL A O 1
ATOM 2272 N N . TRP A 1 299 ? -10.223 15.594 -12.094 1.00 95.25 299 TRP A N 1
ATOM 2273 C CA . TRP A 1 299 ? -10.331 14.143 -11.948 1.00 95.25 299 TRP A CA 1
ATOM 2274 C C . TRP A 1 299 ? -10.667 13.745 -10.507 1.00 95.25 299 TRP A C 1
ATOM 2276 O O . TRP A 1 299 ? -10.337 14.458 -9.558 1.00 95.25 299 TRP A O 1
ATOM 2286 N N . ALA A 1 300 ? -11.310 12.590 -10.358 1.00 95.31 300 ALA A N 1
ATOM 2287 C CA . ALA A 1 300 ? -11.473 11.884 -9.092 1.00 95.31 300 ALA A CA 1
ATOM 2288 C C . ALA A 1 300 ? -10.781 10.518 -9.173 1.00 95.31 300 ALA A C 1
ATOM 2290 O O . ALA A 1 300 ? -10.618 9.959 -10.260 1.00 95.31 300 ALA A O 1
ATOM 2291 N N . LEU A 1 301 ? -10.371 9.989 -8.025 1.00 96.38 301 LEU A N 1
ATOM 2292 C CA . LEU A 1 301 ? -9.702 8.697 -7.918 1.00 96.38 301 LEU A CA 1
ATOM 2293 C C . LEU A 1 301 ? -10.716 7.647 -7.479 1.00 96.38 301 LEU A C 1
ATOM 2295 O O . LEU A 1 301 ? -11.368 7.807 -6.450 1.00 96.38 301 LEU A O 1
ATOM 2299 N N . GLN A 1 302 ? -10.844 6.568 -8.236 1.00 95.00 302 GLN A N 1
ATOM 2300 C CA . GLN A 1 302 ? -11.683 5.431 -7.887 1.00 95.00 302 GLN A CA 1
ATOM 2301 C C . GLN A 1 302 ? -10.790 4.273 -7.436 1.00 95.00 302 GLN A C 1
ATOM 2303 O O . GLN A 1 302 ? -10.137 3.656 -8.281 1.00 95.00 302 GLN A O 1
ATOM 2308 N N . PRO A 1 303 ? -10.736 3.963 -6.129 1.00 94.12 303 PRO A N 1
ATOM 2309 C CA . PRO A 1 303 ? -10.061 2.767 -5.650 1.00 94.12 303 PRO A CA 1
ATOM 2310 C C . PRO A 1 303 ? -10.620 1.516 -6.328 1.00 94.12 303 PRO A C 1
ATOM 2312 O O . PRO A 1 303 ? -11.818 1.418 -6.601 1.00 94.12 303 PRO A O 1
ATOM 2315 N N . VAL A 1 304 ? -9.745 0.552 -6.583 1.00 92.50 304 VAL A N 1
ATOM 2316 C CA . VAL A 1 304 ? -10.090 -0.718 -7.221 1.00 92.50 304 VAL A CA 1
ATOM 2317 C C . VAL A 1 304 ? -9.570 -1.871 -6.385 1.00 92.50 304 VAL A C 1
ATOM 2319 O O . VAL A 1 304 ? -8.573 -1.739 -5.681 1.00 92.50 304 VAL A O 1
ATOM 2322 N N . HIS A 1 305 ? -10.241 -3.015 -6.485 1.00 88.62 305 HIS A N 1
ATOM 2323 C CA . HIS A 1 305 ? -9.733 -4.245 -5.887 1.00 88.62 305 HIS A CA 1
ATOM 2324 C C . HIS A 1 305 ? -8.539 -4.796 -6.671 1.00 88.62 305 HIS A C 1
ATOM 2326 O O . HIS A 1 305 ? -7.599 -5.310 -6.078 1.00 88.62 305 HIS A O 1
ATOM 2332 N N . GLN A 1 306 ? -8.602 -4.711 -8.005 1.00 92.94 306 GLN A N 1
ATOM 2333 C CA . GLN A 1 306 ? -7.575 -5.235 -8.891 1.00 92.94 306 GLN A CA 1
ATOM 2334 C C . GLN A 1 306 ? -7.719 -4.648 -10.308 1.00 92.94 306 GLN A C 1
ATOM 2336 O O . GLN A 1 306 ? -8.819 -4.612 -10.865 1.00 92.94 306 GLN A O 1
ATOM 2341 N N . ASN A 1 307 ? -6.606 -4.229 -10.908 1.00 95.94 307 ASN A N 1
ATOM 2342 C CA . ASN A 1 307 ? -6.506 -3.830 -12.313 1.00 95.94 307 ASN A CA 1
ATOM 2343 C C . ASN A 1 307 ? -6.125 -5.004 -13.216 1.00 95.94 307 ASN A C 1
ATOM 2345 O O . ASN A 1 307 ? -5.611 -6.010 -12.763 1.00 95.94 307 ASN A O 1
ATOM 2349 N N . LYS A 1 308 ? -6.332 -4.862 -14.518 1.00 96.19 308 LYS A N 1
ATOM 2350 C CA . LYS A 1 308 ? -5.813 -5.735 -15.570 1.00 96.19 308 LYS A CA 1
ATOM 2351 C C . LYS A 1 308 ? -4.675 -4.994 -16.257 1.00 96.19 308 LYS A C 1
ATOM 2353 O O . LYS A 1 308 ? -4.922 -4.030 -16.984 1.00 96.19 308 LYS A O 1
ATOM 2358 N N . VAL A 1 309 ? -3.443 -5.414 -15.983 1.00 97.62 309 VAL A N 1
ATOM 2359 C CA . VAL A 1 309 ? -2.244 -4.672 -16.395 1.00 97.62 309 VAL A CA 1
ATOM 2360 C C . VAL A 1 309 ? -1.766 -5.154 -17.765 1.00 97.62 309 VAL A C 1
ATOM 2362 O O . VAL A 1 309 ? -1.574 -6.353 -17.971 1.00 97.62 309 VAL A O 1
ATOM 2365 N N . GLY A 1 310 ? -1.573 -4.223 -18.698 1.00 97.69 310 GLY A N 1
ATOM 2366 C CA . GLY A 1 310 ? -0.911 -4.455 -19.982 1.00 97.69 310 GLY A CA 1
ATOM 2367 C C . GLY A 1 310 ? 0.532 -3.959 -19.959 1.00 97.69 310 GLY A C 1
ATOM 2368 O O . GLY A 1 310 ? 0.850 -3.010 -19.242 1.00 97.69 310 GLY A O 1
ATOM 2369 N N . LEU A 1 311 ? 1.406 -4.593 -20.738 1.00 98.06 311 LEU A N 1
ATOM 2370 C CA . LEU A 1 311 ? 2.824 -4.236 -20.816 1.00 98.06 311 LEU A CA 1
ATOM 2371 C C . LEU A 1 311 ? 3.195 -3.720 -22.209 1.00 98.06 311 LEU A C 1
ATOM 2373 O O . LEU A 1 311 ? 2.997 -4.411 -23.204 1.00 98.06 311 LEU A O 1
ATOM 2377 N N . VAL A 1 312 ? 3.800 -2.539 -22.287 1.00 98.50 312 VAL A N 1
ATOM 2378 C CA . VAL A 1 312 ? 4.428 -2.035 -23.514 1.00 98.50 312 VAL A CA 1
ATOM 2379 C C . VAL A 1 312 ? 5.938 -2.165 -23.383 1.00 98.50 312 VAL A C 1
ATOM 2381 O O . VAL A 1 312 ? 6.521 -1.648 -22.434 1.00 98.50 312 VAL A O 1
ATOM 2384 N N . LEU A 1 313 ? 6.566 -2.833 -24.346 1.00 98.50 313 LEU A N 1
ATOM 2385 C CA . LEU A 1 313 ? 8.015 -2.955 -24.462 1.00 98.50 313 LEU A CA 1
ATOM 2386 C C . LEU A 1 313 ? 8.495 -2.121 -25.650 1.00 98.50 313 LEU A C 1
ATOM 2388 O O . LEU A 1 313 ? 7.978 -2.247 -26.759 1.00 98.50 313 LEU A O 1
ATOM 2392 N N . ASP A 1 314 ? 9.492 -1.278 -25.439 1.00 98.38 314 ASP A N 1
ATOM 2393 C CA . ASP A 1 314 ? 10.131 -0.533 -26.518 1.00 98.38 314 ASP A CA 1
ATOM 2394 C C . ASP A 1 314 ? 10.883 -1.472 -27.479 1.00 98.38 314 ASP A C 1
ATOM 2396 O O . ASP A 1 314 ? 11.659 -2.334 -27.062 1.00 98.38 314 ASP A O 1
ATOM 2400 N N . ALA A 1 315 ? 10.673 -1.294 -28.785 1.00 97.94 315 ALA A N 1
ATOM 2401 C CA . ALA A 1 315 ? 11.397 -1.995 -29.844 1.00 97.94 315 ALA A CA 1
ATOM 2402 C C . ALA A 1 315 ? 12.912 -1.758 -29.816 1.00 97.94 315 ALA A C 1
ATOM 2404 O O . ALA A 1 315 ? 13.654 -2.546 -30.399 1.00 97.94 315 ALA A O 1
ATOM 2405 N N . GLY A 1 316 ? 13.372 -0.690 -29.159 1.00 96.81 316 GLY A N 1
ATOM 2406 C CA . GLY A 1 316 ? 14.793 -0.430 -28.937 1.00 96.81 316 GLY A CA 1
ATOM 2407 C C . GLY A 1 316 ? 15.469 -1.386 -27.947 1.00 96.81 316 GLY A C 1
ATOM 2408 O O . GLY A 1 316 ? 16.693 -1.404 -27.889 1.00 96.81 316 GLY A O 1
ATOM 2409 N N . ILE A 1 317 ? 14.707 -2.170 -27.174 1.00 96.69 317 ILE A N 1
ATOM 2410 C CA . ILE A 1 317 ? 15.255 -3.096 -26.174 1.00 96.69 317 ILE A CA 1
ATOM 2411 C C . ILE A 1 317 ? 15.853 -4.328 -26.865 1.00 96.69 317 ILE A C 1
ATOM 2413 O O . ILE A 1 317 ? 15.182 -5.020 -27.635 1.00 96.69 317 ILE A O 1
ATOM 2417 N N . GLU A 1 318 ? 17.098 -4.647 -26.524 1.00 95.31 318 GLU A N 1
ATOM 2418 C CA . GLU A 1 318 ? 17.823 -5.819 -27.008 1.00 95.31 318 GLU A CA 1
ATOM 2419 C C . GLU A 1 318 ? 17.126 -7.129 -26.602 1.00 95.31 318 GLU A C 1
ATOM 2421 O O . GLU A 1 318 ? 16.532 -7.232 -25.528 1.00 95.31 318 GLU A O 1
ATOM 2426 N N . ASP A 1 319 ? 17.234 -8.174 -27.429 1.00 94.56 319 ASP A N 1
ATOM 2427 C CA . ASP A 1 319 ? 16.493 -9.431 -27.236 1.00 94.56 319 ASP A CA 1
ATOM 2428 C C . ASP A 1 319 ? 16.728 -10.086 -25.863 1.00 94.56 319 ASP A C 1
ATOM 2430 O O . ASP A 1 319 ? 15.787 -10.601 -25.247 1.00 94.56 319 ASP A O 1
ATOM 2434 N N . GLU A 1 320 ? 17.963 -10.051 -25.354 1.00 93.50 320 GLU A N 1
ATOM 2435 C CA . GLU A 1 320 ? 18.290 -10.589 -24.029 1.00 93.50 320 GLU A CA 1
ATOM 2436 C C . GLU A 1 320 ? 17.616 -9.775 -22.919 1.00 93.50 320 GLU A C 1
ATOM 2438 O O . GLU A 1 320 ? 16.928 -10.341 -22.065 1.00 93.50 320 GLU A O 1
ATOM 2443 N N . LEU A 1 321 ? 17.743 -8.447 -22.960 1.00 93.62 321 LEU A N 1
ATOM 2444 C CA . LEU A 1 321 ? 17.152 -7.553 -21.968 1.00 93.62 321 LEU A CA 1
ATOM 2445 C C . LEU A 1 321 ? 15.620 -7.626 -22.006 1.00 93.62 321 LEU A C 1
ATOM 2447 O O . LEU A 1 321 ? 14.972 -7.691 -20.959 1.00 93.62 321 LEU A O 1
ATOM 2451 N N . ARG A 1 322 ? 15.026 -7.727 -23.198 1.00 95.88 322 ARG A N 1
ATOM 2452 C CA . ARG A 1 322 ? 13.586 -7.943 -23.383 1.00 95.88 322 ARG A CA 1
ATOM 2453 C C . ARG A 1 322 ? 13.138 -9.260 -22.754 1.00 95.88 322 ARG A C 1
ATOM 2455 O O . ARG A 1 322 ? 12.134 -9.295 -22.046 1.00 95.88 322 ARG A O 1
ATOM 2462 N N . THR A 1 323 ? 13.908 -10.330 -22.952 1.00 95.94 323 THR A N 1
ATOM 2463 C CA . THR A 1 323 ? 13.638 -11.639 -22.337 1.00 95.94 323 THR A CA 1
ATOM 2464 C C . THR A 1 323 ? 13.670 -11.554 -20.811 1.00 95.94 323 THR A C 1
ATOM 2466 O O . THR A 1 323 ? 12.807 -12.132 -20.154 1.00 95.94 323 THR A O 1
ATOM 2469 N N . ARG A 1 324 ? 14.602 -10.791 -20.225 1.00 94.69 324 ARG A N 1
ATOM 2470 C CA . ARG A 1 324 ? 14.646 -10.565 -18.769 1.00 94.69 324 ARG A CA 1
ATOM 2471 C C . ARG A 1 324 ? 13.396 -9.860 -18.245 1.00 94.69 324 ARG A C 1
ATOM 2473 O O . ARG A 1 324 ? 12.853 -10.289 -17.230 1.00 94.69 324 ARG A O 1
ATOM 2480 N N . HIS A 1 325 ? 12.897 -8.843 -18.945 1.00 96.50 325 HIS A N 1
ATOM 2481 C CA . HIS A 1 325 ? 11.652 -8.168 -18.561 1.00 96.50 325 HIS A CA 1
ATOM 2482 C C . HIS A 1 325 ? 10.443 -9.111 -18.635 1.00 96.50 325 HIS A C 1
ATOM 2484 O O . HIS A 1 325 ? 9.622 -9.127 -17.720 1.00 96.50 325 HIS A O 1
ATOM 2490 N N . LEU A 1 326 ? 10.361 -9.959 -19.665 1.00 97.19 326 LEU A N 1
ATOM 2491 C CA . LEU A 1 326 ? 9.309 -10.978 -19.763 1.00 97.19 326 LEU A CA 1
ATOM 2492 C C . LEU A 1 326 ? 9.407 -12.024 -18.639 1.00 97.19 326 LEU A C 1
ATOM 2494 O O . LEU A 1 326 ? 8.394 -12.380 -18.046 1.00 97.19 326 LEU A O 1
ATOM 2498 N N . GLN A 1 327 ? 10.615 -12.448 -18.262 1.00 96.12 327 GLN A N 1
ATOM 2499 C CA . GLN A 1 327 ? 10.813 -13.337 -17.109 1.00 96.12 327 GLN A CA 1
ATOM 2500 C C . GLN A 1 327 ? 10.344 -12.699 -15.794 1.00 96.12 327 GLN A C 1
ATOM 2502 O O . GLN A 1 327 ? 9.791 -13.391 -14.944 1.00 96.12 327 GLN A O 1
ATOM 2507 N N . VAL A 1 328 ? 10.529 -11.387 -15.621 1.00 95.50 328 VAL A N 1
ATOM 2508 C CA . VAL A 1 328 ? 10.004 -10.649 -14.460 1.00 95.50 328 VAL A CA 1
ATOM 2509 C C . VAL A 1 328 ? 8.477 -10.628 -14.456 1.00 95.50 328 VAL A C 1
ATOM 2511 O O . VAL A 1 328 ? 7.854 -10.820 -13.410 1.00 95.50 328 VAL A O 1
ATOM 2514 N N . VAL A 1 329 ? 7.858 -10.441 -15.619 1.00 96.94 329 VAL A N 1
ATOM 2515 C CA . VAL A 1 329 ? 6.400 -10.513 -15.771 1.00 96.94 329 VAL A CA 1
ATOM 2516 C C . VAL A 1 329 ? 5.897 -11.897 -15.369 1.00 96.94 329 VAL A C 1
ATOM 2518 O O . VAL A 1 329 ? 5.030 -12.001 -14.506 1.00 96.94 329 VAL A O 1
ATOM 2521 N N . ASP A 1 330 ? 6.489 -12.966 -15.898 1.00 97.56 330 ASP A N 1
ATOM 2522 C CA . ASP A 1 330 ? 6.107 -14.335 -15.540 1.00 97.56 330 ASP A CA 1
ATOM 2523 C C . ASP A 1 330 ? 6.329 -14.621 -14.047 1.00 97.56 330 ASP A C 1
ATOM 2525 O O . ASP A 1 330 ? 5.465 -15.201 -13.385 1.00 97.56 330 ASP A O 1
ATOM 2529 N N . ALA A 1 331 ? 7.445 -14.154 -13.481 1.00 95.81 331 ALA A N 1
ATOM 2530 C CA . ALA A 1 331 ? 7.760 -14.326 -12.066 1.00 95.81 331 ALA A CA 1
ATOM 2531 C C . ALA A 1 331 ? 6.762 -13.602 -11.151 1.00 95.81 331 ALA A C 1
ATOM 2533 O O . ALA A 1 331 ? 6.343 -14.167 -10.140 1.00 95.81 331 ALA A O 1
ATOM 2534 N N . THR A 1 332 ? 6.353 -12.377 -11.495 1.00 94.75 332 THR A N 1
ATOM 2535 C CA . THR A 1 332 ? 5.368 -11.608 -10.714 1.00 94.75 332 THR A CA 1
ATOM 2536 C C . THR A 1 332 ? 3.958 -12.177 -10.852 1.00 94.75 332 THR A C 1
ATOM 2538 O O . THR A 1 332 ? 3.239 -12.258 -9.857 1.00 94.75 332 THR A O 1
ATOM 2541 N N . ARG A 1 333 ? 3.574 -12.679 -12.031 1.00 96.50 333 ARG A N 1
ATOM 2542 C CA . ARG A 1 333 ? 2.329 -13.445 -12.205 1.00 96.50 333 ARG A CA 1
ATOM 2543 C C . ARG A 1 333 ? 2.316 -14.693 -11.323 1.00 96.50 333 ARG A C 1
ATOM 2545 O O . ARG A 1 333 ? 1.349 -14.920 -10.606 1.00 96.50 333 ARG A O 1
ATOM 2552 N N . ALA A 1 334 ? 3.390 -15.481 -11.357 1.00 97.25 334 ALA A N 1
ATOM 2553 C CA . ALA A 1 334 ? 3.465 -16.757 -10.649 1.00 97.25 334 ALA A CA 1
ATOM 2554 C C . ALA A 1 334 ? 3.617 -16.602 -9.128 1.00 97.25 334 ALA A C 1
ATOM 2556 O O . ALA A 1 334 ? 3.012 -17.358 -8.373 1.00 97.25 334 ALA A O 1
ATOM 2557 N N . SER A 1 335 ? 4.422 -15.638 -8.675 1.00 94.12 335 SER A N 1
ATOM 2558 C CA . SER A 1 335 ? 4.804 -15.517 -7.259 1.00 94.12 335 SER A CA 1
ATOM 2559 C C . SER A 1 335 ? 3.940 -14.523 -6.489 1.00 94.12 335 SER A C 1
ATOM 2561 O O . SER A 1 335 ? 3.676 -14.734 -5.310 1.00 94.12 335 SER A O 1
ATOM 2563 N N . LEU A 1 336 ? 3.516 -13.434 -7.140 1.00 93.25 336 LEU A N 1
ATOM 2564 C CA . LEU A 1 336 ? 2.716 -12.372 -6.518 1.00 93.25 336 LEU A CA 1
ATOM 2565 C C . LEU A 1 336 ? 1.237 -12.423 -6.932 1.00 93.25 336 LEU A C 1
ATOM 2567 O O . LEU A 1 336 ? 0.431 -11.671 -6.391 1.00 93.25 336 LEU A O 1
ATOM 2571 N N . GLY A 1 337 ? 0.872 -13.281 -7.891 1.00 95.25 337 GLY A N 1
ATOM 2572 C CA . GLY A 1 337 ? -0.503 -13.399 -8.380 1.00 95.25 337 GLY A CA 1
ATOM 2573 C C . GLY A 1 337 ? -0.972 -12.185 -9.181 1.00 95.25 337 GLY A C 1
ATOM 2574 O O . GLY A 1 337 ? -2.172 -11.911 -9.223 1.00 95.25 337 GLY A O 1
ATOM 2575 N N . LEU A 1 338 ? -0.048 -11.421 -9.782 1.00 95.06 338 LEU A N 1
ATOM 2576 C CA . LEU A 1 338 ? -0.422 -10.182 -10.461 1.00 95.06 338 LEU A CA 1
ATOM 2577 C C . LEU A 1 338 ? -1.186 -10.447 -11.776 1.00 95.06 338 LEU A C 1
ATOM 2579 O O . LEU A 1 338 ? -0.786 -11.298 -12.575 1.00 95.06 338 LEU A O 1
ATOM 2583 N N . PRO A 1 339 ? -2.253 -9.678 -12.043 1.00 93.56 339 PRO A N 1
ATOM 2584 C CA . PRO A 1 339 ? -3.174 -9.830 -13.176 1.00 93.56 339 PRO A CA 1
ATOM 2585 C C . PRO A 1 339 ? -2.635 -9.166 -14.454 1.00 93.56 339 PRO A C 1
ATOM 2587 O O . PRO A 1 339 ? -3.257 -8.274 -15.039 1.00 93.56 339 PRO A O 1
ATOM 2590 N N . ILE A 1 340 ? -1.445 -9.573 -14.881 1.00 95.50 340 ILE A N 1
ATOM 2591 C CA . ILE A 1 340 ? -0.836 -9.066 -16.113 1.00 95.50 340 ILE A CA 1
ATOM 2592 C C . ILE A 1 340 ? -1.406 -9.878 -17.270 1.00 95.50 340 ILE A C 1
ATOM 2594 O O . ILE A 1 340 ? -1.340 -11.104 -17.234 1.00 95.50 340 ILE A O 1
ATOM 2598 N N . LEU A 1 341 ? -2.016 -9.229 -18.260 1.00 92.81 341 LEU A N 1
ATOM 2599 C CA . LEU A 1 341 ? -2.736 -9.939 -19.320 1.00 92.81 341 LEU A CA 1
ATOM 2600 C C . LEU A 1 341 ? -1.828 -10.257 -20.500 1.00 92.81 341 LEU A C 1
ATOM 2602 O O . LEU A 1 341 ? -1.570 -11.427 -20.781 1.00 92.81 341 LEU A O 1
ATOM 2606 N N . GLU A 1 342 ? -1.336 -9.211 -21.156 1.00 93.06 342 GLU A N 1
ATOM 2607 C CA . GLU A 1 342 ? -0.651 -9.285 -22.443 1.00 93.06 342 GLU A CA 1
ATOM 2608 C C . GLU A 1 342 ? 0.441 -8.215 -22.529 1.00 93.06 342 GLU A C 1
ATOM 2610 O O . GLU A 1 342 ? 0.446 -7.241 -21.766 1.00 93.06 342 GLU A O 1
ATOM 2615 N N . TYR A 1 343 ? 1.365 -8.403 -23.472 1.00 96.69 343 TYR A N 1
ATOM 2616 C CA . TYR A 1 343 ? 2.370 -7.408 -23.815 1.00 96.69 343 TYR A CA 1
ATOM 2617 C C . TYR A 1 343 ? 2.333 -7.080 -25.307 1.00 96.69 343 TYR A C 1
ATOM 2619 O O . TYR A 1 343 ? 1.958 -7.914 -26.130 1.00 96.69 343 TYR A O 1
ATOM 2627 N N . ILE A 1 344 ? 2.775 -5.876 -25.652 1.00 97.56 344 ILE A N 1
ATOM 2628 C CA . ILE A 1 344 ? 2.997 -5.435 -27.027 1.00 97.56 344 ILE A CA 1
ATOM 2629 C C . ILE A 1 344 ? 4.386 -4.812 -27.141 1.00 97.56 344 ILE A C 1
ATOM 2631 O O . ILE A 1 344 ? 4.897 -4.232 -26.182 1.00 97.56 344 ILE A O 1
ATOM 2635 N N . VAL A 1 345 ? 4.994 -4.923 -28.319 1.00 98.31 345 VAL A N 1
ATOM 2636 C CA . VAL A 1 345 ? 6.235 -4.216 -28.647 1.00 98.31 345 VAL A CA 1
ATOM 2637 C C . VAL A 1 345 ? 5.888 -3.014 -29.518 1.00 98.31 345 VAL A C 1
ATOM 2639 O O . VAL A 1 345 ? 5.043 -3.130 -30.407 1.00 98.31 345 VAL A O 1
ATOM 2642 N N . THR A 1 346 ? 6.501 -1.861 -29.256 1.00 98.50 346 THR A N 1
ATOM 2643 C CA . THR A 1 346 ? 6.302 -0.665 -30.085 1.00 98.50 346 THR A CA 1
ATOM 2644 C C . THR A 1 346 ? 6.726 -0.921 -31.540 1.00 98.50 346 THR A C 1
ATOM 2646 O O . THR A 1 346 ? 7.546 -1.792 -31.815 1.00 98.50 346 THR A O 1
ATOM 2649 N N . ASP A 1 347 ? 6.157 -0.203 -32.513 1.00 97.56 347 ASP A N 1
ATOM 2650 C CA . ASP A 1 347 ? 6.467 -0.438 -33.937 1.00 97.56 347 ASP A CA 1
ATOM 2651 C C . ASP A 1 347 ? 7.779 0.228 -34.384 1.00 97.56 347 ASP A C 1
ATOM 2653 O O . ASP A 1 347 ? 8.344 -0.101 -35.426 1.00 97.56 347 ASP A O 1
ATOM 2657 N N . THR A 1 348 ? 8.278 1.177 -33.598 1.00 97.88 348 THR A N 1
ATOM 2658 C CA . THR A 1 348 ? 9.558 1.868 -33.787 1.00 97.88 348 THR A CA 1
ATOM 2659 C C . THR A 1 348 ? 10.200 2.137 -32.421 1.00 97.88 348 THR A C 1
ATOM 2661 O O . THR A 1 348 ? 9.456 2.445 -31.477 1.00 97.88 348 THR A O 1
ATOM 2664 N N . PRO A 1 349 ? 11.543 2.059 -32.292 1.00 98.06 349 PRO A N 1
ATOM 2665 C CA . PRO A 1 349 ? 12.245 2.414 -31.061 1.00 98.06 349 PRO A CA 1
ATOM 2666 C C . PRO A 1 349 ? 11.872 3.809 -30.556 1.00 98.06 349 PRO A C 1
ATOM 2668 O O . PRO A 1 349 ? 11.748 4.737 -31.356 1.00 98.06 349 PRO A O 1
ATOM 2671 N N . LEU A 1 350 ? 11.698 3.986 -29.247 1.00 97.50 350 LEU A N 1
ATOM 2672 C CA . LEU A 1 350 ? 11.288 5.284 -28.692 1.00 97.50 350 LEU A CA 1
ATOM 2673 C C . LEU A 1 350 ? 12.395 6.345 -28.763 1.00 97.50 350 LEU A C 1
ATOM 2675 O O . LEU A 1 350 ? 12.081 7.535 -28.848 1.00 97.50 350 LEU A O 1
ATOM 2679 N N . GLU A 1 351 ? 13.658 5.904 -28.780 1.00 96.19 351 GLU A N 1
ATOM 2680 C CA . GLU A 1 351 ? 14.866 6.740 -28.780 1.00 96.19 351 GLU A CA 1
ATOM 2681 C C . GLU A 1 351 ? 14.825 7.796 -27.666 1.00 96.19 351 GLU A C 1
ATOM 2683 O O . GLU A 1 351 ? 14.587 8.985 -27.902 1.00 96.19 351 GLU A O 1
ATOM 2688 N N . VAL A 1 352 ? 15.026 7.327 -26.433 1.00 96.19 352 VAL A N 1
ATOM 2689 C CA . VAL A 1 352 ? 15.084 8.169 -25.237 1.00 96.19 352 VAL A CA 1
ATOM 2690 C C . VAL A 1 352 ? 16.343 9.041 -25.253 1.00 96.19 352 VAL A C 1
ATOM 2692 O O . VAL A 1 352 ? 17.458 8.551 -25.414 1.00 96.19 352 VAL A O 1
ATOM 2695 N N . GLU A 1 353 ? 16.166 10.339 -25.019 1.00 94.00 353 GLU A N 1
ATOM 2696 C CA . GLU A 1 353 ? 17.238 11.297 -24.753 1.00 94.00 353 GLU A CA 1
ATOM 2697 C C . GLU A 1 353 ? 17.014 11.933 -23.378 1.00 94.00 353 GLU A C 1
ATOM 2699 O O . GLU A 1 353 ? 15.899 12.364 -23.078 1.00 94.00 353 GLU A O 1
ATOM 2704 N N . LYS A 1 354 ? 18.069 12.026 -22.563 1.00 91.81 354 LYS A N 1
ATOM 2705 C CA . LYS A 1 354 ? 18.039 12.567 -21.195 1.00 91.81 354 LYS A CA 1
ATOM 2706 C C . LYS A 1 354 ? 19.118 13.636 -21.003 1.00 91.81 354 LYS A C 1
ATOM 2708 O O . LYS A 1 354 ? 20.188 13.536 -21.598 1.00 91.81 354 LYS A O 1
ATOM 2713 N N . TRP A 1 355 ? 18.830 14.676 -20.223 1.00 90.75 355 TRP A N 1
ATOM 2714 C CA . TRP A 1 355 ? 19.777 15.744 -19.879 1.00 90.75 355 TRP A CA 1
ATOM 2715 C C . TRP A 1 355 ? 19.359 16.485 -18.602 1.00 90.75 355 TRP A C 1
ATOM 2717 O O . TRP A 1 355 ? 18.197 16.472 -18.198 1.00 90.75 355 TRP A O 1
ATOM 2727 N N . VAL A 1 356 ? 20.298 17.211 -17.992 1.00 89.19 356 VAL A N 1
ATOM 2728 C CA . VAL A 1 356 ? 20.000 18.152 -16.902 1.00 89.19 356 VAL A CA 1
ATOM 2729 C C . VAL A 1 356 ? 19.646 19.513 -17.485 1.00 89.19 356 VAL A C 1
ATOM 2731 O O . VAL A 1 356 ? 20.362 20.058 -18.328 1.00 89.19 356 VAL A O 1
ATOM 2734 N N . ASN A 1 357 ? 18.535 20.096 -17.045 1.00 87.81 357 ASN A N 1
ATOM 2735 C CA . ASN A 1 357 ? 18.143 21.432 -17.457 1.00 87.81 357 ASN A CA 1
ATOM 2736 C C . ASN A 1 357 ? 19.113 22.474 -16.863 1.00 87.81 357 ASN A C 1
ATOM 2738 O O . ASN A 1 357 ? 19.164 22.648 -15.644 1.00 87.81 357 ASN A O 1
ATOM 2742 N N . PRO A 1 358 ? 19.836 23.244 -17.697 1.00 86.44 358 PRO A N 1
ATOM 2743 C CA . PRO A 1 358 ? 20.877 24.155 -17.223 1.00 86.44 358 PRO A CA 1
ATOM 2744 C C . PRO A 1 358 ? 20.339 25.352 -16.425 1.00 86.44 358 PRO A C 1
ATOM 2746 O O . PRO A 1 358 ? 21.119 26.066 -15.802 1.00 86.44 358 PRO A O 1
ATOM 2749 N N . LYS A 1 359 ? 19.026 25.622 -16.466 1.00 85.56 359 LYS A N 1
ATOM 2750 C CA . LYS A 1 359 ? 18.420 26.767 -15.768 1.00 85.56 359 LYS A CA 1
ATOM 2751 C C . LYS A 1 359 ? 18.019 26.457 -14.331 1.00 85.56 359 LYS A C 1
ATOM 2753 O O . LYS A 1 359 ? 18.109 27.344 -13.491 1.00 85.56 359 LYS A O 1
ATOM 2758 N N . ASN A 1 360 ? 17.513 25.254 -14.077 1.00 83.25 360 ASN A N 1
ATOM 2759 C CA . ASN A 1 360 ? 16.935 24.876 -12.784 1.00 83.25 360 ASN A CA 1
ATOM 2760 C C . ASN A 1 360 ? 17.523 23.578 -12.210 1.00 83.25 360 ASN A C 1
ATOM 2762 O O . ASN A 1 360 ? 17.082 23.152 -11.153 1.00 83.25 360 ASN A O 1
ATOM 2766 N N . GLY A 1 361 ? 18.480 22.947 -12.896 1.00 85.31 361 GLY A N 1
ATOM 2767 C CA . GLY A 1 361 ? 19.177 21.755 -12.421 1.00 85.31 361 GLY A CA 1
ATOM 2768 C C . GLY A 1 361 ? 18.360 20.465 -12.463 1.00 85.31 361 GLY A C 1
ATOM 2769 O O . GLY A 1 361 ? 18.887 19.437 -12.077 1.00 85.31 361 GLY A O 1
ATOM 2770 N N . GLN A 1 362 ? 17.108 20.472 -12.925 1.00 89.69 362 GLN A N 1
ATOM 2771 C CA . GLN A 1 362 ? 16.267 19.267 -12.936 1.00 89.69 362 GLN A CA 1
ATOM 2772 C C . GLN A 1 362 ? 16.677 18.291 -14.042 1.00 89.69 362 GLN A C 1
ATOM 2774 O O . GLN A 1 362 ? 16.985 18.718 -15.159 1.00 89.69 362 GLN A O 1
ATOM 2779 N N . ALA A 1 363 ? 16.587 16.989 -13.774 1.00 90.06 363 ALA A N 1
ATOM 2780 C CA . ALA A 1 363 ? 16.659 15.973 -14.817 1.00 90.06 363 ALA A CA 1
ATOM 2781 C C . ALA A 1 363 ? 15.413 16.033 -15.712 1.00 90.06 363 ALA A C 1
ATOM 2783 O O . ALA A 1 363 ? 14.280 16.133 -15.241 1.00 90.06 363 ALA A O 1
ATOM 2784 N N . THR A 1 364 ? 15.610 15.990 -17.025 1.00 91.56 364 THR A N 1
ATOM 2785 C CA . THR A 1 364 ? 14.531 16.027 -18.014 1.00 91.56 364 THR A CA 1
ATOM 2786 C C . THR A 1 364 ? 14.963 15.319 -19.297 1.00 91.56 364 THR A C 1
ATOM 2788 O O . THR A 1 364 ? 16.085 14.827 -19.407 1.00 91.56 364 THR A O 1
ATOM 2791 N N . GLY A 1 365 ? 14.080 15.252 -20.287 1.00 93.12 365 GLY A N 1
ATOM 2792 C CA . GLY A 1 365 ? 14.453 14.707 -21.580 1.00 93.12 365 GLY A CA 1
ATOM 2793 C C . GLY A 1 365 ? 13.307 14.635 -22.576 1.00 93.12 365 GLY A C 1
ATOM 2794 O O . GLY A 1 365 ? 12.367 15.430 -22.518 1.00 93.12 365 GLY A O 1
ATOM 2795 N N . ARG A 1 366 ? 13.392 13.700 -23.523 1.00 94.62 366 ARG A N 1
ATOM 2796 C CA . ARG A 1 366 ? 12.336 13.427 -24.508 1.00 94.62 366 ARG A CA 1
ATOM 2797 C C . ARG A 1 366 ? 12.443 12.017 -25.081 1.00 94.62 366 ARG A C 1
ATOM 2799 O O . ARG A 1 366 ? 13.492 11.388 -25.020 1.00 94.62 366 ARG A O 1
ATOM 2806 N N . ILE A 1 367 ? 11.367 11.583 -25.726 1.00 96.50 367 ILE A N 1
ATOM 2807 C CA . ILE A 1 367 ? 11.359 10.455 -26.663 1.00 96.50 367 ILE A CA 1
ATOM 2808 C C . ILE A 1 367 ? 11.162 11.003 -28.077 1.00 96.50 367 ILE A C 1
ATOM 2810 O O . ILE A 1 367 ? 10.362 11.925 -28.264 1.00 96.50 367 ILE A O 1
ATOM 2814 N N . LYS A 1 368 ? 11.883 10.483 -29.075 1.00 97.06 368 LYS A N 1
ATOM 2815 C CA . LYS A 1 368 ? 11.744 10.979 -30.458 1.00 97.06 368 LYS A CA 1
ATOM 2816 C C . LYS A 1 368 ? 10.494 10.468 -31.154 1.00 97.06 368 LYS A C 1
ATOM 2818 O O . LYS A 1 368 ? 9.935 11.187 -31.976 1.00 97.06 368 LYS A O 1
ATOM 2823 N N . ASN A 1 369 ? 10.053 9.259 -30.806 1.00 97.12 369 ASN A N 1
ATOM 2824 C CA . ASN A 1 369 ? 8.937 8.582 -31.467 1.00 97.12 369 ASN A CA 1
ATOM 2825 C C . ASN A 1 369 ? 7.735 8.380 -30.516 1.00 97.12 369 ASN A C 1
ATOM 2827 O O . ASN A 1 369 ? 7.331 7.241 -30.276 1.00 97.12 369 ASN A O 1
ATOM 2831 N N . PRO A 1 370 ? 7.122 9.449 -29.964 1.00 97.19 370 PRO A N 1
ATOM 2832 C CA . PRO A 1 370 ? 6.002 9.328 -29.025 1.00 97.19 370 PRO A CA 1
ATOM 2833 C C . PRO A 1 370 ? 4.767 8.660 -29.641 1.00 97.19 370 PRO A C 1
ATOM 2835 O O . PRO A 1 370 ? 4.050 7.941 -28.950 1.00 97.19 370 PRO A O 1
ATOM 2838 N N . ASP A 1 371 ? 4.534 8.833 -30.944 1.00 97.75 371 ASP A N 1
ATOM 2839 C CA . ASP A 1 371 ? 3.381 8.229 -31.620 1.00 97.75 371 ASP A CA 1
ATOM 2840 C C . ASP A 1 371 ? 3.454 6.693 -31.639 1.00 97.75 371 ASP A C 1
ATOM 2842 O O . ASP A 1 371 ? 2.418 6.032 -31.624 1.00 97.75 371 ASP A O 1
ATOM 2846 N N . SER A 1 372 ? 4.668 6.128 -31.647 1.00 98.12 372 SER A N 1
ATOM 2847 C CA . SER A 1 372 ? 4.919 4.681 -31.562 1.00 98.12 372 SER A CA 1
ATOM 2848 C C . SER A 1 372 ? 4.407 4.116 -30.233 1.00 98.12 372 SER A C 1
ATOM 2850 O O . SER A 1 372 ? 3.650 3.142 -30.207 1.00 98.12 372 SER A O 1
ATOM 2852 N N . LEU A 1 373 ? 4.716 4.805 -29.127 1.00 98.12 373 LEU A N 1
ATOM 2853 C CA . LEU A 1 373 ? 4.193 4.479 -27.801 1.00 98.12 373 LEU A CA 1
ATOM 2854 C C . LEU A 1 373 ? 2.663 4.574 -27.763 1.00 98.12 373 LEU A C 1
ATOM 2856 O O . LEU A 1 373 ? 1.999 3.650 -27.298 1.00 98.12 373 LEU A O 1
ATOM 2860 N N . LEU A 1 374 ? 2.092 5.669 -28.272 1.00 98.12 374 LEU A N 1
ATOM 2861 C CA . LEU A 1 374 ? 0.641 5.871 -28.259 1.00 98.12 374 LEU A CA 1
ATOM 2862 C C . LEU A 1 374 ? -0.095 4.800 -29.080 1.00 98.12 374 LEU A C 1
ATOM 2864 O O . LEU A 1 374 ? -1.097 4.267 -28.610 1.00 98.12 374 LEU A O 1
ATOM 2868 N N . ARG A 1 375 ? 0.404 4.425 -30.265 1.00 97.94 375 ARG A N 1
ATOM 2869 C CA . ARG A 1 375 ? -0.184 3.334 -31.068 1.00 97.94 375 ARG A CA 1
ATOM 2870 C C . ARG A 1 375 ? -0.147 1.992 -30.338 1.00 97.94 375 ARG A C 1
ATOM 2872 O O . ARG A 1 375 ? -1.132 1.254 -30.378 1.00 97.94 375 ARG A O 1
ATOM 2879 N N . ALA A 1 376 ? 0.960 1.688 -29.660 1.00 97.56 376 ALA A N 1
ATOM 2880 C CA . ALA A 1 376 ? 1.104 0.460 -28.885 1.00 97.56 376 ALA A CA 1
ATOM 2881 C C . ALA A 1 376 ? 0.105 0.405 -27.716 1.00 97.56 376 ALA A C 1
ATOM 2883 O O . ALA A 1 376 ? -0.610 -0.586 -27.560 1.00 97.56 376 ALA A O 1
ATOM 2884 N N . VAL A 1 377 ? -0.013 1.492 -26.946 1.00 97.19 377 VAL A N 1
ATOM 2885 C CA . VAL A 1 377 ? -0.985 1.584 -25.846 1.00 97.19 377 VAL A CA 1
ATOM 2886 C C . VAL A 1 377 ? -2.422 1.505 -26.359 1.00 97.19 377 VAL A C 1
ATOM 2888 O O . VAL A 1 377 ? -3.215 0.750 -25.805 1.00 97.19 377 VAL A O 1
ATOM 2891 N N . GLN A 1 378 ? -2.755 2.227 -27.433 1.00 96.62 378 GLN A N 1
ATOM 2892 C CA . GLN A 1 378 ? -4.086 2.170 -28.043 1.00 96.62 378 GLN A CA 1
ATOM 2893 C C . GLN A 1 378 ? -4.447 0.734 -28.441 1.00 96.62 378 GLN A C 1
ATOM 2895 O O . GLN A 1 378 ? -5.537 0.271 -28.126 1.00 96.62 378 GLN A O 1
ATOM 2900 N N . SER A 1 379 ? -3.509 0.005 -29.053 1.00 95.50 379 SER A N 1
ATOM 2901 C CA . SER A 1 379 ? -3.724 -1.389 -29.455 1.00 95.50 379 SER A CA 1
ATOM 2902 C C . SER A 1 379 ? -3.983 -2.302 -28.252 1.00 95.50 379 SER A C 1
ATOM 2904 O O . SER A 1 379 ? -4.887 -3.131 -28.310 1.00 95.50 379 SER A O 1
ATOM 2906 N N . LEU A 1 380 ? -3.255 -2.128 -27.139 1.00 93.94 380 LEU A N 1
ATOM 2907 C CA . LEU A 1 380 ? -3.541 -2.866 -25.901 1.00 93.94 380 LEU A CA 1
ATOM 2908 C C . LEU A 1 380 ? -4.944 -2.557 -25.373 1.00 93.94 380 LEU A C 1
ATOM 2910 O O . LEU A 1 380 ? -5.683 -3.484 -25.050 1.00 93.94 380 LEU A O 1
ATOM 2914 N N . CYS A 1 381 ? -5.320 -1.281 -25.305 1.00 91.31 381 CYS A N 1
ATOM 2915 C CA . CYS A 1 381 ? -6.638 -0.861 -24.827 1.00 91.31 381 CYS A CA 1
ATOM 2916 C C . CYS A 1 381 ? -7.786 -1.363 -25.721 1.00 91.31 381 CYS A C 1
ATOM 2918 O O . CYS A 1 381 ? -8.869 -1.642 -25.214 1.00 91.31 381 CYS A O 1
ATOM 2920 N N . ASP A 1 382 ? -7.558 -1.482 -27.032 1.00 90.56 382 ASP A N 1
ATOM 2921 C CA . ASP A 1 382 ? -8.575 -1.916 -27.995 1.00 90.56 382 ASP A CA 1
ATOM 2922 C C . ASP A 1 382 ? -8.726 -3.442 -28.049 1.00 90.56 382 ASP A C 1
ATOM 2924 O O . ASP A 1 382 ? -9.836 -3.955 -28.207 1.00 90.56 382 ASP A O 1
ATOM 2928 N N . TRP A 1 383 ? -7.616 -4.182 -27.972 1.00 80.75 383 TRP A N 1
ATOM 2929 C CA . TRP A 1 383 ? -7.609 -5.637 -28.166 1.00 80.75 383 TRP A CA 1
ATOM 2930 C C . TRP A 1 383 ? -7.852 -6.420 -26.882 1.00 80.75 383 TRP A C 1
ATOM 2932 O O . TRP A 1 383 ? -8.343 -7.548 -26.932 1.00 80.75 383 TRP A O 1
ATOM 2942 N N . SER A 1 384 ? -7.531 -5.828 -25.735 1.00 73.81 384 SER A N 1
ATOM 2943 C CA . SER A 1 384 ? -7.554 -6.505 -24.444 1.00 73.81 384 SER A CA 1
ATOM 2944 C C . SER A 1 384 ? -8.380 -5.719 -23.427 1.00 73.81 384 SER A C 1
ATOM 2946 O O . SER A 1 384 ? -8.576 -4.515 -23.543 1.00 73.81 384 SER A O 1
ATOM 2948 N N . MET A 1 385 ? -8.863 -6.384 -22.375 1.00 84.81 385 MET A N 1
ATOM 29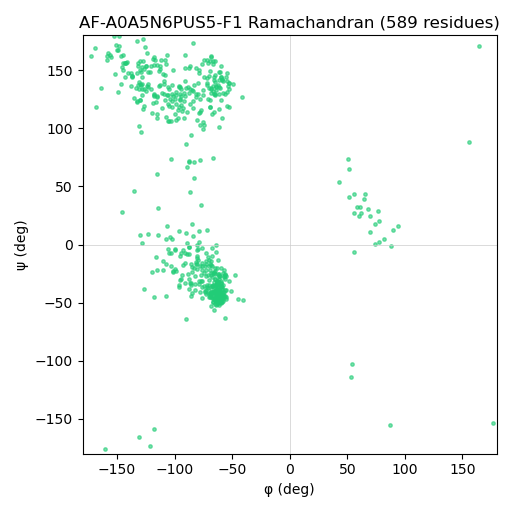49 C CA . MET A 1 385 ? -9.567 -5.712 -21.270 1.00 84.81 385 MET A CA 1
ATOM 2950 C C . MET A 1 385 ? -8.600 -4.994 -20.306 1.00 84.81 385 MET A C 1
ATOM 2952 O O . MET A 1 385 ? -8.831 -4.998 -19.094 1.00 84.81 385 MET A O 1
ATOM 2956 N N . VAL A 1 386 ? -7.490 -4.454 -20.812 1.00 93.62 386 VAL A N 1
ATOM 2957 C CA . VAL A 1 386 ? -6.480 -3.750 -20.017 1.00 93.62 386 VAL A CA 1
ATOM 2958 C C . VAL A 1 386 ? -7.038 -2.417 -19.530 1.00 93.62 386 VAL A C 1
ATOM 2960 O O . VAL A 1 386 ? -7.651 -1.665 -20.281 1.00 93.62 386 VAL A O 1
ATOM 2963 N N . ASN A 1 387 ? -6.814 -2.123 -18.252 1.00 94.81 387 ASN A N 1
ATOM 2964 C CA . ASN A 1 387 ? -7.223 -0.866 -17.626 1.00 94.81 387 ASN A CA 1
ATOM 2965 C C . ASN A 1 387 ? -6.086 -0.191 -16.841 1.00 94.81 387 ASN A C 1
ATOM 2967 O O . ASN A 1 387 ? -6.333 0.790 -16.152 1.00 94.81 387 ASN A O 1
ATOM 2971 N N . ALA A 1 388 ? -4.856 -0.696 -16.934 1.00 97.62 388 ALA A N 1
ATOM 2972 C CA . ALA A 1 388 ? -3.642 -0.067 -16.421 1.00 97.62 388 ALA A CA 1
ATOM 2973 C C . ALA A 1 388 ? -2.442 -0.510 -17.270 1.00 97.62 388 ALA A C 1
ATOM 2975 O O . ALA A 1 388 ? -2.416 -1.645 -17.742 1.00 97.62 388 ALA A O 1
ATOM 2976 N N . VAL A 1 389 ? -1.443 0.349 -17.472 1.00 98.00 389 VAL A N 1
ATOM 2977 C CA . VAL A 1 389 ? -0.329 0.066 -18.394 1.00 98.00 389 VAL A CA 1
ATOM 2978 C C . VAL A 1 389 ? 1.027 0.270 -17.728 1.00 98.00 389 VAL A C 1
ATOM 2980 O O . VAL A 1 389 ? 1.307 1.321 -17.159 1.00 98.00 389 VAL A O 1
ATOM 2983 N N . ALA A 1 390 ? 1.893 -0.733 -17.835 1.00 98.19 390 ALA A N 1
ATOM 2984 C CA . ALA A 1 390 ? 3.316 -0.598 -17.561 1.00 98.19 390 ALA A CA 1
ATOM 2985 C C . ALA A 1 390 ? 4.057 -0.344 -18.878 1.00 98.19 390 ALA A C 1
ATOM 2987 O O . ALA A 1 390 ? 3.868 -1.087 -19.843 1.00 98.19 390 ALA A O 1
ATOM 2988 N N . VAL A 1 391 ? 4.907 0.680 -18.925 1.00 98.25 391 VAL A N 1
ATOM 2989 C CA . VAL A 1 391 ? 5.763 0.966 -20.086 1.00 98.25 391 VAL A CA 1
ATOM 2990 C C . VAL A 1 391 ? 7.214 0.701 -19.720 1.00 98.25 391 VAL A C 1
ATOM 2992 O O . VAL A 1 391 ? 7.696 1.207 -18.710 1.00 98.25 391 VAL A O 1
ATOM 2995 N N . VAL A 1 392 ? 7.908 -0.057 -20.561 1.00 98.00 392 VAL A N 1
ATOM 2996 C CA . VAL A 1 392 ? 9.345 -0.293 -20.458 1.00 98.00 392 VAL A CA 1
ATOM 2997 C C . VAL A 1 392 ? 10.022 0.313 -21.676 1.00 98.00 392 VAL A C 1
ATOM 2999 O O . VAL A 1 392 ? 9.813 -0.166 -22.792 1.00 98.00 392 VAL A O 1
ATOM 3002 N N . ALA A 1 393 ? 10.818 1.363 -21.473 1.00 97.00 393 ALA A N 1
ATOM 3003 C CA . ALA A 1 393 ? 11.561 2.023 -22.544 1.00 97.00 393 ALA A CA 1
ATOM 3004 C C . ALA A 1 393 ? 13.063 1.746 -22.457 1.00 97.00 393 ALA A C 1
ATOM 3006 O O . ALA A 1 393 ? 13.613 1.653 -21.359 1.00 97.00 393 ALA A O 1
ATOM 3007 N N . ARG A 1 394 ? 13.741 1.646 -23.609 1.00 95.81 394 ARG A N 1
ATOM 3008 C CA . ARG A 1 394 ? 15.203 1.541 -23.648 1.00 95.81 394 ARG A CA 1
ATOM 3009 C C . ARG A 1 394 ? 15.804 2.920 -23.404 1.00 95.81 394 ARG A C 1
ATOM 3011 O O . ARG A 1 394 ? 15.621 3.834 -24.207 1.00 95.81 394 ARG A O 1
ATOM 3018 N N . PHE A 1 395 ? 16.529 3.065 -22.303 1.00 93.25 395 PHE A N 1
ATOM 3019 C CA . PHE A 1 395 ? 17.267 4.290 -21.993 1.00 93.25 395 PHE A CA 1
ATOM 3020 C C . PHE A 1 395 ? 18.686 4.206 -22.545 1.00 93.25 395 PHE A C 1
ATOM 3022 O O . PHE A 1 395 ? 19.195 3.099 -22.656 1.00 93.25 395 PHE A O 1
ATOM 3029 N N . PRO A 1 396 ? 19.348 5.322 -22.886 1.00 88.38 396 PRO A N 1
ATOM 3030 C CA . PRO A 1 396 ? 20.773 5.291 -23.185 1.00 88.38 396 PRO A CA 1
ATOM 3031 C C . PRO A 1 396 ? 21.547 4.873 -21.930 1.00 88.38 396 PRO A C 1
ATOM 3033 O O . PRO A 1 396 ? 21.251 5.364 -20.832 1.00 88.38 396 PRO A O 1
ATOM 3036 N N . ASP A 1 397 ? 22.510 3.969 -22.109 1.00 80.06 397 ASP A N 1
ATOM 3037 C CA . ASP A 1 397 ? 23.443 3.594 -21.048 1.00 80.06 397 ASP A CA 1
ATOM 3038 C C . ASP A 1 397 ? 24.328 4.800 -20.722 1.00 80.06 397 ASP A C 1
ATOM 3040 O O . ASP A 1 397 ? 24.763 5.519 -21.625 1.00 80.06 397 ASP A O 1
ATOM 3044 N N . ASP A 1 398 ? 24.545 5.045 -19.436 1.00 70.94 398 ASP A N 1
ATOM 3045 C CA . ASP A 1 398 ? 25.394 6.141 -18.982 1.00 70.94 398 ASP A CA 1
ATOM 3046 C C . ASP A 1 398 ? 26.877 5.778 -19.091 1.00 70.94 398 ASP A C 1
ATOM 3048 O O . ASP A 1 398 ? 27.271 4.625 -18.880 1.00 70.94 398 ASP A O 1
ATOM 3052 N N . ASP A 1 399 ? 27.709 6.782 -19.369 1.00 62.09 399 ASP A N 1
ATOM 3053 C CA . ASP A 1 399 ? 29.152 6.651 -19.217 1.00 62.09 399 ASP A CA 1
ATOM 3054 C C . ASP A 1 399 ? 29.485 6.448 -17.727 1.00 62.09 399 ASP A C 1
ATOM 3056 O O . ASP A 1 399 ? 28.888 7.063 -16.842 1.00 62.09 399 ASP A O 1
ATOM 3060 N N . VAL A 1 400 ? 30.445 5.564 -17.432 1.00 56.84 400 VAL A N 1
ATOM 3061 C CA . VAL A 1 400 ? 30.762 5.121 -16.056 1.00 56.84 400 VAL A CA 1
ATOM 3062 C C . VAL A 1 400 ? 31.105 6.296 -15.124 1.00 56.84 400 VAL A C 1
ATOM 3064 O O . VAL A 1 400 ? 30.808 6.234 -13.934 1.00 56.84 400 VAL A O 1
ATOM 3067 N N . ASP A 1 401 ? 31.665 7.376 -15.675 1.00 54.62 401 ASP A N 1
ATOM 3068 C CA . ASP A 1 401 ? 32.053 8.580 -14.935 1.00 54.62 401 ASP A CA 1
ATOM 3069 C C . ASP A 1 401 ? 30.849 9.460 -14.515 1.00 54.62 401 ASP A C 1
ATOM 3071 O O . ASP A 1 401 ? 30.943 10.175 -13.517 1.00 54.62 401 ASP A O 1
ATOM 3075 N N . ASP A 1 402 ? 29.705 9.384 -15.213 1.00 54.88 402 ASP A N 1
ATOM 3076 C CA . ASP A 1 402 ? 28.522 10.228 -14.956 1.00 54.88 402 ASP A CA 1
ATOM 3077 C C . ASP A 1 402 ? 27.609 9.667 -13.843 1.00 54.88 402 ASP A C 1
ATOM 3079 O O . ASP A 1 402 ? 26.886 10.419 -13.185 1.00 54.88 402 ASP A O 1
ATOM 3083 N N . VAL A 1 403 ? 27.651 8.353 -13.581 1.00 59.53 403 VAL A N 1
ATOM 3084 C CA . VAL A 1 403 ? 26.793 7.680 -12.574 1.00 59.53 403 VAL A CA 1
ATOM 3085 C C . VAL A 1 403 ? 27.479 7.519 -11.218 1.00 59.53 403 VAL A C 1
ATOM 3087 O O . VAL A 1 403 ? 26.839 7.141 -10.232 1.00 59.53 403 VAL A O 1
ATOM 3090 N N . ASP A 1 404 ? 28.782 7.788 -11.143 1.00 68.38 404 ASP A N 1
ATOM 3091 C CA . ASP A 1 404 ? 29.554 7.544 -9.929 1.00 68.38 404 ASP A CA 1
ATOM 3092 C C . ASP A 1 404 ? 29.081 8.446 -8.779 1.00 68.38 404 ASP A C 1
ATOM 3094 O O . ASP A 1 404 ? 28.936 7.967 -7.659 1.00 68.38 404 ASP A O 1
ATOM 3098 N N . GLU A 1 405 ? 28.712 9.711 -9.018 1.00 77.75 405 GLU A N 1
ATOM 3099 C CA . GLU A 1 405 ? 28.167 10.559 -7.946 1.00 77.75 405 GLU A CA 1
ATOM 3100 C C . GLU A 1 405 ? 26.804 10.059 -7.437 1.00 77.75 405 GLU A C 1
ATOM 3102 O O . GLU A 1 405 ? 26.632 9.902 -6.221 1.00 77.75 405 GLU A O 1
ATOM 3107 N N . TYR A 1 406 ? 25.877 9.726 -8.346 1.00 84.00 406 TYR A N 1
ATOM 3108 C CA . TYR A 1 406 ? 24.537 9.225 -8.004 1.00 84.00 406 TYR A CA 1
ATOM 3109 C C . TYR A 1 406 ? 24.606 7.928 -7.203 1.00 84.00 406 TYR A C 1
ATOM 3111 O O . TYR A 1 406 ? 24.003 7.804 -6.134 1.00 84.00 406 TYR A O 1
ATOM 3119 N N . ARG A 1 407 ? 25.452 6.987 -7.629 1.00 85.19 407 ARG A N 1
ATOM 3120 C CA . ARG A 1 407 ? 25.669 5.719 -6.919 1.00 85.19 407 ARG A CA 1
ATOM 3121 C C . ARG A 1 407 ? 26.306 5.914 -5.541 1.00 85.19 407 ARG A C 1
ATOM 3123 O O . ARG A 1 407 ? 26.063 5.098 -4.652 1.00 85.19 407 ARG A O 1
ATOM 3130 N N . GLN A 1 408 ? 27.042 7.006 -5.316 1.00 85.62 408 GLN A N 1
ATOM 3131 C CA . GLN A 1 408 ? 27.545 7.410 -3.994 1.00 85.62 408 GLN A CA 1
ATOM 3132 C C . GLN A 1 408 ? 26.523 8.211 -3.166 1.00 85.62 408 GLN A C 1
ATOM 3134 O O . GLN A 1 408 ? 26.855 8.694 -2.079 1.00 85.62 408 GLN A O 1
ATOM 3139 N N . GLY A 1 409 ? 25.274 8.332 -3.623 1.00 82.88 409 GLY A N 1
ATOM 3140 C CA . GLY A 1 409 ? 24.225 9.059 -2.915 1.00 82.88 409 GLY A CA 1
ATOM 3141 C C . GLY A 1 409 ? 24.344 10.577 -3.048 1.00 82.88 409 GLY A C 1
ATOM 3142 O O . GLY A 1 409 ? 23.945 11.294 -2.126 1.00 82.88 409 GLY A O 1
ATOM 3143 N N . LYS A 1 410 ? 24.909 11.068 -4.157 1.00 82.44 410 LYS A N 1
ATOM 3144 C CA . LYS A 1 410 ? 25.036 12.494 -4.478 1.00 82.44 410 LYS A CA 1
ATOM 3145 C C . LYS A 1 410 ? 24.505 12.784 -5.879 1.00 82.44 410 LYS A C 1
ATOM 3147 O O . LYS A 1 410 ? 24.669 11.984 -6.779 1.00 82.44 410 LYS A O 1
ATOM 3152 N N . GLY A 1 411 ? 23.947 13.965 -6.105 1.00 82.06 411 GLY A N 1
ATOM 3153 C CA . GLY A 1 411 ? 23.480 14.348 -7.439 1.00 82.06 411 GLY A CA 1
ATOM 3154 C C . GLY A 1 411 ? 22.045 13.904 -7.719 1.00 82.06 411 GLY A C 1
ATOM 3155 O O . GLY A 1 411 ? 21.229 13.807 -6.803 1.00 82.06 411 GLY A O 1
ATOM 3156 N N . ILE A 1 412 ? 21.718 13.737 -8.999 1.00 85.06 412 ILE A N 1
ATOM 3157 C CA . ILE A 1 412 ? 20.340 13.675 -9.496 1.00 85.06 412 ILE A CA 1
ATOM 3158 C C . ILE A 1 412 ? 20.186 12.450 -10.384 1.00 85.06 412 ILE A C 1
ATOM 3160 O O . ILE A 1 412 ? 21.040 12.197 -11.230 1.00 85.06 412 ILE A O 1
ATOM 3164 N N . ASP A 1 413 ? 19.071 11.743 -10.234 1.00 86.38 413 ASP A N 1
ATOM 3165 C CA . ASP A 1 413 ? 18.689 10.694 -11.170 1.00 86.38 413 ASP A CA 1
ATOM 3166 C C . ASP A 1 413 ? 18.334 11.299 -12.540 1.00 86.38 413 ASP A C 1
ATOM 3168 O O . ASP A 1 413 ? 17.334 12.010 -12.689 1.00 86.38 413 ASP A O 1
ATOM 3172 N N . LEU A 1 414 ? 19.164 11.014 -13.545 1.00 85.75 414 LEU A N 1
ATOM 3173 C CA . LEU A 1 414 ? 18.984 11.478 -14.921 1.00 85.75 414 LEU A CA 1
ATOM 3174 C C . LEU A 1 414 ? 17.838 10.768 -15.653 1.00 85.75 414 LEU A C 1
ATOM 3176 O O . LEU A 1 414 ? 17.326 11.299 -16.641 1.00 85.75 414 LEU A O 1
ATOM 3180 N N . LEU A 1 415 ? 17.441 9.577 -15.202 1.00 87.56 415 LEU A N 1
ATOM 3181 C CA . LEU A 1 415 ? 16.383 8.775 -15.813 1.00 87.56 415 LEU A CA 1
ATOM 3182 C C . LEU A 1 415 ? 15.012 9.350 -15.455 1.00 87.56 415 LEU A C 1
ATOM 3184 O O . LEU A 1 415 ? 14.171 9.565 -16.335 1.00 87.56 415 LEU A O 1
ATOM 3188 N N . ALA A 1 416 ? 14.850 9.664 -14.170 1.00 84.25 416 ALA A N 1
ATOM 3189 C CA . ALA A 1 416 ? 13.628 10.078 -13.493 1.00 84.25 416 ALA A CA 1
ATOM 3190 C C . ALA A 1 416 ? 12.756 11.053 -14.311 1.00 84.25 416 ALA A C 1
ATOM 3192 O O . ALA A 1 416 ? 11.547 10.863 -14.475 1.00 84.25 416 ALA A O 1
ATOM 3193 N N . GLY A 1 417 ? 13.368 12.103 -14.869 1.00 86.44 417 GLY A N 1
ATOM 3194 C CA . GLY A 1 417 ? 12.649 13.121 -15.638 1.00 86.44 417 GLY A CA 1
ATOM 3195 C C . GLY A 1 417 ? 11.962 12.574 -16.894 1.00 86.44 417 GLY A C 1
ATOM 3196 O O . GLY A 1 417 ? 10.843 12.976 -17.214 1.00 86.44 417 GLY A O 1
ATOM 3197 N N . VAL A 1 418 ? 12.596 11.639 -17.606 1.00 91.06 418 VAL A N 1
ATOM 3198 C CA . VAL A 1 418 ? 12.013 11.045 -18.820 1.00 91.06 418 VAL A CA 1
ATOM 3199 C C . VAL A 1 418 ? 10.969 9.986 -18.484 1.00 91.06 418 VAL A C 1
ATOM 3201 O O . VAL A 1 418 ? 9.961 9.887 -19.182 1.00 91.06 418 VAL A O 1
ATOM 3204 N N . GLU A 1 419 ? 11.149 9.239 -17.396 1.00 91.19 419 GLU A N 1
ATOM 3205 C CA . GLU A 1 419 ? 10.142 8.283 -16.919 1.00 91.19 419 GLU A CA 1
ATOM 3206 C C . GLU A 1 419 ? 8.797 8.965 -16.626 1.00 91.19 419 GLU A C 1
ATOM 3208 O O . GLU A 1 419 ? 7.726 8.470 -17.008 1.00 91.19 419 GLU A O 1
ATOM 3213 N N . ALA A 1 420 ? 8.858 10.148 -16.002 1.00 90.81 420 ALA A N 1
ATOM 3214 C CA . ALA A 1 420 ? 7.695 11.003 -15.801 1.00 90.81 420 ALA A CA 1
ATOM 3215 C C . ALA A 1 420 ? 7.079 11.416 -17.147 1.00 90.81 420 ALA A C 1
ATOM 3217 O O . ALA A 1 420 ? 5.885 11.234 -17.349 1.00 90.81 420 ALA A O 1
ATOM 3218 N N . ILE A 1 421 ? 7.878 11.871 -18.120 1.00 94.38 421 ILE A N 1
ATOM 3219 C CA . ILE A 1 421 ? 7.380 12.256 -19.456 1.00 94.38 421 ILE A CA 1
ATOM 3220 C C . ILE A 1 421 ? 6.648 11.101 -20.156 1.00 94.38 421 ILE A C 1
ATOM 3222 O O . ILE A 1 421 ? 5.587 11.319 -20.747 1.00 94.38 421 ILE A O 1
ATOM 3226 N N . ILE A 1 422 ? 7.190 9.883 -20.093 1.00 96.38 422 ILE A N 1
ATOM 3227 C CA . ILE A 1 422 ? 6.608 8.700 -20.740 1.00 96.38 422 ILE A CA 1
ATOM 3228 C C . ILE A 1 422 ? 5.255 8.355 -20.109 1.00 96.38 422 ILE A C 1
ATOM 3230 O O . ILE A 1 422 ? 4.252 8.233 -20.816 1.00 96.38 422 ILE A O 1
ATOM 3234 N N . SER A 1 423 ? 5.207 8.240 -18.781 1.00 96.25 423 SER A N 1
ATOM 3235 C CA . SER A 1 423 ? 3.967 7.927 -18.061 1.00 96.25 423 SER A CA 1
ATOM 3236 C C . SER A 1 423 ? 2.923 9.044 -18.189 1.00 96.25 423 SER A C 1
ATOM 3238 O O . SER A 1 423 ? 1.771 8.752 -18.515 1.00 96.25 423 SER A O 1
ATOM 3240 N N . HIS A 1 424 ? 3.319 10.318 -18.071 1.00 95.69 424 HIS A N 1
ATOM 3241 C CA . HIS A 1 424 ? 2.453 11.483 -18.303 1.00 95.69 424 HIS A CA 1
ATOM 3242 C C . HIS A 1 424 ? 1.819 11.447 -19.691 1.00 95.69 424 HIS A C 1
ATOM 3244 O O . HIS A 1 424 ? 0.625 11.714 -19.835 1.00 95.69 424 HIS A O 1
ATOM 3250 N N . LEU A 1 425 ? 2.603 11.129 -20.729 1.00 97.19 425 LEU A N 1
ATOM 3251 C CA . LEU A 1 425 ? 2.107 11.064 -22.099 1.00 97.19 425 LEU A CA 1
ATOM 3252 C C . LEU A 1 425 ? 0.991 10.019 -22.230 1.00 97.19 425 LEU A C 1
ATOM 3254 O O . LEU A 1 425 ? -0.033 10.297 -22.855 1.00 97.19 425 LEU A O 1
ATOM 3258 N N . VAL A 1 426 ? 1.146 8.849 -21.610 1.00 97.69 426 VAL A N 1
ATOM 3259 C CA . VAL A 1 426 ? 0.122 7.796 -21.624 1.00 97.69 426 VAL A CA 1
ATOM 3260 C C . VAL A 1 426 ? -1.113 8.215 -20.825 1.00 97.69 426 VAL A C 1
ATOM 3262 O O . VAL A 1 426 ? -2.219 8.226 -21.369 1.00 97.69 426 VAL A O 1
ATOM 3265 N N . VAL A 1 427 ? -0.947 8.633 -19.568 1.00 97.38 427 VAL A N 1
ATOM 3266 C CA . VAL A 1 427 ? -2.072 9.025 -18.702 1.00 97.38 427 VAL A CA 1
ATOM 3267 C C . VAL A 1 427 ? -2.872 10.174 -19.313 1.00 97.38 427 VAL A C 1
ATOM 3269 O O . VAL A 1 427 ? -4.103 10.143 -19.320 1.00 97.38 427 VAL A O 1
ATOM 3272 N N . LYS A 1 428 ? -2.198 11.171 -19.887 1.00 96.75 428 LYS A N 1
ATOM 3273 C CA . LYS A 1 428 ? -2.846 12.324 -20.520 1.00 96.75 428 LYS A CA 1
ATOM 3274 C C . LYS A 1 428 ? -3.734 11.938 -21.702 1.00 96.75 428 LYS A C 1
ATOM 3276 O O . LYS A 1 428 ? -4.801 12.532 -21.866 1.00 96.75 428 LYS A O 1
ATOM 3281 N N . ASN A 1 429 ? -3.304 10.980 -22.522 1.00 97.06 429 ASN A N 1
ATOM 3282 C CA . ASN A 1 429 ? -4.037 10.578 -23.724 1.00 97.06 429 ASN A CA 1
ATOM 3283 C C . ASN A 1 429 ? -5.127 9.539 -23.427 1.00 97.06 429 ASN A C 1
ATOM 3285 O O . ASN A 1 429 ? -6.239 9.673 -23.933 1.00 97.06 429 ASN A O 1
ATOM 3289 N N . PHE A 1 430 ? -4.837 8.547 -22.581 1.00 96.12 430 PHE A N 1
ATOM 3290 C CA . PHE A 1 430 ? -5.712 7.387 -22.369 1.00 96.12 430 PHE A CA 1
ATOM 3291 C C . PHE A 1 430 ? -6.516 7.432 -21.069 1.00 96.12 430 PHE A C 1
ATOM 3293 O O . PHE A 1 430 ? -7.531 6.750 -20.970 1.00 96.12 430 PHE A O 1
ATOM 3300 N N . ARG A 1 431 ? -6.109 8.253 -20.090 1.00 95.88 431 ARG A N 1
ATOM 3301 C CA . ARG A 1 431 ? -6.790 8.420 -18.789 1.00 95.88 431 ARG A CA 1
ATOM 3302 C C . ARG A 1 431 ? -6.927 7.122 -17.989 1.00 95.88 431 ARG A C 1
ATOM 3304 O O . ARG A 1 431 ? -7.872 6.961 -17.225 1.00 95.88 431 ARG A O 1
ATOM 3311 N N . ILE A 1 432 ? -5.958 6.229 -18.140 1.00 96.12 432 ILE A N 1
ATOM 3312 C CA . ILE A 1 432 ? -5.808 5.010 -17.343 1.00 96.12 432 ILE A CA 1
ATOM 3313 C C . ILE A 1 432 ? -4.510 5.089 -16.534 1.00 96.12 432 ILE A C 1
ATOM 3315 O O . ILE A 1 432 ? -3.588 5.791 -16.962 1.00 96.12 432 ILE A O 1
ATOM 3319 N N . PRO A 1 433 ? -4.403 4.388 -15.393 1.00 97.81 433 PRO A N 1
ATOM 3320 C CA . PRO A 1 433 ? -3.165 4.311 -14.633 1.00 97.81 433 PRO A CA 1
ATOM 3321 C C . PRO A 1 433 ? -1.996 3.838 -15.486 1.00 97.81 433 PRO A C 1
ATOM 3323 O O . PRO A 1 433 ? -2.088 2.823 -16.178 1.00 97.81 433 PRO A O 1
ATOM 3326 N N . CYS A 1 434 ? -0.888 4.568 -15.412 1.00 97.81 434 CYS A N 1
ATOM 3327 C CA . CYS A 1 434 ? 0.344 4.208 -16.090 1.00 97.81 434 CYS A CA 1
ATOM 3328 C C . CYS A 1 434 ? 1.537 4.420 -15.168 1.00 97.81 434 CYS A C 1
ATOM 3330 O O . CYS A 1 434 ? 1.579 5.377 -14.399 1.00 97.81 434 CYS A O 1
ATOM 3332 N N . ALA A 1 435 ? 2.525 3.544 -15.280 1.00 96.88 435 ALA A N 1
ATOM 3333 C CA . ALA A 1 435 ? 3.834 3.741 -14.683 1.00 96.88 435 ALA A CA 1
ATOM 3334 C C . ALA A 1 435 ? 4.914 3.167 -15.595 1.00 96.88 435 ALA A C 1
ATOM 3336 O O . ALA A 1 435 ? 4.632 2.415 -16.531 1.00 96.88 435 ALA A O 1
ATOM 3337 N N . HIS A 1 436 ? 6.143 3.589 -15.344 1.00 95.56 436 HIS A N 1
ATOM 3338 C CA . HIS A 1 436 ? 7.280 3.322 -16.202 1.00 95.56 436 HIS A CA 1
ATOM 3339 C C . HIS A 1 436 ? 8.371 2.568 -15.437 1.00 95.56 436 HIS A C 1
ATOM 3341 O O . HIS A 1 436 ? 8.519 2.769 -14.233 1.00 95.56 436 HIS A O 1
ATOM 3347 N N . ALA A 1 437 ? 9.109 1.717 -16.149 1.00 94.94 437 ALA A N 1
ATOM 3348 C CA . ALA A 1 437 ? 10.367 1.126 -15.705 1.00 94.94 437 ALA A CA 1
ATOM 3349 C C . ALA A 1 437 ? 11.425 1.289 -16.814 1.00 94.94 437 ALA A C 1
ATOM 3351 O O . ALA A 1 437 ? 11.118 1.003 -17.974 1.00 94.94 437 ALA A O 1
ATOM 3352 N N . PRO A 1 438 ? 12.662 1.720 -16.518 1.00 93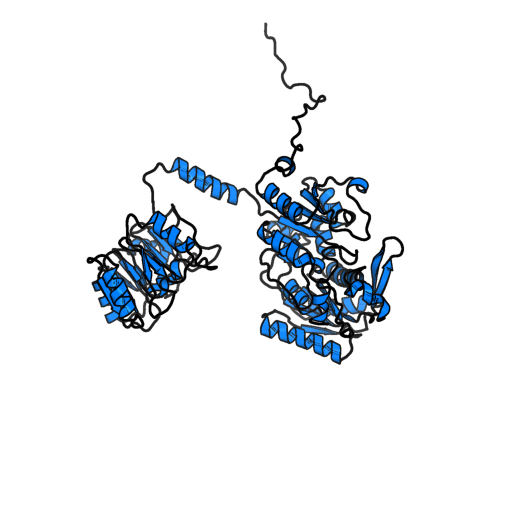.44 438 PRO A N 1
ATOM 3353 C CA . PRO A 1 438 ? 13.696 1.843 -17.530 1.00 93.44 438 PRO A CA 1
ATOM 3354 C C . PRO A 1 438 ? 14.320 0.475 -17.823 1.00 93.44 438 PRO A C 1
ATOM 3356 O O . PRO A 1 438 ? 14.606 -0.308 -16.918 1.00 93.44 438 PRO A O 1
ATOM 3359 N N . ALA A 1 439 ? 14.579 0.203 -19.101 1.00 93.44 439 ALA A N 1
ATOM 3360 C CA . ALA A 1 439 ? 15.433 -0.897 -19.526 1.00 93.44 439 ALA A CA 1
ATOM 3361 C C . ALA A 1 439 ? 16.862 -0.377 -19.720 1.00 93.44 439 ALA A C 1
ATOM 3363 O O . ALA A 1 439 ? 17.121 0.440 -20.611 1.00 93.44 439 ALA A O 1
ATOM 3364 N N . LEU A 1 440 ? 17.770 -0.869 -18.879 1.00 89.38 440 LEU A N 1
ATOM 3365 C CA . LEU A 1 440 ? 19.189 -0.520 -18.847 1.00 89.38 440 LEU A CA 1
ATOM 3366 C C . LEU A 1 440 ? 20.038 -1.787 -18.787 1.00 89.38 440 LEU A C 1
ATOM 3368 O O . LEU A 1 440 ? 19.599 -2.821 -18.268 1.00 89.38 440 LEU A O 1
ATOM 3372 N N . LEU A 1 441 ? 21.270 -1.704 -19.287 1.00 86.31 441 LEU A N 1
ATOM 3373 C CA . LEU A 1 441 ? 22.254 -2.740 -19.008 1.00 86.31 441 LEU A CA 1
ATOM 3374 C C . LEU A 1 441 ? 22.705 -2.655 -17.542 1.00 86.31 441 LEU A C 1
ATOM 3376 O O . LEU A 1 441 ? 22.826 -1.556 -16.996 1.00 86.31 441 LEU A O 1
ATOM 3380 N N . PRO A 1 442 ? 22.958 -3.800 -16.883 1.00 79.94 442 PRO A N 1
ATOM 3381 C CA . PRO A 1 442 ? 23.436 -3.789 -15.510 1.00 79.94 442 PRO A CA 1
ATOM 3382 C C . PRO A 1 442 ? 24.796 -3.077 -15.432 1.00 79.94 442 PRO A C 1
ATOM 3384 O O . PRO A 1 442 ? 25.708 -3.433 -16.190 1.00 79.94 442 PRO A O 1
ATOM 3387 N N . PRO A 1 443 ? 24.966 -2.104 -14.519 1.00 77.38 443 PRO A N 1
ATOM 3388 C CA . PRO A 1 443 ? 26.244 -1.437 -14.341 1.00 77.38 443 PRO A CA 1
ATOM 3389 C C . PRO A 1 443 ? 27.291 -2.401 -13.750 1.00 77.38 443 PRO A C 1
ATOM 3391 O O . PRO A 1 443 ? 26.950 -3.437 -13.168 1.00 77.38 443 PRO A O 1
ATOM 3394 N N . PRO A 1 444 ? 28.593 -2.078 -13.852 1.00 81.75 444 PRO A N 1
ATOM 3395 C CA . PRO A 1 444 ? 29.639 -2.849 -13.191 1.00 81.75 444 PRO A CA 1
ATOM 3396 C C . PRO A 1 444 ? 29.440 -2.890 -11.669 1.00 81.75 444 PRO A C 1
ATOM 3398 O O . PRO A 1 444 ? 29.085 -1.884 -11.044 1.00 81.75 444 PRO A O 1
ATOM 3401 N N . LEU A 1 445 ? 29.735 -4.046 -11.067 1.00 83.00 445 LEU A N 1
ATOM 3402 C CA . LEU A 1 445 ? 29.686 -4.230 -9.616 1.00 83.00 445 LEU A CA 1
ATOM 3403 C C . LEU A 1 445 ? 30.690 -3.309 -8.912 1.00 83.00 445 LEU A C 1
ATOM 3405 O O . LEU A 1 445 ? 31.849 -3.214 -9.317 1.00 83.00 445 LEU A O 1
ATOM 3409 N N . THR A 1 446 ? 30.266 -2.700 -7.805 1.00 81.94 446 THR A N 1
ATOM 3410 C CA . THR A 1 446 ? 31.113 -1.849 -6.961 1.00 81.94 446 THR A CA 1
ATOM 3411 C C . THR A 1 446 ? 30.959 -2.205 -5.484 1.00 81.94 446 THR A C 1
ATOM 3413 O O . THR A 1 446 ? 29.896 -2.627 -5.038 1.00 81.94 446 THR A O 1
ATOM 3416 N N . GLN A 1 447 ? 32.036 -2.044 -4.710 1.00 81.69 447 GLN A N 1
ATOM 3417 C CA . GLN A 1 447 ? 32.013 -2.199 -3.248 1.00 81.69 447 GLN A CA 1
ATOM 3418 C C . GLN A 1 447 ? 31.715 -0.880 -2.520 1.00 81.69 447 GLN A C 1
ATOM 3420 O O . GLN A 1 447 ? 31.377 -0.897 -1.340 1.00 81.69 447 GLN A O 1
ATOM 3425 N N . SER A 1 448 ? 31.834 0.257 -3.212 1.00 83.62 448 SER A N 1
ATOM 3426 C CA . SER A 1 448 ? 31.546 1.587 -2.671 1.00 83.62 448 SER A CA 1
ATOM 3427 C C . SER A 1 448 ? 30.195 2.043 -3.203 1.00 83.62 448 SER A C 1
ATOM 3429 O O . SER A 1 448 ? 30.142 2.853 -4.117 1.00 83.62 448 SER A O 1
ATOM 3431 N N . LEU A 1 449 ? 29.103 1.473 -2.701 1.00 87.94 449 LEU A N 1
ATOM 3432 C CA . LEU A 1 449 ? 27.746 1.865 -3.084 1.00 87.94 449 LEU A CA 1
ATOM 3433 C C . LEU A 1 449 ? 27.035 2.515 -1.900 1.00 87.94 449 LEU A C 1
ATOM 3435 O O . LEU A 1 449 ? 27.112 2.017 -0.773 1.00 87.94 449 LEU A O 1
ATOM 3439 N N . CYS A 1 450 ? 26.310 3.603 -2.147 1.00 90.00 450 CYS A N 1
ATOM 3440 C CA . CYS A 1 450 ? 25.437 4.184 -1.139 1.00 90.00 450 CYS A CA 1
ATOM 3441 C C . CYS A 1 450 ? 24.252 3.246 -0.847 1.00 90.00 450 CYS A C 1
ATOM 3443 O O . CYS A 1 450 ? 23.578 2.794 -1.771 1.00 90.00 450 CYS A O 1
ATOM 3445 N N . PRO A 1 451 ? 23.897 3.005 0.427 1.00 90.81 451 PRO A N 1
ATOM 3446 C CA . PRO A 1 451 ? 22.707 2.223 0.759 1.00 90.81 451 PRO A CA 1
ATOM 3447 C C . PRO A 1 451 ? 21.399 2.756 0.149 1.00 90.81 451 PRO A C 1
ATOM 3449 O O . PRO A 1 451 ? 20.474 1.974 -0.041 1.00 90.81 451 PRO A O 1
ATOM 3452 N N . LYS A 1 452 ? 21.311 4.060 -0.161 1.00 88.88 452 LYS A N 1
ATOM 3453 C CA . LYS A 1 452 ? 20.118 4.674 -0.770 1.00 88.88 452 LYS A CA 1
ATOM 3454 C C . LYS A 1 452 ? 19.895 4.256 -2.227 1.00 88.88 452 LYS A C 1
ATOM 3456 O O . LYS A 1 452 ? 18.749 4.096 -2.615 1.00 88.88 452 LYS A O 1
ATOM 3461 N N . SER A 1 453 ? 20.960 4.042 -2.999 1.00 87.56 453 SER A N 1
ATOM 3462 C CA . SER A 1 453 ? 20.900 3.596 -4.402 1.00 87.56 453 SER A CA 1
ATOM 3463 C C . SER A 1 453 ? 20.946 2.069 -4.542 1.00 87.56 453 SER A C 1
ATOM 3465 O O . SER A 1 453 ? 20.738 1.522 -5.620 1.00 87.56 453 SER A O 1
ATOM 3467 N N . ALA A 1 454 ? 21.184 1.342 -3.445 1.00 89.19 454 ALA A N 1
ATOM 3468 C CA . ALA A 1 454 ? 21.394 -0.104 -3.473 1.00 89.19 454 ALA A CA 1
ATOM 3469 C C . ALA A 1 454 ? 20.201 -0.922 -3.982 1.00 89.19 454 ALA A C 1
ATOM 3471 O O . ALA A 1 454 ? 20.400 -2.028 -4.482 1.00 89.19 454 ALA A O 1
ATOM 3472 N N . ALA A 1 455 ? 18.975 -0.400 -3.873 1.00 88.44 455 ALA A N 1
ATOM 3473 C CA . ALA A 1 455 ? 17.784 -1.081 -4.378 1.00 88.44 455 ALA A CA 1
ATOM 3474 C C . ALA A 1 455 ? 17.856 -1.330 -5.896 1.00 88.44 455 ALA A C 1
ATOM 3476 O O . ALA A 1 455 ? 17.386 -2.362 -6.375 1.00 88.44 455 ALA A O 1
ATOM 3477 N N . GLU A 1 456 ? 18.487 -0.418 -6.631 1.00 85.75 456 GLU A N 1
ATOM 3478 C CA . GLU A 1 456 ? 18.581 -0.421 -8.094 1.00 85.75 456 GLU A CA 1
ATOM 3479 C C . GLU A 1 456 ? 19.542 -1.506 -8.606 1.00 85.75 456 GLU A C 1
ATOM 3481 O O . GLU A 1 456 ? 19.334 -2.076 -9.676 1.00 85.75 456 GLU A O 1
ATOM 3486 N N . GLU A 1 457 ? 20.533 -1.891 -7.794 1.00 83.81 457 GLU A N 1
ATOM 3487 C CA . GLU A 1 457 ? 21.475 -2.977 -8.105 1.00 83.81 457 GLU A CA 1
ATOM 3488 C C . GLU A 1 457 ? 20.864 -4.373 -7.926 1.00 83.81 457 GLU A C 1
ATOM 3490 O O . GLU A 1 457 ? 21.356 -5.348 -8.497 1.00 83.81 457 GLU A O 1
ATOM 3495 N N . LEU A 1 458 ? 19.799 -4.502 -7.122 1.00 79.62 458 LEU A N 1
ATOM 3496 C CA . LEU A 1 458 ? 19.181 -5.803 -6.846 1.00 79.62 458 LEU A CA 1
ATOM 3497 C C . LEU A 1 458 ? 18.510 -6.385 -8.096 1.00 79.62 458 LEU A C 1
ATOM 3499 O O . LEU A 1 458 ? 18.462 -7.607 -8.237 1.00 79.62 458 LEU A O 1
ATOM 3503 N N . GLY A 1 459 ? 18.055 -5.528 -9.018 1.00 71.12 459 GLY A N 1
ATOM 3504 C CA . GLY A 1 459 ? 17.551 -5.941 -10.323 1.00 71.12 459 GLY A CA 1
ATOM 3505 C C . GLY A 1 459 ? 17.350 -4.787 -11.297 1.00 71.12 459 GLY A C 1
ATOM 3506 O O . GLY A 1 459 ? 16.461 -3.957 -11.132 1.00 71.12 459 GLY A O 1
ATOM 3507 N N . TYR A 1 460 ? 18.097 -4.849 -12.396 1.00 70.94 460 TYR A N 1
ATOM 3508 C CA . TYR A 1 460 ? 18.209 -3.850 -13.468 1.00 70.94 460 TYR A CA 1
ATOM 3509 C C . TYR A 1 460 ? 16.979 -3.720 -14.389 1.00 70.94 460 TYR A C 1
ATOM 3511 O O . TYR A 1 460 ? 17.062 -3.114 -15.451 1.00 70.94 460 TYR A O 1
ATOM 3519 N N . THR A 1 461 ? 15.836 -4.309 -14.021 1.00 87.81 461 THR A N 1
ATOM 3520 C CA . THR A 1 461 ? 14.584 -4.160 -14.790 1.00 87.81 461 THR A CA 1
ATOM 3521 C C . THR A 1 461 ? 13.623 -3.160 -14.169 1.00 87.81 461 THR A C 1
ATOM 3523 O O . THR A 1 461 ? 12.731 -2.701 -14.869 1.00 87.81 461 THR A O 1
ATOM 3526 N N . PHE A 1 462 ? 13.738 -2.880 -12.859 1.00 91.69 462 PHE A N 1
ATOM 3527 C CA . PHE A 1 462 ? 12.862 -1.985 -12.072 1.00 91.69 462 PHE A CA 1
ATOM 3528 C C . PHE A 1 462 ? 11.348 -2.304 -12.101 1.00 91.69 462 PHE A C 1
ATOM 3530 O O . PHE A 1 462 ? 10.556 -1.734 -11.353 1.00 91.69 462 PHE A O 1
ATOM 3537 N N . LEU A 1 463 ? 10.943 -3.261 -12.928 1.00 94.94 463 LEU A N 1
ATOM 3538 C CA . LEU A 1 463 ? 9.577 -3.590 -13.286 1.00 94.94 463 LEU A CA 1
ATOM 3539 C C . LEU A 1 463 ? 8.741 -4.241 -12.163 1.00 94.94 463 LEU A C 1
ATOM 3541 O O . LEU A 1 463 ? 7.532 -4.001 -12.151 1.00 94.94 463 LEU A O 1
ATOM 3545 N N . PRO A 1 464 ? 9.288 -5.024 -11.202 1.00 94.69 464 PRO A N 1
ATOM 3546 C CA . PRO A 1 464 ? 8.456 -5.685 -10.194 1.00 94.69 464 PRO A CA 1
ATOM 3547 C C . PRO A 1 464 ? 7.598 -4.722 -9.363 1.00 94.69 464 PRO A C 1
ATOM 3549 O O . PRO A 1 464 ? 6.393 -4.941 -9.223 1.00 94.69 464 PRO A O 1
ATOM 3552 N N . CYS A 1 465 ? 8.191 -3.642 -8.838 1.00 93.88 465 CYS A N 1
ATOM 3553 C CA . CYS A 1 465 ? 7.463 -2.667 -8.022 1.00 93.88 465 CYS A CA 1
ATOM 3554 C C . CYS A 1 465 ? 6.414 -1.886 -8.832 1.00 93.88 465 CYS A C 1
ATOM 3556 O O . CYS A 1 465 ? 5.318 -1.637 -8.331 1.00 93.88 465 CYS A O 1
ATOM 3558 N N . VAL A 1 466 ? 6.705 -1.595 -10.105 1.00 96.06 466 VAL A N 1
ATOM 3559 C CA . VAL A 1 466 ? 5.782 -0.946 -11.047 1.00 96.06 466 VAL A CA 1
ATOM 3560 C C . VAL A 1 466 ? 4.540 -1.804 -11.267 1.00 96.06 466 VAL A C 1
ATOM 3562 O O . VAL A 1 466 ? 3.418 -1.315 -11.133 1.00 96.06 466 VAL A O 1
ATOM 3565 N N . LEU A 1 467 ? 4.720 -3.097 -11.551 1.00 96.81 467 LEU A N 1
ATOM 3566 C CA . LEU A 1 467 ? 3.606 -4.026 -11.750 1.00 96.81 467 LEU A CA 1
ATOM 3567 C C . LEU A 1 467 ? 2.773 -4.185 -10.473 1.00 96.81 467 LEU A C 1
ATOM 3569 O O . LEU A 1 467 ? 1.543 -4.175 -10.540 1.00 96.81 467 LEU A O 1
ATOM 3573 N N . ALA A 1 468 ? 3.426 -4.288 -9.311 1.00 95.06 468 ALA A N 1
ATOM 3574 C CA . ALA A 1 468 ? 2.745 -4.392 -8.022 1.00 95.06 468 ALA A CA 1
ATOM 3575 C C . ALA A 1 468 ? 1.929 -3.129 -7.688 1.00 95.06 468 ALA A C 1
ATOM 3577 O O . ALA A 1 468 ? 0.794 -3.239 -7.225 1.00 95.06 468 ALA A O 1
ATOM 3578 N N . GLY A 1 469 ? 2.474 -1.938 -7.957 1.00 95.50 469 GLY A N 1
ATOM 3579 C CA . GLY A 1 469 ? 1.772 -0.666 -7.774 1.00 95.50 469 GLY A CA 1
ATOM 3580 C C . GLY A 1 469 ? 0.574 -0.520 -8.713 1.00 95.50 469 GLY A C 1
ATOM 3581 O O . GLY A 1 469 ? -0.536 -0.220 -8.270 1.00 95.50 469 GLY A O 1
ATOM 3582 N N . LEU A 1 470 ? 0.766 -0.812 -10.003 1.00 97.06 470 LEU A N 1
ATOM 3583 C CA . LEU A 1 470 ? -0.293 -0.725 -11.012 1.00 97.06 470 LEU A CA 1
ATOM 3584 C C . LEU A 1 470 ? -1.432 -1.715 -10.784 1.00 97.06 470 LEU A C 1
ATOM 3586 O O . LEU A 1 470 ? -2.569 -1.394 -11.124 1.00 97.06 470 LEU A O 1
ATOM 3590 N N . ALA A 1 471 ? -1.169 -2.878 -10.185 1.00 95.44 471 ALA A N 1
ATOM 3591 C CA . ALA A 1 471 ? -2.205 -3.865 -9.892 1.00 95.44 471 ALA A CA 1
ATOM 3592 C C . ALA A 1 471 ? -3.340 -3.306 -9.014 1.00 95.44 471 ALA A C 1
ATOM 3594 O O . ALA A 1 471 ? -4.473 -3.751 -9.165 1.00 95.44 471 ALA A O 1
ATOM 3595 N N . ASN A 1 472 ? -3.060 -2.306 -8.168 1.00 93.69 472 ASN A N 1
ATOM 3596 C CA . ASN A 1 472 ? -4.035 -1.690 -7.257 1.00 93.69 472 ASN A CA 1
ATOM 3597 C C . ASN A 1 472 ? -4.174 -0.166 -7.443 1.00 93.69 472 ASN A C 1
ATOM 3599 O O . ASN A 1 472 ? -4.807 0.505 -6.627 1.00 93.69 472 ASN A O 1
ATOM 3603 N N . ALA A 1 473 ? -3.574 0.404 -8.491 1.00 97.00 473 ALA A N 1
ATOM 3604 C CA . ALA A 1 473 ? -3.669 1.835 -8.770 1.00 97.00 473 ALA A CA 1
ATOM 3605 C C . ALA A 1 473 ? -5.138 2.257 -8.991 1.00 97.00 473 ALA A C 1
ATOM 3607 O O . ALA A 1 473 ? -5.863 1.573 -9.718 1.00 97.00 473 ALA A O 1
ATOM 3608 N N . PRO A 1 474 ? -5.611 3.369 -8.399 1.00 96.94 474 PRO A N 1
ATOM 3609 C CA . PRO A 1 474 ? -6.986 3.808 -8.591 1.00 96.94 474 PRO A CA 1
ATOM 3610 C C . PRO A 1 474 ? -7.237 4.210 -10.046 1.00 96.94 474 PRO A C 1
ATOM 3612 O O . PRO A 1 474 ? -6.374 4.799 -10.692 1.00 96.94 474 PRO A O 1
ATOM 3615 N N . GLN A 1 475 ? -8.446 3.955 -10.533 1.00 96.31 475 GLN A N 1
ATOM 3616 C CA . GLN A 1 475 ? -8.902 4.422 -11.840 1.00 96.31 475 GLN A CA 1
ATOM 3617 C C . GLN A 1 475 ? -9.253 5.912 -11.798 1.00 96.31 475 GLN A C 1
ATOM 3619 O O . GLN A 1 475 ? -9.577 6.461 -10.741 1.00 96.31 475 GLN A O 1
ATOM 3624 N N . TYR A 1 476 ? -9.195 6.579 -12.950 1.00 95.56 476 TYR A N 1
ATOM 3625 C CA . TYR A 1 476 ? -9.421 8.021 -13.046 1.00 95.56 476 TYR A CA 1
ATOM 3626 C C . TYR A 1 476 ? -10.820 8.318 -13.585 1.00 95.56 476 TYR A C 1
ATOM 3628 O O . TYR A 1 476 ? -11.153 7.989 -14.721 1.00 95.56 476 TYR A O 1
ATOM 3636 N N . LEU A 1 477 ? -11.643 8.991 -12.783 1.00 92.56 477 LEU A N 1
ATOM 3637 C CA . LEU A 1 477 ? -12.961 9.460 -13.204 1.00 92.56 477 LEU A CA 1
ATOM 3638 C C . LEU A 1 477 ? -12.859 10.909 -13.678 1.00 92.56 477 LEU A C 1
ATOM 3640 O O . LEU A 1 477 ? -12.410 11.778 -12.931 1.00 92.56 477 LEU A O 1
ATOM 3644 N N . THR A 1 478 ? -13.307 11.192 -14.904 1.00 88.19 478 THR A N 1
ATOM 3645 C CA . THR A 1 478 ? -13.255 12.552 -15.481 1.00 88.19 478 THR A CA 1
ATOM 3646 C C . THR A 1 478 ? -14.610 13.244 -15.580 1.00 88.19 478 THR A C 1
ATOM 3648 O O . THR A 1 478 ? -14.668 14.460 -15.761 1.00 88.19 478 THR A O 1
ATOM 3651 N N . ASN A 1 479 ? -15.709 12.494 -15.484 1.00 81.62 479 ASN A N 1
ATOM 3652 C CA . ASN A 1 479 ? -17.057 13.044 -15.574 1.00 81.62 479 ASN A CA 1
ATOM 3653 C C . ASN A 1 479 ? -17.602 13.326 -14.176 1.00 81.62 479 ASN A C 1
ATOM 3655 O O . ASN A 1 479 ? -17.702 12.436 -13.337 1.00 81.62 479 ASN A O 1
ATOM 3659 N N . LYS A 1 480 ? -18.023 14.571 -13.942 1.00 73.94 480 LYS A N 1
ATOM 3660 C CA . LYS A 1 480 ? -18.526 15.012 -12.631 1.00 73.94 480 LYS A CA 1
ATOM 3661 C C . LYS A 1 480 ? -19.820 14.316 -12.193 1.00 73.94 480 LYS A C 1
ATOM 3663 O O . LYS A 1 480 ? -20.096 14.285 -11.000 1.00 73.94 480 LYS A O 1
ATOM 3668 N N . SER A 1 481 ? -20.603 13.774 -13.130 1.00 64.06 481 SER A N 1
ATOM 3669 C CA . SER A 1 481 ? -21.780 12.941 -12.833 1.00 64.06 481 SER A CA 1
ATOM 3670 C C . SER A 1 481 ? -21.408 11.683 -12.052 1.00 64.06 481 SER A C 1
ATOM 3672 O O . SER A 1 481 ? -22.133 11.271 -11.151 1.00 64.06 481 SER A O 1
ATOM 3674 N N . ASP A 1 482 ? -20.244 11.118 -12.361 1.00 63.69 482 ASP A N 1
ATOM 3675 C CA . ASP A 1 482 ? -19.810 9.815 -11.861 1.00 63.69 482 ASP A CA 1
ATOM 3676 C C . ASP A 1 482 ? -19.231 9.943 -10.443 1.00 63.69 482 ASP A C 1
ATOM 3678 O O . ASP A 1 482 ? -19.134 8.961 -9.710 1.00 63.69 482 ASP A O 1
ATOM 3682 N N . PHE A 1 483 ? -18.917 11.176 -10.020 1.00 70.75 483 PHE A N 1
ATOM 3683 C CA . PHE A 1 483 ? -18.385 11.478 -8.689 1.00 70.75 483 PHE A CA 1
ATOM 3684 C C . PHE A 1 483 ? -19.428 11.246 -7.586 1.00 70.75 483 PHE A C 1
ATOM 3686 O O . PHE A 1 483 ? -19.067 11.039 -6.435 1.00 70.75 483 PHE A O 1
ATOM 3693 N N . GLN A 1 484 ? -20.722 11.303 -7.922 1.00 57.56 484 GLN A N 1
ATOM 3694 C CA . GLN A 1 484 ? -21.820 11.153 -6.958 1.00 57.56 484 GLN A CA 1
ATOM 3695 C C . GLN A 1 484 ? -22.327 9.712 -6.827 1.00 57.56 484 GLN A C 1
ATOM 3697 O O . GLN A 1 484 ? -23.016 9.405 -5.859 1.00 57.56 484 GLN A O 1
ATOM 3702 N N . GLN A 1 485 ? -22.026 8.846 -7.799 1.00 54.50 485 GLN A N 1
ATOM 3703 C CA . GLN A 1 485 ? -22.552 7.476 -7.857 1.00 54.50 485 GLN A CA 1
ATOM 3704 C C . GLN A 1 485 ? -21.549 6.422 -7.375 1.00 54.50 485 GLN A C 1
ATOM 3706 O O . GLN A 1 485 ? -21.964 5.358 -6.924 1.00 54.50 485 GLN A O 1
ATOM 3711 N N . ASN A 1 486 ? -20.248 6.723 -7.426 1.00 59.09 486 ASN A N 1
ATOM 3712 C CA . ASN A 1 486 ? -19.182 5.793 -7.068 1.00 59.09 486 ASN A CA 1
ATOM 3713 C C . ASN A 1 486 ? -18.483 6.213 -5.769 1.00 59.09 486 ASN A C 1
ATOM 3715 O O . ASN A 1 486 ? -18.302 7.404 -5.514 1.00 59.09 486 ASN A O 1
ATOM 3719 N N . SER A 1 487 ? -18.023 5.235 -4.981 1.00 76.56 487 SER A N 1
ATOM 3720 C CA . SER A 1 487 ? -17.118 5.438 -3.839 1.00 76.56 487 SER A CA 1
ATOM 3721 C C . SER A 1 487 ? -15.744 5.925 -4.324 1.00 76.56 487 SER A C 1
ATOM 3723 O O . SER A 1 487 ? -14.790 5.154 -4.404 1.00 76.56 487 SER A O 1
ATOM 3725 N N . CYS A 1 488 ? -15.661 7.193 -4.724 1.00 89.12 488 CYS A N 1
ATOM 3726 C CA . CYS A 1 488 ? -14.460 7.837 -5.244 1.00 89.12 488 CYS A CA 1
ATOM 3727 C C . CYS A 1 488 ? -13.931 8.897 -4.272 1.00 89.12 488 CYS A C 1
ATOM 3729 O O . CYS A 1 488 ? -14.662 9.407 -3.426 1.00 89.12 488 CYS A O 1
ATOM 3731 N N . ILE A 1 489 ? -12.648 9.216 -4.411 1.00 92.88 489 ILE A N 1
ATOM 3732 C CA . ILE A 1 489 ? -11.963 10.267 -3.667 1.00 92.88 489 ILE A CA 1
ATOM 3733 C C . ILE A 1 489 ? -11.843 11.476 -4.584 1.00 92.88 489 ILE A C 1
ATOM 3735 O O . ILE A 1 489 ? -11.333 11.373 -5.704 1.00 92.88 489 ILE A O 1
ATOM 3739 N N . VAL A 1 490 ? -12.284 12.634 -4.107 1.00 93.69 490 VAL A N 1
ATOM 3740 C CA . VAL A 1 490 ? -12.124 13.919 -4.791 1.00 93.69 490 VAL A CA 1
ATOM 3741 C C . VAL A 1 490 ? -11.090 14.770 -4.068 1.00 93.69 490 VAL A C 1
ATOM 3743 O O . VAL A 1 490 ? -10.835 14.614 -2.880 1.00 93.69 490 VAL A O 1
ATOM 3746 N N . ALA A 1 491 ? -10.507 15.756 -4.744 1.00 93.62 491 ALA A N 1
ATOM 3747 C CA . ALA A 1 491 ? -9.491 16.597 -4.112 1.00 93.62 491 ALA A CA 1
ATOM 3748 C C . ALA A 1 491 ? -10.015 17.505 -2.983 1.00 93.62 491 ALA A C 1
ATOM 3750 O O . ALA A 1 491 ? -9.239 18.268 -2.416 1.00 93.62 491 ALA A O 1
ATOM 3751 N N . GLY A 1 492 ? -11.323 17.522 -2.706 1.00 91.56 492 GLY A N 1
ATOM 3752 C CA . GLY A 1 492 ? -11.875 18.122 -1.485 1.00 91.56 492 GLY A CA 1
ATOM 3753 C C . GLY A 1 492 ? -11.699 17.232 -0.250 1.00 91.56 492 GLY A C 1
ATOM 3754 O O . GLY A 1 492 ? -11.737 17.738 0.869 1.00 91.56 492 GLY A O 1
ATOM 3755 N N . ASP A 1 493 ? -11.452 15.937 -0.449 1.00 92.56 493 ASP A N 1
ATOM 3756 C CA . ASP A 1 493 ? -11.274 14.949 0.617 1.00 92.56 493 ASP A CA 1
ATOM 3757 C C . ASP A 1 493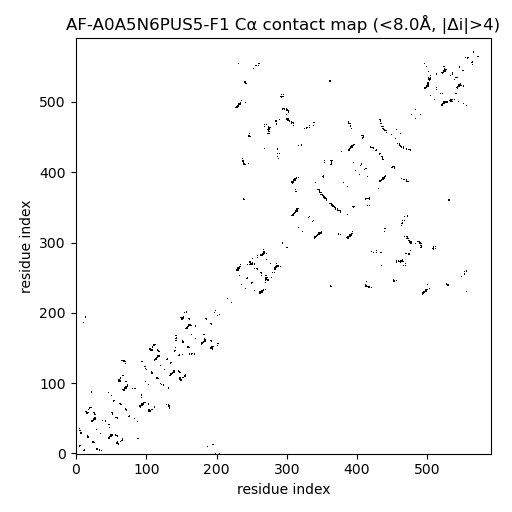 ? -9.872 14.991 1.232 1.00 92.56 493 ASP A C 1
ATOM 3759 O O . ASP A 1 493 ? -9.663 14.450 2.308 1.00 92.56 493 ASP A O 1
ATOM 3763 N N . VAL A 1 494 ? -8.923 15.675 0.585 1.00 96.56 494 VAL A N 1
ATOM 3764 C CA . VAL A 1 494 ? -7.549 15.830 1.074 1.00 96.56 494 VAL A CA 1
ATOM 3765 C C . VAL A 1 494 ? -7.514 16.755 2.290 1.00 96.56 494 VAL A C 1
ATOM 3767 O O . VAL A 1 494 ? -7.969 17.898 2.234 1.00 96.56 494 VAL A O 1
ATOM 3770 N N . ASP A 1 495 ? -6.933 16.267 3.382 1.00 96.81 495 ASP A N 1
ATOM 3771 C CA . ASP A 1 495 ? -6.730 17.005 4.628 1.00 96.81 495 ASP A CA 1
ATOM 3772 C C . ASP A 1 495 ? -5.337 17.626 4.710 1.00 96.81 495 ASP A C 1
ATOM 3774 O O . ASP A 1 495 ? -5.200 18.732 5.228 1.00 96.81 495 ASP A O 1
ATOM 3778 N N . SER A 1 496 ? -4.306 16.939 4.205 1.00 97.88 496 SER A N 1
ATOM 3779 C CA . SER A 1 496 ? -2.913 17.393 4.298 1.00 97.88 496 SER A CA 1
ATOM 3780 C C . SER A 1 496 ? -2.066 17.033 3.090 1.00 97.88 496 SER A C 1
ATOM 3782 O O . SER A 1 496 ? -2.270 15.985 2.482 1.00 97.88 496 SER A O 1
ATOM 3784 N N . ILE A 1 497 ? -1.036 17.831 2.831 1.00 98.12 497 ILE A N 1
ATOM 3785 C CA . ILE A 1 497 ? -0.034 17.598 1.791 1.00 98.12 497 ILE A CA 1
ATOM 3786 C C . ILE A 1 497 ? 1.346 17.703 2.425 1.00 98.12 497 ILE A C 1
ATOM 3788 O O . ILE A 1 497 ? 1.597 18.647 3.166 1.00 98.12 497 ILE A O 1
ATOM 3792 N N . ILE A 1 498 ? 2.233 16.759 2.130 1.00 98.56 498 ILE A N 1
ATOM 3793 C CA . ILE A 1 498 ? 3.626 16.768 2.582 1.00 98.56 498 ILE A CA 1
ATOM 3794 C C . ILE A 1 498 ? 4.535 16.825 1.360 1.00 98.56 498 ILE A C 1
ATOM 3796 O O . ILE A 1 498 ? 4.369 16.022 0.441 1.00 98.56 498 ILE A O 1
ATOM 3800 N N . LEU A 1 499 ? 5.490 17.756 1.363 1.00 98.12 499 LEU A N 1
ATOM 3801 C CA . LEU A 1 499 ? 6.428 17.964 0.260 1.00 98.12 499 LEU A CA 1
ATOM 3802 C C . LEU A 1 499 ? 7.753 18.615 0.712 1.00 98.12 499 LEU A C 1
ATOM 3804 O O . LEU A 1 499 ? 7.790 19.234 1.783 1.00 98.12 499 LEU A O 1
ATOM 3808 N N . PRO A 1 500 ? 8.830 18.518 -0.094 1.00 97.81 500 PRO A N 1
ATOM 3809 C CA . PRO A 1 500 ? 10.054 19.300 0.089 1.00 97.81 500 PRO A CA 1
ATOM 3810 C C . PRO A 1 500 ? 9.794 20.811 0.149 1.00 97.81 500 PRO A C 1
ATOM 3812 O O . PRO A 1 500 ? 8.958 21.343 -0.586 1.00 97.81 500 PRO A O 1
ATOM 3815 N N . ALA A 1 501 ? 10.509 21.525 1.021 1.00 96.56 501 ALA A N 1
ATOM 3816 C CA . ALA A 1 501 ? 10.264 22.949 1.265 1.00 96.56 501 ALA A CA 1
ATOM 3817 C C . ALA A 1 501 ? 10.631 23.885 0.100 1.00 96.56 501 ALA A C 1
ATOM 3819 O O . ALA A 1 501 ? 10.185 25.032 0.080 1.00 96.56 501 ALA A O 1
ATOM 3820 N N . ASP A 1 502 ? 11.427 23.423 -0.854 1.00 95.56 502 ASP A N 1
ATOM 3821 C CA . ASP A 1 502 ? 11.888 24.166 -2.029 1.00 95.56 502 ASP A CA 1
ATOM 3822 C C . ASP A 1 502 ? 11.226 23.698 -3.340 1.00 95.56 502 ASP A C 1
ATOM 3824 O O . ASP A 1 502 ? 11.535 24.239 -4.400 1.00 95.56 502 ASP A O 1
ATOM 3828 N N . ALA A 1 503 ? 10.269 22.763 -3.268 1.00 95.50 503 ALA A N 1
ATOM 3829 C CA . ALA A 1 503 ? 9.582 22.168 -4.417 1.00 95.50 503 ALA A CA 1
ATOM 3830 C C . ALA A 1 503 ? 8.077 22.506 -4.480 1.00 95.50 503 ALA A C 1
ATOM 3832 O O . ALA A 1 503 ? 7.262 21.711 -4.950 1.00 95.50 503 ALA A O 1
ATOM 3833 N N . CYS A 1 504 ? 7.670 23.684 -3.999 1.00 94.94 504 CYS A N 1
ATOM 3834 C CA . CYS A 1 504 ? 6.254 24.071 -3.926 1.00 94.94 504 CYS A CA 1
ATOM 3835 C C . CYS A 1 504 ? 5.672 24.590 -5.254 1.00 94.94 504 CYS A C 1
ATOM 3837 O O . CYS A 1 504 ? 4.497 24.949 -5.303 1.00 94.94 504 CYS A O 1
ATOM 3839 N N . GLY A 1 505 ? 6.478 24.648 -6.318 1.00 93.25 505 GLY A N 1
ATOM 3840 C CA . GLY A 1 505 ? 6.092 25.178 -7.630 1.00 93.25 505 GLY A CA 1
ATOM 3841 C C . GLY A 1 505 ? 5.294 24.218 -8.518 1.00 93.25 505 GLY A C 1
ATOM 3842 O O . GLY A 1 505 ? 4.873 24.627 -9.594 1.00 93.25 505 GLY A O 1
ATOM 3843 N N . GLY A 1 506 ? 5.095 22.963 -8.101 1.00 92.19 506 GLY A N 1
ATOM 3844 C CA . GLY A 1 506 ? 4.363 21.963 -8.885 1.00 92.19 506 GLY A CA 1
ATOM 3845 C C . GLY A 1 506 ? 2.862 22.251 -9.002 1.00 92.19 506 GLY A C 1
ATOM 3846 O O . GLY A 1 506 ? 2.246 22.787 -8.074 1.00 92.19 506 GLY A O 1
ATOM 3847 N N . ASP A 1 507 ? 2.262 21.840 -10.122 1.00 94.38 507 ASP A N 1
ATOM 3848 C CA . ASP A 1 507 ? 0.862 22.126 -10.461 1.00 94.38 507 ASP A CA 1
ATOM 3849 C C . ASP A 1 507 ? -0.114 21.620 -9.388 1.00 94.38 507 ASP A C 1
ATOM 3851 O O . ASP A 1 507 ? -0.981 22.381 -8.946 1.00 94.38 507 ASP A O 1
ATOM 3855 N N . ALA A 1 508 ? 0.068 20.396 -8.873 1.00 94.75 508 ALA A N 1
ATOM 3856 C CA . ALA A 1 508 ? -0.742 19.883 -7.768 1.00 94.75 508 ALA A CA 1
ATOM 3857 C C . ALA A 1 508 ? -0.716 20.794 -6.529 1.00 94.75 508 ALA A C 1
ATOM 3859 O O . ALA A 1 508 ? -1.762 21.109 -5.954 1.00 94.75 508 ALA A O 1
ATOM 3860 N N . VAL A 1 509 ? 0.470 21.245 -6.114 1.00 95.44 509 VAL A N 1
ATOM 3861 C CA . VAL A 1 509 ? 0.656 22.065 -4.906 1.00 95.44 509 VAL A CA 1
ATOM 3862 C C . VAL A 1 509 ? -0.028 23.415 -5.076 1.00 95.44 509 VAL A C 1
ATOM 3864 O O . VAL A 1 509 ? -0.783 23.844 -4.200 1.00 95.44 509 VAL A O 1
ATOM 3867 N N . LEU A 1 510 ? 0.176 24.055 -6.229 1.00 95.94 510 LEU A N 1
ATOM 3868 C CA . LEU A 1 510 ? -0.467 25.319 -6.577 1.00 95.94 510 LEU A CA 1
ATOM 3869 C C . LEU A 1 510 ? -1.992 25.175 -6.650 1.00 95.94 510 LEU A C 1
ATOM 3871 O O . LEU A 1 510 ? -2.721 26.043 -6.159 1.00 95.94 510 LEU A O 1
ATOM 3875 N N . ALA A 1 511 ? -2.496 24.076 -7.214 1.00 95.44 511 ALA A N 1
ATOM 3876 C CA . ALA A 1 511 ? -3.925 23.800 -7.283 1.00 95.44 511 ALA A CA 1
ATOM 3877 C C . ALA A 1 511 ? -4.541 23.657 -5.883 1.00 95.44 511 ALA A C 1
ATOM 3879 O O . ALA A 1 511 ? -5.564 24.285 -5.595 1.00 95.44 511 ALA A O 1
ATOM 3880 N N . PHE A 1 512 ? -3.901 22.905 -4.983 1.00 95.75 512 PHE A N 1
ATOM 3881 C CA . PHE A 1 512 ? -4.357 22.761 -3.600 1.00 95.75 512 PHE A CA 1
ATOM 3882 C C . PHE A 1 512 ? -4.263 24.067 -2.798 1.00 95.75 512 PHE A C 1
ATOM 3884 O O . PHE A 1 512 ? -5.203 24.409 -2.074 1.00 95.75 512 PHE A O 1
ATOM 3891 N N . ALA A 1 513 ? -3.184 24.836 -2.965 1.00 93.75 513 ALA A N 1
ATOM 3892 C CA . ALA A 1 513 ? -2.980 26.122 -2.297 1.00 93.75 513 ALA A CA 1
ATOM 3893 C C . ALA A 1 513 ? -4.047 27.172 -2.661 1.00 93.75 513 ALA A C 1
ATOM 3895 O O . ALA A 1 513 ? -4.383 28.038 -1.843 1.00 93.75 513 ALA A O 1
ATOM 3896 N N . ASN A 1 514 ? -4.606 27.082 -3.871 1.00 90.62 514 ASN A N 1
ATOM 3897 C CA . ASN A 1 514 ? -5.620 27.999 -4.392 1.00 90.62 514 ASN A CA 1
ATOM 3898 C C . ASN A 1 514 ? -7.070 27.583 -4.077 1.00 90.62 514 ASN A C 1
ATOM 3900 O O . ASN A 1 514 ? -8.011 28.285 -4.457 1.00 90.62 514 ASN A O 1
ATOM 3904 N N . LYS A 1 515 ? -7.292 26.474 -3.360 1.00 85.81 515 LYS A N 1
ATOM 3905 C CA . LYS A 1 515 ? -8.647 26.032 -3.000 1.00 85.81 515 LYS A CA 1
ATOM 3906 C C . LYS A 1 515 ? -9.318 26.915 -1.947 1.00 85.81 515 LYS A C 1
ATOM 3908 O O . LYS A 1 515 ? -8.674 27.569 -1.132 1.00 85.81 515 LYS A O 1
ATOM 3913 N N . LYS A 1 516 ? -10.659 26.885 -1.937 1.00 79.38 516 LYS A N 1
ATOM 3914 C CA . LYS A 1 516 ? -11.488 27.535 -0.900 1.00 79.38 516 LYS A CA 1
ATOM 3915 C C . LYS A 1 516 ? -11.361 26.846 0.461 1.00 79.38 516 LYS A C 1
ATOM 3917 O O . LYS A 1 516 ? -11.233 27.522 1.472 1.00 79.38 516 LYS A O 1
ATOM 3922 N N . SER A 1 517 ? -11.411 25.514 0.471 1.00 81.94 517 SER A N 1
ATOM 3923 C CA . SER A 1 517 ? -11.068 24.684 1.627 1.00 81.94 517 SER A CA 1
ATOM 3924 C C . SER A 1 517 ? -9.681 24.119 1.357 1.00 81.94 517 SER A C 1
ATOM 3926 O O . SER A 1 517 ? -9.514 23.320 0.434 1.00 81.94 517 SER A O 1
ATOM 3928 N N . LYS A 1 518 ? -8.681 24.655 2.059 1.00 87.62 518 LYS A N 1
ATOM 3929 C CA . LYS A 1 518 ? -7.274 24.331 1.823 1.00 87.62 518 LYS A CA 1
ATOM 3930 C C . LYS A 1 518 ? -6.860 23.177 2.733 1.00 87.62 518 LYS A C 1
ATOM 3932 O O . LYS A 1 518 ? -7.116 23.276 3.935 1.00 87.62 518 LYS A O 1
ATOM 3937 N N . PRO A 1 519 ? -6.217 22.126 2.203 1.00 94.62 519 PRO A N 1
ATOM 3938 C CA . PRO A 1 519 ? -5.525 21.171 3.055 1.00 94.62 519 PRO A CA 1
ATOM 3939 C C . PRO A 1 519 ? -4.355 21.855 3.771 1.00 94.62 519 PRO A C 1
ATOM 3941 O O . PRO A 1 519 ? -3.828 22.864 3.296 1.00 94.62 519 PRO A O 1
ATOM 3944 N N . ILE A 1 520 ? -3.916 21.289 4.895 1.00 95.75 520 ILE A N 1
ATOM 3945 C CA . ILE A 1 520 ? -2.686 21.731 5.557 1.00 95.75 520 ILE A CA 1
ATOM 3946 C C . ILE A 1 520 ? -1.483 21.341 4.690 1.00 95.75 520 ILE A C 1
ATOM 3948 O O . ILE A 1 520 ? -1.252 20.164 4.419 1.00 95.75 520 ILE A O 1
ATOM 3952 N N . ILE A 1 521 ? -0.722 22.327 4.222 1.00 97.44 521 ILE A N 1
ATOM 3953 C CA . ILE A 1 521 ? 0.480 22.097 3.412 1.00 97.44 521 ILE A CA 1
ATOM 3954 C C . ILE A 1 521 ? 1.684 22.084 4.352 1.00 97.44 521 ILE A C 1
ATOM 3956 O O . ILE A 1 521 ? 1.924 23.057 5.063 1.00 97.44 521 ILE A O 1
ATOM 3960 N N . ILE A 1 522 ? 2.418 20.977 4.384 1.00 98.19 522 ILE A N 1
ATOM 3961 C CA . ILE A 1 522 ? 3.512 20.709 5.317 1.00 98.19 522 ILE A CA 1
ATOM 3962 C C . ILE A 1 522 ? 4.815 20.603 4.526 1.00 98.19 522 ILE A C 1
ATOM 3964 O O . ILE A 1 522 ? 5.044 19.631 3.809 1.00 98.19 522 ILE A O 1
ATOM 3968 N N . CYS A 1 523 ? 5.677 21.602 4.681 1.00 97.94 523 CYS A N 1
ATOM 3969 C CA . CYS A 1 523 ? 6.942 21.705 3.963 1.00 97.94 523 CYS A CA 1
ATOM 3970 C C . CYS A 1 523 ? 8.100 21.211 4.829 1.00 97.94 523 CYS A C 1
ATOM 3972 O O . CYS A 1 523 ? 8.354 21.772 5.900 1.00 97.94 523 CYS A O 1
ATOM 3974 N N . VAL A 1 524 ? 8.812 20.193 4.348 1.00 98.19 524 VAL A N 1
ATOM 3975 C CA . VAL A 1 524 ? 9.924 19.545 5.054 1.00 98.19 524 VAL A CA 1
ATOM 3976 C C . VAL A 1 524 ? 11.249 20.191 4.660 1.00 98.19 524 VAL A C 1
ATOM 3978 O O . VAL A 1 524 ? 11.623 20.163 3.491 1.00 98.19 524 VAL A O 1
ATOM 3981 N N . GLN A 1 525 ? 11.946 20.788 5.629 1.00 97.12 525 GLN A N 1
ATOM 3982 C CA . GLN A 1 525 ? 13.166 21.566 5.387 1.00 97.12 525 GLN A CA 1
ATOM 3983 C C . GLN A 1 525 ? 14.402 20.704 5.120 1.00 97.12 525 GLN A C 1
ATOM 3985 O O . GLN A 1 525 ? 15.209 21.085 4.286 1.00 97.12 525 GLN A O 1
ATOM 3990 N N . GLU A 1 526 ? 14.552 19.557 5.792 1.00 96.06 526 GLU A N 1
ATOM 3991 C CA . GLU A 1 526 ? 15.702 18.659 5.577 1.00 96.06 526 GLU A CA 1
ATOM 3992 C C . GLU A 1 526 ? 15.711 17.989 4.197 1.00 96.06 526 GLU A C 1
ATOM 3994 O O . GLU A 1 526 ? 16.737 17.448 3.790 1.00 96.06 526 GLU A O 1
ATOM 3999 N N . ASN A 1 527 ? 14.568 17.957 3.502 1.00 96.12 527 ASN A N 1
ATOM 4000 C CA . ASN A 1 527 ? 14.484 17.344 2.185 1.00 96.12 527 ASN A CA 1
ATOM 4001 C C . ASN A 1 527 ? 14.849 18.373 1.116 1.00 96.12 527 ASN A C 1
ATOM 4003 O O . ASN A 1 527 ? 13.977 18.895 0.431 1.00 96.12 527 ASN A O 1
ATOM 4007 N N . GLU 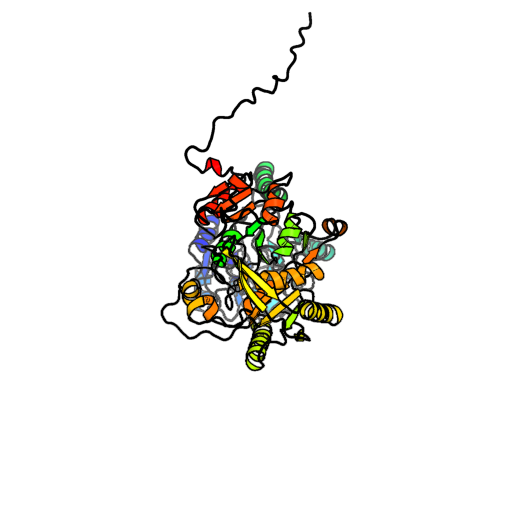A 1 528 ? 16.132 18.707 1.048 1.00 94.50 528 GLU A N 1
ATOM 4008 C CA . GLU A 1 528 ? 16.665 19.673 0.089 1.00 94.50 528 GLU A CA 1
ATOM 4009 C C . GLU A 1 528 ? 16.628 19.102 -1.331 1.00 94.50 528 GLU A C 1
ATOM 4011 O O . GLU A 1 528 ? 16.842 17.899 -1.529 1.00 94.50 528 GLU A O 1
ATOM 4016 N N . THR A 1 529 ? 16.367 19.974 -2.304 1.00 94.69 529 THR A N 1
ATOM 4017 C CA . THR A 1 529 ? 16.306 19.657 -3.733 1.00 94.69 529 THR A CA 1
ATOM 4018 C C . THR A 1 529 ? 17.109 20.691 -4.529 1.00 94.69 529 THR A C 1
ATOM 4020 O O . THR A 1 529 ? 17.611 21.676 -3.989 1.00 94.69 529 THR A O 1
ATOM 4023 N N . VAL A 1 530 ? 17.238 20.505 -5.844 1.00 92.69 530 VAL A N 1
ATOM 4024 C CA . VAL A 1 530 ? 17.873 21.514 -6.719 1.00 92.69 530 VAL A CA 1
ATOM 4025 C C . VAL A 1 530 ? 16.971 22.713 -7.028 1.00 92.69 530 VAL A C 1
ATOM 4027 O O . VAL A 1 530 ? 17.383 23.646 -7.722 1.00 92.69 530 VAL A O 1
ATOM 4030 N N . LEU A 1 531 ? 15.729 22.690 -6.543 1.00 92.69 531 LEU A N 1
ATOM 4031 C CA . LEU A 1 531 ? 14.743 23.732 -6.786 1.00 92.69 531 LEU A CA 1
ATOM 4032 C C . LEU A 1 531 ? 14.895 24.898 -5.816 1.00 92.69 531 LEU A C 1
ATOM 4034 O O . LEU A 1 531 ? 15.693 24.902 -4.885 1.00 92.69 531 LEU A O 1
ATOM 4038 N N . ASN A 1 532 ? 14.123 25.949 -6.069 1.00 92.50 532 ASN A N 1
ATOM 4039 C CA . ASN A 1 532 ? 14.090 27.121 -5.204 1.00 92.50 532 ASN A CA 1
ATOM 4040 C C . ASN A 1 532 ? 12.686 27.739 -5.162 1.00 92.50 532 ASN A C 1
ATOM 4042 O O . ASN A 1 532 ? 12.527 28.953 -4.985 1.00 92.50 532 ASN A O 1
ATOM 4046 N N . ASP A 1 533 ? 11.676 26.898 -5.364 1.00 92.88 533 ASP A N 1
ATOM 4047 C CA . ASP A 1 533 ? 10.261 27.240 -5.389 1.00 92.88 533 ASP A CA 1
ATOM 4048 C C . ASP A 1 533 ? 9.719 27.168 -3.962 1.00 92.88 533 ASP A C 1
ATOM 4050 O O . ASP A 1 533 ? 8.994 26.252 -3.575 1.00 92.88 533 ASP A O 1
ATOM 4054 N N . THR A 1 534 ? 10.138 28.128 -3.139 1.00 94.19 534 THR A N 1
ATOM 4055 C CA . THR A 1 534 ? 9.780 28.155 -1.722 1.00 94.19 534 THR A CA 1
ATOM 4056 C C . THR A 1 534 ? 8.380 28.744 -1.495 1.00 94.19 534 THR A C 1
ATOM 4058 O O . THR A 1 534 ? 7.948 29.634 -2.239 1.00 94.19 534 THR A O 1
ATOM 4061 N N . PRO A 1 535 ? 7.683 28.335 -0.418 1.00 92.62 535 PRO A N 1
ATOM 4062 C CA . PRO A 1 535 ? 6.374 28.867 -0.045 1.00 92.62 535 PRO A CA 1
ATOM 4063 C C . PRO A 1 535 ? 6.326 30.396 0.017 1.00 92.62 535 PRO A C 1
ATOM 4065 O O . PRO A 1 535 ? 5.373 31.005 -0.460 1.00 92.62 535 PRO A O 1
ATOM 4068 N N . ASP A 1 536 ? 7.383 31.025 0.547 1.00 92.88 536 ASP A N 1
ATOM 4069 C CA . ASP A 1 536 ? 7.454 32.481 0.717 1.00 92.88 536 ASP A CA 1
ATOM 4070 C C . ASP A 1 536 ? 7.491 33.217 -0.632 1.00 92.88 536 ASP A C 1
ATOM 4072 O O . ASP A 1 536 ? 6.899 34.286 -0.767 1.00 92.88 536 ASP A O 1
ATOM 4076 N N . LYS A 1 537 ? 8.157 32.644 -1.646 1.00 93.50 537 LYS A N 1
ATOM 4077 C CA . LYS A 1 537 ? 8.210 33.220 -3.000 1.00 93.50 537 LYS A CA 1
ATOM 4078 C C . LYS A 1 537 ? 6.887 33.087 -3.738 1.00 93.50 537 LYS A C 1
ATOM 4080 O O . LYS A 1 537 ? 6.534 33.964 -4.520 1.00 93.50 537 LYS A O 1
ATOM 4085 N N . LEU A 1 538 ? 6.183 31.984 -3.497 1.00 92.81 538 LEU A N 1
ATOM 4086 C CA . LEU A 1 538 ? 4.916 31.665 -4.148 1.00 92.81 538 LEU A CA 1
ATOM 4087 C C . LEU A 1 538 ? 3.702 32.229 -3.393 1.00 92.81 538 LEU A C 1
ATOM 4089 O O . LEU A 1 538 ? 2.587 32.173 -3.905 1.00 92.81 538 LEU A O 1
ATOM 4093 N N . GLY A 1 539 ? 3.901 32.784 -2.192 1.00 91.75 539 GLY A N 1
ATOM 4094 C CA . GLY A 1 539 ? 2.825 33.313 -1.353 1.00 91.75 539 GLY A CA 1
ATOM 4095 C C . GLY A 1 539 ? 1.886 32.227 -0.819 1.00 91.75 539 GLY A C 1
ATOM 4096 O O . GLY A 1 539 ? 0.695 32.483 -0.634 1.00 91.75 539 GLY A O 1
ATOM 4097 N N . ILE A 1 540 ? 2.403 31.014 -0.602 1.00 92.12 540 ILE A N 1
ATOM 4098 C CA . ILE A 1 540 ? 1.633 29.864 -0.119 1.00 92.12 540 ILE A CA 1
ATOM 4099 C C . ILE A 1 540 ? 1.764 29.786 1.403 1.00 92.12 540 ILE A C 1
ATOM 4101 O O . ILE A 1 540 ? 2.871 29.782 1.941 1.00 92.12 540 ILE A O 1
ATOM 4105 N N . ASP A 1 541 ? 0.629 29.703 2.094 1.00 91.31 541 ASP A N 1
ATOM 4106 C CA . ASP A 1 541 ? 0.603 29.470 3.538 1.00 91.31 541 ASP A CA 1
ATOM 4107 C C . ASP A 1 541 ? 0.867 27.991 3.839 1.00 91.31 541 ASP A C 1
ATOM 4109 O O . ASP A 1 541 ? 0.194 27.111 3.295 1.00 91.31 541 ASP A O 1
ATOM 4113 N N . VAL A 1 542 ? 1.872 27.721 4.673 1.00 94.75 542 VAL A N 1
ATOM 4114 C CA . VAL A 1 542 ? 2.369 26.367 4.944 1.00 94.75 542 VAL A CA 1
ATOM 4115 C C . VAL A 1 542 ? 2.818 26.212 6.394 1.00 94.75 542 VAL A C 1
ATOM 4117 O O . VAL A 1 542 ? 3.267 27.158 7.047 1.00 94.75 542 VAL A O 1
ATOM 4120 N N . VAL A 1 543 ? 2.820 24.972 6.872 1.00 95.12 543 VAL A N 1
ATOM 4121 C CA . VAL A 1 543 ? 3.509 24.568 8.095 1.00 95.12 543 VAL A CA 1
ATOM 4122 C C . VAL A 1 543 ? 4.911 24.092 7.734 1.00 95.12 543 VAL A C 1
ATOM 4124 O O . VAL A 1 543 ? 5.092 23.029 7.148 1.00 95.12 543 VAL A O 1
ATOM 4127 N N . LYS A 1 544 ? 5.923 24.884 8.095 1.00 95.19 544 LYS A N 1
ATOM 4128 C CA . LYS A 1 544 ? 7.332 24.499 7.935 1.00 95.19 544 LYS A CA 1
ATOM 4129 C C . LYS A 1 544 ? 7.753 23.592 9.091 1.00 95.19 544 LYS A C 1
ATOM 4131 O O . LYS A 1 544 ? 7.586 23.956 10.262 1.00 95.19 544 LYS A O 1
ATOM 4136 N N . VAL A 1 545 ? 8.311 22.435 8.758 1.00 96.19 545 VAL A N 1
ATOM 4137 C CA . VAL A 1 545 ? 8.827 21.448 9.712 1.00 96.19 545 VAL A CA 1
ATOM 4138 C C . VAL A 1 545 ? 10.264 21.087 9.377 1.00 96.19 545 VAL A C 1
ATOM 4140 O O . VAL A 1 545 ? 10.661 21.124 8.213 1.00 96.19 545 VAL A O 1
ATOM 4143 N N . SER A 1 546 ? 11.041 20.724 10.393 1.00 96.56 546 SER A N 1
ATOM 4144 C CA . SER A 1 546 ? 12.461 20.423 10.194 1.00 96.56 546 SER A CA 1
ATOM 4145 C C . SER A 1 546 ? 12.648 19.136 9.388 1.00 96.56 546 SER A C 1
ATOM 4147 O O . SER A 1 546 ? 13.492 19.086 8.504 1.00 96.56 546 SER A O 1
ATOM 4149 N N . ASN A 1 547 ? 11.838 18.112 9.679 1.00 97.31 547 ASN A N 1
ATOM 4150 C CA . ASN A 1 547 ? 12.019 16.746 9.191 1.00 97.31 547 ASN A CA 1
ATOM 4151 C C . ASN A 1 547 ? 10.696 15.992 8.985 1.00 97.31 547 ASN A C 1
ATOM 4153 O O . ASN A 1 547 ? 9.625 16.456 9.394 1.00 97.31 547 ASN A O 1
ATOM 4157 N N . TYR A 1 548 ? 10.758 14.809 8.369 1.00 97.94 548 TYR A N 1
ATOM 4158 C CA . TYR A 1 548 ? 9.564 13.986 8.128 1.00 97.94 548 TYR A CA 1
ATOM 4159 C C . TYR A 1 548 ? 8.904 13.449 9.407 1.00 97.94 548 TYR A C 1
ATOM 4161 O O . TYR A 1 548 ? 7.697 13.202 9.406 1.00 97.94 548 TYR A O 1
ATOM 4169 N N . TRP A 1 549 ? 9.637 13.302 10.516 1.00 96.50 549 TRP A N 1
ATOM 4170 C CA . TRP A 1 549 ? 9.039 12.896 11.796 1.00 96.50 549 TRP A CA 1
ATOM 4171 C C . TRP A 1 549 ? 8.101 13.979 12.327 1.00 96.50 549 TRP A C 1
ATOM 4173 O O . TRP A 1 549 ? 6.968 13.691 12.710 1.00 96.50 549 TRP A O 1
ATOM 4183 N N . GLU A 1 550 ? 8.550 15.237 12.289 1.00 96.44 550 GLU A N 1
ATOM 4184 C CA . GLU A 1 550 ? 7.713 16.393 12.598 1.00 96.44 550 GLU A CA 1
ATOM 4185 C C . GLU A 1 550 ? 6.523 16.481 11.638 1.00 96.44 550 GLU A C 1
ATOM 4187 O O . GLU A 1 550 ? 5.407 16.715 12.095 1.00 96.44 550 GLU A O 1
ATOM 4192 N N . ALA A 1 551 ? 6.726 16.246 10.335 1.00 97.81 551 ALA A N 1
ATOM 4193 C CA . ALA A 1 551 ? 5.642 16.271 9.350 1.00 97.81 551 ALA A CA 1
ATOM 4194 C C . ALA A 1 551 ? 4.523 15.275 9.693 1.00 97.81 551 ALA A C 1
ATOM 4196 O O . ALA A 1 551 ? 3.343 15.628 9.711 1.00 97.81 551 ALA A O 1
ATOM 4197 N N . ILE A 1 552 ? 4.895 14.038 10.029 1.00 98.00 552 ILE A N 1
ATOM 4198 C CA . ILE A 1 552 ? 3.950 12.991 10.431 1.00 98.00 552 ILE A CA 1
ATOM 4199 C C . ILE A 1 552 ? 3.303 13.335 11.781 1.00 98.00 552 ILE A C 1
ATOM 4201 O O . ILE A 1 552 ? 2.106 13.112 11.961 1.00 98.00 552 ILE A O 1
ATOM 4205 N N . GLY A 1 553 ? 4.046 13.948 12.707 1.00 97.06 553 GLY A N 1
ATOM 4206 C CA . GLY A 1 553 ? 3.500 14.473 13.961 1.00 97.06 553 GLY A CA 1
ATOM 4207 C C . GLY A 1 553 ? 2.449 15.570 13.750 1.00 97.06 553 GLY A C 1
ATOM 4208 O O . GLY A 1 553 ? 1.424 15.577 14.431 1.00 97.06 553 GLY A O 1
ATOM 4209 N N . VAL A 1 554 ? 2.651 16.456 12.769 1.00 97.12 554 VAL A N 1
ATOM 4210 C CA . VAL A 1 554 ? 1.661 17.467 12.363 1.00 97.12 554 VAL A CA 1
ATOM 4211 C C . VAL A 1 554 ? 0.403 16.798 11.808 1.00 97.12 554 VAL A C 1
ATOM 4213 O O . VAL A 1 554 ? -0.699 17.180 12.197 1.00 97.12 554 VAL A O 1
ATOM 4216 N N . VAL A 1 555 ? 0.550 15.772 10.963 1.00 97.75 555 VAL A N 1
ATOM 4217 C CA . VAL A 1 555 ? -0.586 14.980 10.461 1.00 97.75 555 VAL A CA 1
ATOM 4218 C C . VAL A 1 555 ? -1.345 14.304 11.603 1.00 97.75 555 VAL A C 1
ATOM 4220 O O . VAL A 1 555 ? -2.571 14.392 11.654 1.00 97.75 555 VAL A O 1
ATOM 4223 N N . ALA A 1 556 ? -0.640 13.689 12.556 1.00 97.12 556 ALA A N 1
ATOM 4224 C CA . ALA A 1 556 ? -1.255 13.055 13.720 1.00 97.12 556 ALA A CA 1
ATOM 4225 C C . ALA A 1 556 ? -2.048 14.061 14.574 1.00 97.12 556 ALA A C 1
ATOM 4227 O O . ALA A 1 556 ? -3.186 13.785 14.958 1.00 97.12 556 ALA A O 1
ATOM 4228 N N . ALA A 1 557 ? -1.477 15.243 14.832 1.00 95.94 557 ALA A N 1
ATOM 4229 C CA . ALA A 1 557 ? -2.138 16.311 15.579 1.00 95.94 557 ALA A CA 1
ATOM 4230 C C . ALA A 1 557 ? -3.384 16.831 14.846 1.00 95.94 557 ALA A C 1
ATOM 4232 O O . ALA A 1 557 ? -4.461 16.910 15.439 1.00 95.94 557 ALA A O 1
ATOM 4233 N N . HIS A 1 558 ? -3.262 17.108 13.544 1.00 95.00 558 HIS A N 1
ATOM 4234 C CA . HIS A 1 558 ? -4.369 17.610 12.734 1.00 95.00 558 HIS A CA 1
ATOM 4235 C C . HIS A 1 558 ? -5.509 16.586 12.639 1.00 95.00 558 HIS A C 1
ATOM 4237 O O . HIS A 1 558 ? -6.665 16.936 12.873 1.00 95.00 558 HIS A O 1
ATOM 4243 N N . LYS A 1 559 ? -5.194 15.301 12.426 1.00 94.00 559 LYS A N 1
ATOM 4244 C CA . LYS A 1 559 ? -6.176 14.204 12.458 1.00 94.00 559 LYS A CA 1
ATOM 4245 C C . LYS A 1 559 ? -6.896 14.101 13.807 1.00 94.00 559 LYS A C 1
ATOM 4247 O O . LYS A 1 559 ? -8.096 13.831 13.855 1.00 94.00 559 LYS A O 1
ATOM 4252 N N . ALA A 1 560 ? -6.190 14.353 14.909 1.00 92.88 560 ALA A N 1
ATOM 4253 C CA . ALA A 1 560 ? -6.777 14.385 16.247 1.00 92.88 560 ALA A CA 1
ATOM 4254 C C . ALA A 1 560 ? -7.653 15.631 16.512 1.00 92.88 560 ALA A C 1
ATOM 4256 O O . ALA A 1 560 ? -8.327 15.685 17.541 1.00 92.88 560 ALA A O 1
ATOM 4257 N N . GLY A 1 561 ? -7.688 16.611 15.600 1.00 91.25 561 GLY A N 1
ATOM 4258 C CA . GLY A 1 561 ? -8.383 17.889 15.787 1.00 91.25 561 GLY A CA 1
ATOM 4259 C C . GLY A 1 561 ? -7.621 18.876 16.678 1.00 91.25 561 GLY A C 1
ATOM 4260 O O . GLY A 1 561 ? -8.222 19.791 17.237 1.00 91.25 561 GLY A O 1
ATOM 4261 N N . VAL A 1 562 ? -6.311 18.681 16.841 1.00 92.25 562 VAL A N 1
ATOM 4262 C CA . VAL A 1 562 ? -5.424 19.536 17.637 1.00 92.25 562 VAL A CA 1
ATOM 4263 C C . VAL A 1 562 ? -4.686 20.491 16.701 1.00 92.25 562 VAL A C 1
ATOM 4265 O O . VAL A 1 562 ? -4.062 20.043 15.742 1.00 92.25 562 VAL A O 1
ATOM 4268 N N . ASP A 1 563 ? -4.707 21.800 16.989 1.00 89.62 563 ASP A N 1
ATOM 4269 C CA . ASP A 1 563 ? -3.855 22.769 16.282 1.00 89.62 563 ASP A CA 1
ATOM 4270 C C . ASP A 1 563 ? -2.376 22.415 16.533 1.00 89.62 563 ASP A C 1
ATOM 4272 O O . ASP A 1 563 ? -1.927 22.500 17.685 1.00 89.62 563 ASP A O 1
ATOM 4276 N N . PRO A 1 564 ? -1.595 22.056 15.493 1.00 89.25 564 PRO A N 1
ATOM 4277 C CA . PRO A 1 564 ? -0.192 21.677 15.641 1.00 89.25 564 PRO A CA 1
ATOM 4278 C C . PRO A 1 564 ? 0.672 22.739 16.338 1.00 89.25 564 PRO A C 1
ATOM 4280 O O . PRO A 1 564 ? 1.650 22.396 17.005 1.00 89.25 564 PRO A O 1
ATOM 4283 N N . ASN A 1 565 ? 0.311 24.026 16.249 1.00 88.12 565 ASN A N 1
ATOM 4284 C CA . ASN A 1 565 ? 1.021 25.096 16.955 1.00 88.12 565 ASN A CA 1
ATOM 4285 C C . ASN A 1 565 ? 0.897 24.988 18.481 1.00 88.12 565 ASN A C 1
ATOM 4287 O O . ASN A 1 565 ? 1.781 25.462 19.192 1.00 88.12 565 ASN A O 1
ATOM 4291 N N . SER A 1 566 ? -0.144 24.329 18.998 1.00 89.06 566 SER A N 1
ATOM 4292 C CA . SER A 1 566 ? -0.324 24.114 20.442 1.00 89.06 566 SER A CA 1
ATOM 4293 C C . SER A 1 566 ? 0.702 23.144 21.027 1.00 89.06 566 SER A C 1
ATOM 4295 O O . SER A 1 566 ? 0.977 23.176 22.223 1.00 89.06 566 SER A O 1
ATOM 4297 N N . LEU A 1 567 ? 1.300 22.299 20.183 1.00 87.88 567 LEU A N 1
ATOM 4298 C CA . LEU A 1 567 ? 2.360 21.363 20.565 1.00 87.88 567 LEU A CA 1
ATOM 4299 C C . LEU A 1 567 ? 3.758 21.995 20.479 1.00 87.88 567 LEU A C 1
ATOM 4301 O O . LEU A 1 567 ? 4.758 21.351 20.794 1.00 87.88 567 LEU A O 1
ATOM 4305 N N . ARG A 1 568 ? 3.851 23.257 20.041 1.00 82.38 568 ARG A N 1
ATOM 4306 C CA . ARG A 1 568 ? 5.108 23.989 19.872 1.00 82.38 568 ARG A CA 1
ATOM 4307 C C . ARG A 1 568 ? 5.261 25.007 20.998 1.00 82.38 568 ARG A C 1
ATOM 4309 O O . ARG A 1 568 ? 4.355 25.786 21.296 1.00 82.38 568 ARG A O 1
ATOM 4316 N N . ARG A 1 569 ? 6.453 25.039 21.592 1.00 79.81 569 ARG A N 1
ATOM 4317 C CA . ARG A 1 569 ? 6.818 26.032 22.607 1.00 79.81 569 ARG A CA 1
ATOM 4318 C C . ARG A 1 569 ? 6.640 27.451 22.040 1.00 79.81 569 ARG A C 1
ATOM 4320 O O . ARG A 1 569 ? 7.120 27.740 20.947 1.00 79.81 569 ARG A O 1
ATOM 4327 N N . ASP A 1 570 ? 5.941 28.311 22.779 1.00 78.00 570 ASP A N 1
ATOM 4328 C CA . ASP A 1 570 ? 5.749 29.742 22.485 1.00 78.00 570 ASP A CA 1
ATOM 4329 C C . ASP A 1 570 ? 5.043 30.069 21.144 1.00 78.00 570 ASP A C 1
ATOM 4331 O O . ASP A 1 570 ? 5.205 31.160 20.593 1.00 78.00 570 ASP A O 1
ATOM 4335 N N . LYS A 1 571 ? 4.239 29.142 20.598 1.00 82.69 571 LYS A N 1
ATOM 4336 C CA . LYS A 1 571 ? 3.456 29.363 19.361 1.00 82.69 571 LYS A CA 1
ATOM 4337 C C . LYS A 1 571 ? 1.966 29.631 19.581 1.00 82.69 571 LYS A C 1
ATOM 4339 O O . LYS A 1 571 ? 1.288 30.036 18.638 1.00 82.69 571 LYS A O 1
ATOM 4344 N N . ILE A 1 572 ? 1.475 29.504 20.812 1.00 83.88 572 ILE A N 1
ATOM 4345 C CA . ILE A 1 572 ? 0.121 29.923 21.190 1.00 83.88 572 ILE A CA 1
ATOM 4346 C C . ILE A 1 572 ? 0.141 31.437 21.426 1.00 83.88 572 ILE A C 1
ATOM 4348 O O . ILE A 1 572 ? 0.710 31.919 22.405 1.00 83.88 572 ILE A O 1
ATOM 4352 N N . LYS A 1 573 ? -0.446 32.202 20.503 1.00 78.69 573 LYS A N 1
ATOM 4353 C CA . LYS A 1 573 ? -0.562 33.663 20.621 1.00 78.69 573 LYS A CA 1
ATOM 4354 C C . LYS A 1 573 ? -1.830 34.041 21.388 1.00 78.69 573 LYS A C 1
ATOM 4356 O O . LYS A 1 573 ? -2.832 33.335 21.322 1.00 78.69 573 LYS A O 1
ATOM 4361 N N . ASN A 1 574 ? -1.803 35.193 22.061 1.00 80.38 574 ASN A N 1
ATOM 4362 C CA . ASN A 1 574 ? -3.018 35.794 22.613 1.00 80.38 574 ASN A CA 1
ATOM 4363 C C . ASN A 1 574 ? -4.032 36.047 21.489 1.00 80.38 574 ASN A C 1
ATOM 4365 O O . ASN A 1 574 ? -3.654 36.481 20.398 1.00 80.38 574 ASN A O 1
ATOM 4369 N N . ILE A 1 575 ? -5.311 35.807 21.771 1.00 79.62 575 ILE A N 1
ATOM 4370 C CA . ILE A 1 575 ? -6.407 36.078 20.837 1.00 79.62 575 ILE A CA 1
ATOM 4371 C C . ILE A 1 575 ? -6.402 37.576 20.501 1.00 79.62 575 ILE A C 1
ATOM 4373 O O . ILE A 1 575 ? -6.454 38.418 21.399 1.00 79.62 575 ILE A O 1
ATOM 4377 N N . SER A 1 576 ? -6.330 37.919 19.215 1.00 73.12 576 SER A N 1
ATOM 4378 C CA . SER A 1 576 ? -6.412 39.302 18.744 1.00 73.12 576 SER A CA 1
ATOM 4379 C C . SER A 1 576 ? -7.865 39.705 18.488 1.00 73.12 576 SER A C 1
ATOM 4381 O O . SER A 1 576 ? -8.637 38.967 17.876 1.00 73.12 576 SER A O 1
ATOM 4383 N N . THR A 1 577 ? -8.255 40.902 18.933 1.00 63.38 577 THR A N 1
ATOM 4384 C CA . THR A 1 577 ? -9.534 41.505 18.546 1.00 63.38 577 THR A CA 1
ATOM 4385 C C . THR A 1 577 ? -9.393 42.152 17.173 1.00 63.38 577 THR A C 1
ATOM 4387 O O . THR A 1 577 ? -8.466 42.920 16.914 1.00 63.38 577 THR A O 1
ATOM 4390 N N . ASN A 1 578 ? -10.316 41.831 16.268 1.00 60.44 578 ASN A N 1
ATOM 4391 C CA . ASN A 1 578 ? -10.351 42.436 14.944 1.00 60.44 578 ASN A CA 1
ATOM 4392 C C . ASN A 1 578 ? -10.901 43.865 15.094 1.00 60.44 578 ASN A C 1
ATOM 4394 O O . ASN A 1 578 ? -12.107 44.059 15.227 1.00 60.44 578 ASN A O 1
ATOM 4398 N N . SER A 1 579 ? -10.025 44.871 15.116 1.00 56.50 579 SER A N 1
ATOM 4399 C CA . SER A 1 579 ? -10.369 46.285 15.362 1.00 56.50 579 SER A CA 1
ATOM 4400 C C . SER A 1 579 ? -11.269 46.928 14.289 1.00 56.50 579 SER A C 1
ATOM 4402 O O . SER A 1 579 ? -11.634 48.094 14.412 1.00 56.50 579 SER A O 1
ATOM 4404 N N . LEU A 1 580 ? -11.646 46.171 13.253 1.00 55.84 580 LEU A N 1
ATOM 4405 C CA . LEU A 1 580 ? -12.475 46.595 12.121 1.00 55.84 580 LEU A CA 1
ATOM 4406 C C . LEU A 1 580 ? -13.956 46.184 12.229 1.00 55.84 580 LEU A C 1
ATOM 4408 O O . LEU A 1 580 ? -14.745 46.565 11.368 1.00 55.84 580 LEU A O 1
ATOM 4412 N N . ILE A 1 581 ? -14.357 45.426 13.256 1.00 55.34 581 ILE A N 1
ATOM 4413 C CA . ILE A 1 581 ? -15.751 44.992 13.440 1.00 55.34 581 ILE A CA 1
ATOM 4414 C C . ILE A 1 581 ? -16.355 45.775 14.609 1.00 55.34 581 ILE A C 1
ATOM 4416 O O . ILE A 1 581 ? -15.988 45.564 15.764 1.00 55.34 581 ILE A O 1
ATOM 4420 N N . SER A 1 582 ? -17.279 46.695 14.313 1.00 55.88 582 SER A N 1
ATOM 4421 C CA . SER A 1 582 ? -18.078 47.378 15.336 1.00 55.88 582 SER A CA 1
ATOM 4422 C C . SER A 1 582 ? -18.852 46.347 16.156 1.00 55.88 582 SER A C 1
ATOM 4424 O O . SER A 1 582 ? -19.519 45.484 15.584 1.00 55.88 582 SER A O 1
ATOM 4426 N N . ALA A 1 583 ? -18.771 46.442 17.483 1.00 60.47 583 ALA A N 1
ATOM 4427 C CA . ALA A 1 583 ? -19.487 45.565 18.400 1.00 60.47 583 ALA A CA 1
ATOM 4428 C C . ALA A 1 583 ? -20.992 45.546 18.071 1.00 60.47 583 ALA A C 1
ATOM 4430 O O . ALA A 1 583 ? -21.662 46.578 18.105 1.00 60.47 583 ALA A O 1
ATOM 4431 N N . ASN A 1 584 ? -21.517 44.371 17.724 1.00 55.06 584 ASN A N 1
ATOM 4432 C CA . ASN A 1 584 ? -22.939 44.176 17.467 1.00 55.06 584 ASN A CA 1
ATOM 4433 C C . ASN A 1 584 ? -23.739 44.388 18.760 1.00 55.06 584 ASN A C 1
ATOM 4435 O O . ASN A 1 584 ? -23.639 43.579 19.680 1.00 55.06 584 ASN A O 1
ATOM 4439 N N . GLY A 1 585 ? -24.564 45.437 18.804 1.00 50.84 585 GLY A N 1
ATOM 4440 C CA . GLY A 1 585 ? -25.610 45.584 19.818 1.00 50.84 585 GLY A CA 1
ATOM 4441 C C . GLY A 1 585 ? -26.031 47.025 20.081 1.00 50.84 585 GLY A C 1
ATOM 4442 O O . GLY A 1 585 ? -25.519 47.664 20.995 1.00 50.84 585 GLY A O 1
ATOM 4443 N N . LEU A 1 586 ? -27.009 47.51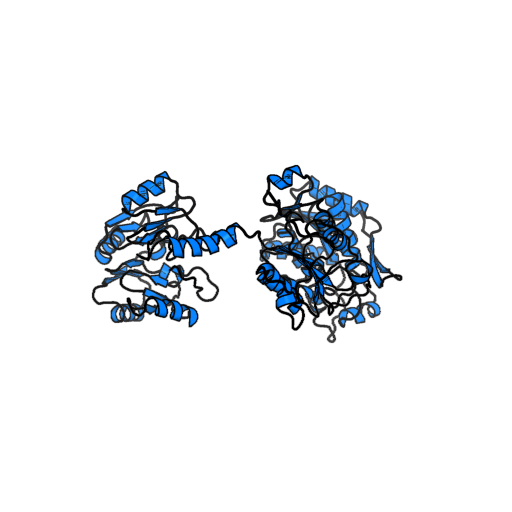5 19.311 1.00 50.22 586 LEU A N 1
ATOM 4444 C CA . LEU A 1 586 ? -27.836 48.659 19.693 1.00 50.22 586 LEU A CA 1
ATOM 4445 C C . LEU A 1 586 ? -28.477 48.400 21.067 1.00 50.22 586 LEU A C 1
ATOM 4447 O O . LEU A 1 586 ? -29.288 47.486 21.205 1.00 50.22 586 LEU A O 1
ATOM 4451 N N . LEU A 1 587 ? -28.186 49.249 22.052 1.00 41.78 587 LEU A N 1
ATOM 4452 C CA . LEU A 1 587 ? -29.086 49.457 23.183 1.00 41.78 587 LEU A CA 1
ATOM 4453 C C . LEU A 1 587 ? -30.220 50.363 22.701 1.00 41.78 587 LEU A C 1
ATOM 4455 O O . LEU A 1 587 ? -30.055 51.572 22.553 1.00 41.78 587 LEU A O 1
ATOM 4459 N N . THR A 1 588 ? -31.378 49.766 22.438 1.00 47.03 588 THR A N 1
ATOM 4460 C CA . THR A 1 588 ? -32.651 50.483 22.377 1.00 47.03 588 THR A CA 1
ATOM 4461 C C . THR A 1 588 ? -32.925 51.113 23.742 1.00 47.03 588 THR A C 1
ATOM 4463 O O . THR A 1 588 ? -33.364 50.426 24.663 1.00 47.03 588 THR A O 1
ATOM 4466 N N . SER A 1 589 ? -32.677 52.415 23.886 1.00 41.81 589 SER A N 1
ATOM 4467 C CA . SER A 1 589 ? -33.285 53.211 24.951 1.00 41.81 589 SER A CA 1
ATOM 4468 C C . SER A 1 589 ? -34.747 53.468 24.578 1.00 41.81 589 SER A C 1
ATOM 4470 O O . SER A 1 589 ? -35.034 54.261 23.679 1.00 41.81 589 SER A O 1
ATOM 4472 N N . VAL A 1 590 ? -35.662 52.762 25.240 1.00 45.91 590 VAL A N 1
ATOM 4473 C CA . VAL A 1 590 ? -37.083 53.118 25.295 1.00 45.91 590 VAL A CA 1
ATOM 4474 C C . VAL A 1 590 ? -37.311 53.896 26.593 1.00 45.91 590 VAL A C 1
ATOM 4476 O O . VAL A 1 590 ? -36.807 53.479 27.634 1.00 45.91 590 VAL A O 1
ATOM 4479 N N . SER A 1 591 ? -38.092 54.975 26.448 1.00 38.47 591 SER A N 1
ATOM 4480 C CA . SER A 1 591 ? -38.552 56.018 27.390 1.00 38.47 591 SER A CA 1
ATOM 4481 C C . SER A 1 591 ? -37.533 57.054 27.844 1.00 38.47 591 SER A C 1
ATOM 4483 O O . SER A 1 591 ? -36.681 56.715 28.693 1.00 38.47 591 SER A O 1
#

Solvent-accessible surface area (backbone atoms only — not comparable to full-atom values): 31663 Å² total; per-residue (Å²): 120,59,82,88,71,49,53,78,93,38,75,63,48,37,38,32,27,40,79,42,89,51,39,32,41,36,29,56,91,57,49,69,72,47,51,50,56,52,47,74,76,30,54,93,80,29,51,74,43,76,41,51,48,51,87,34,47,51,36,18,34,39,27,41,57,32,53,39,8,37,44,35,45,62,67,45,43,72,67,47,53,51,49,50,64,72,66,46,62,90,73,42,44,77,44,72,42,90,70,83,90,61,46,45,17,31,31,35,27,52,33,67,57,41,30,38,25,27,70,83,61,53,69,69,59,52,53,50,49,27,67,44,39,60,28,52,76,42,69,45,63,46,67,87,35,50,47,22,8,42,25,26,33,53,48,85,61,17,32,33,26,28,60,76,39,48,71,68,57,45,53,51,50,20,62,72,67,73,26,59,61,45,63,42,69,42,87,92,81,38,63,56,20,44,55,92,62,61,56,85,57,61,64,75,61,97,62,72,62,64,65,58,49,54,47,51,44,44,54,48,44,53,58,75,69,46,75,73,45,22,33,36,50,49,50,70,63,17,34,30,28,71,58,20,42,31,51,27,54,24,31,65,56,54,56,54,41,47,74,68,35,62,31,29,41,32,28,59,53,34,60,26,12,18,64,45,69,77,96,54,96,48,53,40,46,38,37,67,57,59,43,27,38,20,36,63,60,59,26,30,40,29,73,49,92,64,40,32,32,29,37,42,37,31,51,59,42,52,71,68,63,46,48,52,51,51,50,50,51,53,47,39,35,72,74,71,64,47,54,63,78,54,72,47,64,26,88,45,46,37,60,47,45,69,44,67,40,91,87,55,63,30,22,27,57,48,58,77,34,59,67,29,55,50,54,41,52,50,49,46,51,72,76,40,88,41,59,21,40,41,40,35,43,38,49,74,79,77,60,76,80,74,49,50,49,40,39,56,66,37,75,53,40,49,59,41,21,33,45,50,52,57,24,37,55,49,28,73,75,70,52,35,40,37,42,54,23,58,40,52,78,75,74,83,90,72,93,80,62,24,80,54,40,47,34,48,74,75,33,51,47,34,43,59,19,42,54,61,42,46,33,44,26,34,42,59,44,69,56,76,77,55,60,78,78,46,90,51,48,45,53,82,54,43,48,31,35,38,32,38,36,29,62,48,73,44,67,31,51,50,34,38,69,67,40,92,78,56,45,51,36,34,26,21,56,67,33,45,47,56,52,78,33,27,39,81,82,71,71,48,84,64,48,81,30,66,35,71,69,54,45,46,50,42,51,50,29,49,73,71,73,39,66,54,47,74,81,40,88,91,53,72,71,82,88,77,80,68,91,85,62,79,81,88,71,87,80,82,82,78,134

Organism: NCBI:txid192012

Nearest PDB structures (foldseek):
  5m3q-assembly1_A  TM=9.699E-01  e=9.881E-31  Thermochaetoides thermophila DSM 1495
  8esq-assembly1_y  TM=9.859E-01  e=1.453E-29  Schizosaccharomyces pombe
  6n8k-assembly1_y  TM=9.084E-01  e=1.523E-31  Saccharomyces cerevisiae S288C
  4v8p-assembly4_HJ  TM=9.940E-01  e=7.292E-28  Tetrahymena thermophila
  8pv4-assembly1_CN  TM=8.910E-01  e=9.653E-30  Thermochaetoides thermophila DSM 1495

Sequence (591 aa):
MATRLQFENSCEIGVFSKLTNAYCLVAIGGSENFYSTFESELADVIPVVKTSIGGTRIIGRLCIGNKNGLLLPHTTTDQELQHLRNSLPDAVVVQRIDERLSALGNCIACNDHVALTHTDLDRETEEMIADVLGVEVFRQTIAGNILVGSYCAFSNRGGMVHPHTSIEDLDELSTLLQVPLVAGTVNRDTTATELSVIESVFRLREAQPSAIVDEMRKSLIDTYWKRPYTSVLIVPTGIGASIGGYAGDALPVARTLASVADCVISHPNVLNAAMLYWPMPNVLYVEGYALDRFAESVWALQPVHQNKVGLVLDAGIEDELRTRHLQVVDATRASLGLPILEYIVTDTPLEVEKWVNPKNGQATGRIKNPDSLLRAVQSLCDWSMVNAVAVVARFPDDDVDDVDEYRQGKGIDLLAGVEAIISHLVVKNFRIPCAHAPALLPPPLTQSLCPKSAAEELGYTFLPCVLAGLANAPQYLTNKSDFQQNSCIVAGDVDSIILPADACGGDAVLAFANKKSKPIIICVQENETVLNDTPDKLGIDVVKVSNYWEAIGVVAAHKAGVDPNSLRRDKIKNISTNSLISANGLLTSVS

InterPro domains:
  IPR002769 Translation initiation factor IF6 [MF_00032] (1-225)
  IPR002769 Translation initiation factor IF6 [PF01912] (4-188)
  IPR002769 Translation initiation factor IF6 [SM00654] (3-192)
  IPR002769 Translation initiation factor IF6 [TIGR00323] (4-192)
  IPR002769 Translation initiation factor IF6 [cd00527] (2-202)
  IPR021763 Protein of unknown function DUF3326 [PF11805] (230-568)
  IPR021763 Protein of unknown function DUF3326 [PTHR36891] (211-588)

Radius of gyration: 30.63 Å; Cα contacts (8 Å, |Δi|>4): 1210; chains: 1; bounding box: 71×97×74 Å

Mean predicted aligned error: 16.48 Å

Secondary structure (DSSP, 8-state):
-PPP--BTTB--HHHHEEE-SS-EEEETT--HHHHHHHHHHHTTTS-EEEE-BTTBS-HHHH-EE-SSEEEEETT--HHHHHHHHHHS-TTSEEEEE---SS-HHHHEEE-SSEEEE-TT--HHHHHHHHHHHT-EEEE--BTTBS-HHHHEEE-SS-EEE-TT--HHHHHHHHHHHTS-EEE--BTTTB----S---HHHH----S-HHHHHHHHHHHHHHHHHS---EEEE---TTS--TTTSSTTTTHHHHHHHHTTSSEEEE-HHHH-BTTB----TTEEE--HHHHHHHHTTS-EEE--S---EEEEE-TTS-HHHHHHHHHHHHHHHHHH---EEEEEE-SS---EEEEE-TTT--EEEEES-HHHHHHHHHHHHHHS---EEEEEEEPPPPPTTTSHHHHTT-S--TTHHHHHHHHHHHHHHH-S-EEEEEE-PPPPP-S---TTTHHHHS-TT-HHHHHHHHHTPPEEE--TTTTTTS--B-TTSEEEEEEETTBTTSHHHHHHHT-SSPPEEEEESSS--S--B-HHHHT---EEESSHHHHHHHHHHHHTT--GGGGSTT--PPPPP-TTS--S-------

Foldseek 3Di:
DDDQDAFPPHSPQLQQKDDEQAAIEGEPPGDPRRVCVCCVVPVVPHFYAYADALPDRRVSQQWDAYNQEIEGEPSGDPVRQVSCCVRGPPNYHYDYDHWDPGRPLQAWEDELAEIEGQQPTDPVVVVVCCVRSVYHYDYDAALNHRRCNQAKYAYLAEIEGFQNGDPVNQVVVCVVSVHHYDYDDDDVDDRRRPDDDDCPRRVPDPPDCPPVCVVVVCVVCVVVVDFFAEEEEDEAWQFLWLALQAFQSLVVLVVLLLVQGQAYEYERSNQFLQQDGDDRPRYAHAAQLLLLCQLLQQKWWAWDPWFQEEEEEEPPDDPVLVVVLVVLVVCCCVPVVFNHPYYDYFPHAQQWDWDQDPPQRGIATGTPCLVSLVVRLVCCVVVHVGQAYEYEHEDDEDDPVVCVQVQLSHGGDNVGHVQSVNQSSCCVPPQGHYGYWYRYDQDDDDPNGDPRNVSCNVDVGSCSSRSVNRGGHTGMDRDPVVVVVGPIGGSVSHQEYEYAQQPCPDSSNVSQQPDPDHHAYEHEDSGDGSGRNHCVVVVGDHHYDPHSVLVSVCSNCVSVVHHSLVVPPPSDDDDDDPPPDDDDDDDPDDD

pLDDT: mean 86.71, std 15.23, range [33.59, 98.56]